Protein AF-0000000080365942 (afdb_homodimer)

Sequence (460 aa):
MITEERGWRSKPSFMTWTARDVVYVARHHWLPCLLAVGFLFVVCVESTIQMVPASSPPFDLGFVATRSVHRVLASSPDLNTVLAALNSVLGVMQITYIIAWAWLMEGRPRATITALFLFTCRGVLGYSTQLPLSQEYLGSAIDFPIGNISFFFFFSGHVAGTTIASLDMRRMQRLRLAMVFDILNVLQSIRLLGTRGHYTIDLAVGVGAAIFFDSLAGKYEATIMRKRQVMITEERGWRSKPSFMTWTARDVVYVARHHWLPCLLAVGFLFVVCVESTIQMVPASSPPFDLGFVATRSVHRVLASSPDLNTVLAALNSVLGVMQITYIIAWAWLMEGRPRATITALFLFTCRGVLGYSTQLPLSQEYLGSAIDFPIGNISFFFFFSGHVAGTTIASLDMRRMQRLRLAMVFDILNVLQSIRLLGTRGHYTIDLAVGVGAAIFFDSLAGKYEATIMRKRQV

Structure (mmCIF, N/CA/C/O backbone):
data_AF-0000000080365942-model_v1
#
loop_
_entity.id
_entity.type
_entity.pdbx_description
1 polymer 'AtPDCT1/2 transmembrane domain-containing protein'
#
loop_
_atom_site.group_PDB
_atom_site.id
_atom_site.type_symbol
_atom_site.label_atom_id
_atom_site.label_alt_id
_atom_site.label_comp_id
_atom_site.label_asym_id
_atom_site.label_entity_id
_atom_site.label_seq_id
_atom_site.pdbx_PDB_ins_code
_atom_site.Cartn_x
_atom_site.Cartn_y
_atom_site.Cartn_z
_atom_site.occupancy
_atom_site.B_iso_or_equiv
_atom_site.auth_seq_id
_atom_site.auth_comp_id
_atom_site.auth_asym_id
_atom_site.auth_atom_id
_atom_site.pdbx_PDB_model_num
ATOM 1 N N . MET A 1 1 ? -14.281 27.078 10.625 1 28.41 1 MET A N 1
ATOM 2 C CA . MET A 1 1 ? -15.727 27.094 10.43 1 28.41 1 MET A CA 1
ATOM 3 C C . MET A 1 1 ? -16.359 25.812 10.945 1 28.41 1 MET A C 1
ATOM 5 O O . MET A 1 1 ? -16.016 24.719 10.5 1 28.41 1 MET A O 1
ATOM 9 N N . ILE A 1 2 ? -16.812 25.75 12.125 1 35.03 2 ILE A N 1
ATOM 10 C CA . ILE A 1 2 ? -17.578 24.719 12.797 1 35.03 2 ILE A CA 1
ATOM 11 C C . ILE A 1 2 ? -18.703 24.219 11.883 1 35.03 2 ILE A C 1
ATOM 13 O O . ILE A 1 2 ? -19.594 24.984 11.508 1 35.03 2 ILE A O 1
ATOM 17 N N . THR A 1 3 ? -18.391 23.359 10.914 1 40.97 3 THR A N 1
ATOM 18 C CA . THR A 1 3 ? -19.547 22.781 10.219 1 40.97 3 THR A CA 1
ATOM 19 C C . THR A 1 3 ? -20.672 22.453 11.203 1 40.97 3 THR A C 1
ATOM 21 O O . THR A 1 3 ? -20.484 21.641 12.117 1 40.97 3 THR A O 1
ATOM 24 N N . GLU A 1 4 ? -21.438 23.328 11.57 1 41.44 4 GLU A N 1
ATOM 25 C CA . GLU A 1 4 ? -22.703 23.125 12.281 1 41.44 4 GLU A CA 1
ATOM 26 C C . GLU A 1 4 ? -23.375 21.828 11.867 1 41.44 4 GLU A C 1
ATOM 28 O O . GLU A 1 4 ? -23.469 21.531 10.672 1 41.44 4 GLU A O 1
ATOM 33 N N . GLU A 1 5 ? -23.391 20.891 12.68 1 47.22 5 GLU A N 1
ATOM 34 C CA . GLU A 1 5 ? -24.266 19.719 12.547 1 47.22 5 GLU A CA 1
ATOM 35 C C . GLU A 1 5 ? -25.594 20.109 11.922 1 47.22 5 GLU A C 1
ATOM 37 O O . GLU A 1 5 ? -26.391 20.828 12.531 1 47.22 5 GLU A O 1
ATOM 42 N N . ARG A 1 6 ? -25.688 20.453 10.672 1 49.06 6 ARG A N 1
ATOM 43 C CA . ARG A 1 6 ? -26.984 20.719 10.086 1 49.06 6 ARG A CA 1
ATOM 44 C C . ARG A 1 6 ? -28.031 19.734 10.578 1 49.06 6 ARG A C 1
ATOM 46 O O . ARG A 1 6 ? -27.828 18.516 10.477 1 49.06 6 ARG A O 1
ATOM 53 N N . GLY A 1 7 ? -28.844 20.016 11.562 1 48.84 7 GLY A N 1
ATOM 54 C CA . GLY A 1 7 ? -29.953 19.234 12.086 1 48.84 7 GLY A CA 1
ATOM 55 C C . GLY A 1 7 ? -30.719 18.5 11 1 48.84 7 GLY A C 1
ATOM 56 O O . GLY A 1 7 ? -30.562 18.781 9.812 1 48.84 7 GLY A O 1
ATOM 57 N N . TRP A 1 8 ? -31.344 17.344 11.273 1 52.16 8 TRP A N 1
ATOM 58 C CA . TRP A 1 8 ? -32.188 16.516 10.414 1 52.16 8 TRP A CA 1
ATOM 59 C C . TRP A 1 8 ? -33.094 17.391 9.547 1 52.16 8 TRP A C 1
ATOM 61 O O . TRP A 1 8 ? -33.688 16.891 8.586 1 52.16 8 TRP A O 1
ATOM 71 N N . ARG A 1 9 ? -33.281 18.625 10.055 1 57.03 9 ARG A N 1
ATOM 72 C CA . ARG A 1 9 ? -34.281 19.469 9.398 1 57.03 9 ARG A CA 1
ATOM 73 C C . ARG A 1 9 ? -33.656 20.328 8.305 1 57.03 9 ARG A C 1
ATOM 75 O O . ARG A 1 9 ? -34.344 21.094 7.629 1 57.03 9 ARG A O 1
ATOM 82 N N . SER A 1 10 ? -32.438 20.25 8.211 1 66.56 10 SER A N 1
ATOM 83 C CA . SER A 1 10 ? -31.875 21.125 7.191 1 66.56 10 SER A CA 1
ATOM 84 C C . SER A 1 10 ? -31.938 20.484 5.809 1 66.56 10 SER A C 1
ATOM 86 O O . SER A 1 10 ? -31.938 19.266 5.684 1 66.56 10 SER A O 1
ATOM 88 N N . LYS A 1 11 ? -32.406 21.172 4.797 1 78.25 11 LYS A N 1
ATOM 89 C CA . LYS A 1 11 ? -32.5 20.75 3.404 1 78.25 11 LYS A CA 1
ATOM 90 C C . LYS A 1 11 ? -31.219 20.078 2.932 1 78.25 11 LYS A C 1
ATOM 92 O O . LYS A 1 11 ? -30.125 20.562 3.242 1 78.25 11 LYS A O 1
ATOM 97 N N . PRO A 1 12 ? -31.438 18.828 2.346 1 82.94 12 PRO A N 1
ATOM 98 C CA . PRO A 1 12 ? -30.266 18.188 1.741 1 82.94 12 PRO A CA 1
ATOM 99 C C . PRO A 1 12 ? -29.438 19.156 0.908 1 82.94 12 PRO A C 1
ATOM 101 O O . PRO A 1 12 ? -29.984 20.031 0.231 1 82.94 12 PRO A O 1
ATOM 104 N N . SER A 1 13 ? -28.141 19.047 1.062 1 82.06 13 SER A N 1
ATOM 105 C CA . SER A 1 13 ? -27.219 19.953 0.404 1 82.06 13 SER A CA 1
ATOM 106 C C . SER A 1 13 ? -27.438 19.984 -1.104 1 82.06 13 SER A C 1
ATOM 108 O O . SER A 1 13 ? -27.359 21.047 -1.729 1 82.06 13 SER A O 1
ATOM 110 N N . PHE A 1 14 ? -27.781 18.828 -1.634 1 82 14 PHE A N 1
ATOM 111 C CA . PHE A 1 14 ? -27.891 18.75 -3.086 1 82 14 PHE A CA 1
ATOM 112 C C . PHE A 1 14 ? -29.062 19.594 -3.59 1 82 14 PHE A C 1
ATOM 114 O O . PHE A 1 14 ? -29.094 19.969 -4.762 1 82 14 PHE A O 1
ATOM 121 N N . MET A 1 15 ? -29.938 19.828 -2.76 1 81.31 15 MET A N 1
ATOM 122 C CA . MET A 1 15 ? -31.109 20.625 -3.145 1 81.31 15 MET A CA 1
ATOM 123 C C . MET A 1 15 ? -30.734 22.094 -3.285 1 81.31 15 MET A C 1
ATOM 125 O O . MET A 1 15 ? -31.484 22.875 -3.865 1 81.31 15 MET A O 1
ATOM 129 N N . THR A 1 16 ? -29.656 22.484 -2.807 1 81.69 16 THR A N 1
ATOM 130 C CA . THR A 1 16 ? -29.203 23.875 -2.9 1 81.69 16 THR A CA 1
ATOM 131 C C . THR A 1 16 ? -28.281 24.078 -4.098 1 81.69 16 THR A C 1
ATOM 133 O O . THR A 1 16 ? -27.891 25.203 -4.41 1 81.69 16 THR A O 1
ATOM 136 N N . TRP A 1 17 ? -28.125 22.953 -4.836 1 80.81 17 TRP A N 1
ATOM 137 C CA . TRP A 1 17 ? -27.188 23.047 -5.949 1 80.81 17 TRP A CA 1
ATOM 138 C C . TRP A 1 17 ? -27.844 23.688 -7.168 1 80.81 17 TRP A C 1
ATOM 140 O O . TRP A 1 17 ? -29 23.406 -7.473 1 80.81 17 TRP A O 1
ATOM 150 N N . THR A 1 18 ? -27.203 24.641 -7.707 1 82.38 18 THR A N 1
ATOM 151 C CA . THR A 1 18 ? -27.641 25.25 -8.961 1 82.38 18 THR A CA 1
ATOM 152 C C . THR A 1 18 ? -26.797 24.75 -10.125 1 82.38 18 THR A C 1
ATOM 154 O O . THR A 1 18 ? -25.734 24.156 -9.922 1 82.38 18 THR A O 1
ATOM 157 N N . ALA A 1 19 ? -27.312 24.922 -11.336 1 82 19 ALA A N 1
ATOM 158 C CA . ALA A 1 19 ? -26.547 24.562 -12.531 1 82 19 ALA A CA 1
ATOM 159 C C . ALA A 1 19 ? -25.219 25.312 -12.578 1 82 19 ALA A C 1
ATOM 161 O O . ALA A 1 19 ? -24.219 24.781 -13.031 1 82 19 ALA A O 1
ATOM 162 N N . ARG A 1 20 ? -25.172 26.5 -12.141 1 79.12 20 ARG A N 1
ATOM 163 C CA . ARG A 1 20 ? -23.953 27.297 -12.109 1 79.12 20 ARG A CA 1
ATOM 164 C C . ARG A 1 20 ? -22.906 26.688 -11.188 1 79.12 20 ARG A C 1
ATOM 166 O O . ARG A 1 20 ? -21.719 26.703 -11.5 1 79.12 20 ARG A O 1
ATOM 173 N N . ASP A 1 21 ? -23.438 26.109 -10.125 1 77.75 21 ASP A N 1
ATOM 174 C CA . ASP A 1 21 ? -22.516 25.469 -9.188 1 77.75 21 ASP A CA 1
ATOM 175 C C . ASP A 1 21 ? -21.875 24.234 -9.812 1 77.75 21 ASP A C 1
ATOM 177 O O . ASP A 1 21 ? -20.672 24.016 -9.641 1 77.75 21 ASP A O 1
ATOM 181 N N . VAL A 1 22 ? -22.672 23.578 -10.508 1 76.56 22 VAL A N 1
ATOM 182 C CA . VAL A 1 22 ? -22.188 22.359 -11.156 1 76.56 22 VAL A CA 1
ATOM 183 C C . VAL A 1 22 ? -21.141 22.719 -12.211 1 76.56 22 VAL A C 1
ATOM 185 O O . VAL A 1 22 ? -20.094 22.078 -12.289 1 76.56 22 VAL A O 1
ATOM 188 N N . VAL A 1 23 ? -21.422 23.688 -12.961 1 76.06 23 VAL A N 1
ATOM 189 C CA . VAL A 1 23 ? -20.5 24.141 -13.992 1 76.06 23 VAL A CA 1
ATOM 190 C C . VAL A 1 23 ? -19.219 24.656 -13.352 1 76.06 23 VAL A C 1
ATOM 192 O O . VAL A 1 23 ? -18.109 24.422 -13.859 1 76.06 23 VAL A O 1
ATOM 195 N N . TYR A 1 24 ? -19.375 25.312 -12.273 1 76 24 TYR A N 1
ATOM 196 C CA . TYR A 1 24 ? -18.219 25.844 -11.562 1 76 24 TYR A CA 1
ATOM 197 C C . TYR A 1 24 ? -17.297 24.734 -11.094 1 76 24 TYR A C 1
ATOM 199 O O . TYR A 1 24 ? -16.078 24.797 -11.273 1 76 24 TYR A O 1
ATOM 207 N N . VAL A 1 25 ? -17.938 23.719 -10.531 1 74.5 25 VAL A N 1
ATOM 208 C CA . VAL A 1 25 ? -17.156 22.594 -10.055 1 74.5 25 VAL A CA 1
ATOM 209 C C . VAL A 1 25 ? -16.453 21.906 -11.234 1 74.5 25 VAL A C 1
ATOM 211 O O . VAL A 1 25 ? -15.273 21.578 -11.156 1 74.5 25 VAL A O 1
ATOM 214 N N . ALA A 1 26 ? -17.109 21.781 -12.328 1 76.5 26 ALA A N 1
ATOM 215 C CA . ALA A 1 26 ? -16.547 21.125 -13.508 1 76.5 26 ALA A CA 1
ATOM 216 C C . ALA A 1 26 ? -15.383 21.938 -14.086 1 76.5 26 ALA A C 1
ATOM 218 O O . ALA A 1 26 ? -14.406 21.375 -14.578 1 76.5 26 ALA A O 1
ATOM 219 N N . ARG A 1 27 ? -15.5 23.219 -13.93 1 74.75 27 ARG A N 1
ATOM 220 C CA . ARG A 1 27 ? -14.508 24.094 -14.547 1 74.75 27 ARG A CA 1
ATOM 221 C C . ARG A 1 27 ? -13.32 24.312 -13.617 1 74.75 27 ARG A C 1
ATOM 223 O O . ARG A 1 27 ? -12.18 24.422 -14.078 1 74.75 27 ARG A O 1
ATOM 230 N N . HIS A 1 28 ? -13.641 24.359 -12.383 1 75.81 28 HIS A N 1
ATOM 231 C CA . HIS A 1 28 ? -12.57 24.797 -11.492 1 75.81 28 HIS A CA 1
ATOM 232 C C . HIS A 1 28 ? -12.055 23.641 -10.641 1 75.81 28 HIS A C 1
ATOM 234 O O . HIS A 1 28 ? -10.977 23.734 -10.055 1 75.81 28 HIS A O 1
ATOM 240 N N . HIS A 1 29 ? -12.766 22.641 -10.578 1 79.19 29 HIS A N 1
ATOM 241 C CA . HIS A 1 29 ? -12.344 21.453 -9.844 1 79.19 29 HIS A CA 1
ATOM 242 C C . HIS A 1 29 ? -12.328 20.219 -10.742 1 79.19 29 HIS A C 1
ATOM 244 O O . HIS A 1 29 ? -13.047 19.266 -10.492 1 79.19 29 HIS A O 1
ATOM 250 N N . TRP A 1 30 ? -11.43 20.266 -11.711 1 81.81 30 TRP A N 1
ATOM 251 C CA . TRP A 1 30 ? -11.414 19.266 -12.773 1 81.81 30 TRP A CA 1
ATOM 252 C C . TRP A 1 30 ? -10.828 17.953 -12.266 1 81.81 30 TRP A C 1
ATOM 254 O O . TRP A 1 30 ? -11.109 16.891 -12.828 1 81.81 30 TRP A O 1
ATOM 264 N N . LEU A 1 31 ? -10.125 17.984 -11.164 1 85.56 31 LEU A N 1
ATOM 265 C CA . LEU A 1 31 ? -9.445 16.781 -10.711 1 85.56 31 LEU A CA 1
ATOM 266 C C . LEU A 1 31 ? -10.445 15.719 -10.273 1 85.56 31 LEU A C 1
ATOM 268 O O . LEU A 1 31 ? -10.383 14.578 -10.727 1 85.56 31 LEU A O 1
ATOM 272 N N . PRO A 1 32 ? -11.414 16.062 -9.516 1 85.62 32 PRO A N 1
ATOM 273 C CA . PRO A 1 32 ? -12.398 15.039 -9.148 1 85.62 32 PRO A CA 1
ATOM 274 C C . PRO A 1 32 ? -13.18 14.516 -10.352 1 85.62 32 PRO A C 1
ATOM 276 O O . PRO A 1 32 ? -13.555 13.344 -10.391 1 85.62 32 PRO A O 1
ATOM 279 N N . CYS A 1 33 ? -13.359 15.344 -11.289 1 86.31 33 CYS A N 1
ATOM 280 C CA . CYS A 1 33 ? -14.055 14.914 -12.5 1 86.31 33 CYS A CA 1
ATOM 281 C C . CYS A 1 33 ? -13.203 13.93 -13.297 1 86.31 33 CYS A C 1
ATOM 283 O O . CYS A 1 33 ? -13.719 12.922 -13.789 1 86.31 33 CYS A O 1
ATOM 285 N N . LEU A 1 34 ? -11.984 14.281 -13.445 1 89 34 LEU A N 1
ATOM 286 C CA . LEU A 1 34 ? -11.062 13.375 -14.125 1 89 34 LEU A CA 1
ATOM 287 C C . LEU A 1 34 ? -10.992 12.031 -13.391 1 89 34 LEU A C 1
ATOM 289 O O . LEU A 1 34 ? -10.961 10.977 -14.031 1 89 34 LEU A O 1
ATOM 293 N N . LEU A 1 35 ? -11.039 12.07 -12.094 1 91.44 35 LEU A N 1
ATOM 294 C CA . LEU A 1 35 ? -10.977 10.852 -11.297 1 91.44 35 LEU A CA 1
ATOM 295 C C . LEU A 1 35 ? -12.273 10.047 -11.43 1 91.44 35 LEU A C 1
ATOM 297 O O . LEU A 1 35 ? -12.242 8.82 -11.445 1 91.44 35 LEU A O 1
ATOM 301 N N . ALA A 1 36 ? -13.367 10.781 -11.578 1 91.31 36 ALA A N 1
ATOM 302 C CA . ALA A 1 36 ? -14.648 10.102 -11.773 1 91.31 36 ALA A CA 1
ATOM 303 C C . ALA A 1 36 ? -14.672 9.359 -13.109 1 91.31 36 ALA A C 1
ATOM 305 O O . ALA A 1 36 ? -15.109 8.203 -13.172 1 91.31 36 ALA A O 1
ATOM 306 N N . VAL A 1 37 ? -14.164 9.992 -14.102 1 92.06 37 VAL A N 1
ATOM 307 C CA . VAL A 1 37 ? -14.086 9.352 -15.406 1 92.06 37 VAL A CA 1
ATOM 308 C C . VAL A 1 37 ? -13.133 8.156 -15.344 1 92.06 37 VAL A C 1
ATOM 310 O O . VAL A 1 37 ? -13.438 7.086 -15.875 1 92.06 37 VAL A O 1
ATOM 313 N N . GLY A 1 38 ? -12.023 8.336 -14.68 1 91.19 38 GLY A N 1
ATOM 314 C CA . GLY A 1 38 ? -11.086 7.246 -14.5 1 91.19 38 GLY A CA 1
ATOM 315 C C . GLY A 1 38 ? -11.68 6.074 -13.734 1 91.19 38 GLY A C 1
ATOM 316 O O . GLY A 1 38 ? -11.477 4.918 -14.109 1 91.19 38 GLY A O 1
ATOM 317 N N . PHE A 1 39 ? -12.414 6.414 -12.773 1 92.5 39 PHE A N 1
ATOM 318 C CA . PHE A 1 39 ? -13.07 5.395 -11.969 1 92.5 39 PHE A CA 1
ATOM 319 C C . PHE A 1 39 ? -14.047 4.582 -12.812 1 92.5 39 PHE A C 1
ATOM 321 O O . PHE A 1 39 ? -14.023 3.352 -12.789 1 92.5 39 PHE A O 1
ATOM 328 N N . LEU A 1 40 ? -14.852 5.262 -13.547 1 91.81 40 LEU A N 1
ATOM 329 C CA . LEU A 1 40 ? -15.836 4.574 -14.383 1 91.81 40 LEU A CA 1
ATOM 330 C C . LEU A 1 40 ? -15.141 3.719 -15.438 1 91.81 40 LEU A C 1
ATOM 332 O O . LEU A 1 40 ? -15.578 2.602 -15.727 1 91.81 40 LEU A O 1
ATOM 336 N N . PHE A 1 41 ? -14.062 4.23 -15.961 1 92.56 41 PHE A N 1
ATOM 337 C CA . PHE A 1 41 ? -13.297 3.484 -16.953 1 92.56 41 PHE A CA 1
ATOM 338 C C . PHE A 1 41 ? -12.734 2.203 -16.344 1 92.56 41 PHE A C 1
ATOM 340 O O . PHE A 1 41 ? -12.852 1.129 -16.938 1 92.56 41 PHE A O 1
ATOM 347 N N . VAL A 1 42 ? -12.234 2.312 -15.195 1 90.38 42 VAL A N 1
ATOM 348 C CA . VAL A 1 42 ? -11.602 1.16 -14.562 1 90.38 42 VAL A CA 1
ATOM 349 C C . VAL A 1 42 ? -12.664 0.134 -14.172 1 90.38 42 VAL A C 1
ATOM 351 O O . VAL A 1 42 ? -12.422 -1.074 -14.242 1 90.38 42 VAL A O 1
ATOM 354 N N . VAL A 1 43 ? -13.773 0.615 -13.75 1 87.88 43 VAL A N 1
ATOM 355 C CA . VAL A 1 43 ? -14.859 -0.298 -13.414 1 87.88 43 VAL A CA 1
ATOM 356 C C . VAL A 1 43 ? -15.25 -1.113 -14.648 1 87.88 43 VAL A C 1
ATOM 358 O O . VAL A 1 43 ? -15.461 -2.324 -14.555 1 87.88 43 VAL A O 1
ATOM 361 N N . CYS A 1 44 ? -15.273 -0.477 -15.742 1 89.81 44 CYS A N 1
ATOM 362 C CA . CYS A 1 44 ? -15.609 -1.152 -16.984 1 89.81 44 CYS A CA 1
ATOM 363 C C . CYS A 1 44 ? -14.547 -2.184 -17.359 1 89.81 44 CYS A C 1
ATOM 365 O O . CYS A 1 44 ? -14.875 -3.324 -17.688 1 89.81 44 CYS A O 1
ATOM 367 N N . VAL A 1 45 ? -13.352 -1.812 -17.25 1 89.38 45 VAL A N 1
ATOM 368 C CA . VAL A 1 45 ? -12.25 -2.711 -17.578 1 89.38 45 VAL A CA 1
ATOM 369 C C . VAL A 1 45 ? -12.242 -3.896 -16.609 1 89.38 45 VAL A C 1
ATOM 371 O O . VAL A 1 45 ? -12.133 -5.047 -17.031 1 89.38 45 VAL A O 1
ATOM 374 N N . GLU A 1 46 ? -12.406 -3.631 -15.391 1 89.5 46 GLU A N 1
ATOM 375 C CA . GLU A 1 46 ? -12.383 -4.664 -14.359 1 89.5 46 GLU A CA 1
ATOM 376 C C . GLU A 1 46 ? -13.492 -5.684 -14.57 1 89.5 46 GLU A C 1
ATOM 378 O O . GLU A 1 46 ? -13.281 -6.887 -14.398 1 89.5 46 GLU A O 1
ATOM 383 N N . SER A 1 47 ? -14.586 -5.23 -15.047 1 86.69 47 SER A N 1
ATOM 384 C CA . SER A 1 47 ? -15.75 -6.105 -15.141 1 86.69 47 SER A CA 1
ATOM 385 C C . SER A 1 47 ? -15.703 -6.953 -16.406 1 86.69 47 SER A C 1
ATOM 387 O O . SER A 1 47 ? -16.469 -7.898 -16.562 1 86.69 47 SER A O 1
ATOM 389 N N . THR A 1 48 ? -14.727 -6.695 -17.281 1 85.94 48 THR A N 1
ATOM 390 C CA . THR A 1 48 ? -14.719 -7.391 -18.562 1 85.94 48 THR A CA 1
ATOM 391 C C . THR A 1 48 ? -13.477 -8.258 -18.703 1 85.94 48 THR A C 1
ATOM 393 O O . THR A 1 48 ? -13.43 -9.148 -19.562 1 85.94 48 THR A O 1
ATOM 396 N N . ILE A 1 49 ? -12.586 -8.086 -17.859 1 87.44 49 ILE A N 1
ATOM 397 C CA . ILE A 1 49 ? -11.344 -8.852 -17.969 1 87.44 49 ILE A CA 1
ATOM 398 C C . ILE A 1 49 ? -11.516 -10.203 -17.281 1 87.44 49 ILE A C 1
ATOM 400 O O . ILE A 1 49 ? -12.18 -10.305 -16.25 1 87.44 49 ILE A O 1
ATOM 404 N N . GLN A 1 50 ? -10.938 -11.164 -17.891 1 87.25 50 GLN A N 1
ATOM 405 C CA . GLN A 1 50 ? -10.961 -12.484 -17.281 1 87.25 50 GLN A CA 1
ATOM 406 C C . GLN A 1 50 ? -9.961 -12.586 -16.141 1 87.25 50 GLN A C 1
ATOM 408 O O . GLN A 1 50 ? -8.844 -12.094 -16.234 1 87.25 50 GLN A O 1
ATOM 413 N N . MET A 1 51 ? -10.414 -13.227 -15.109 1 88.12 51 MET A N 1
ATOM 414 C CA . MET A 1 51 ? -9.516 -13.422 -13.969 1 88.12 51 MET A CA 1
ATOM 415 C C . MET A 1 51 ? -8.398 -14.398 -14.32 1 88.12 51 MET A C 1
ATOM 417 O O . MET A 1 51 ? -8.586 -15.289 -15.148 1 88.12 51 MET A O 1
ATOM 421 N N . VAL A 1 52 ? -7.254 -14.234 -13.695 1 87.75 52 VAL A N 1
ATOM 422 C CA . VAL A 1 52 ? -6.125 -15.141 -13.906 1 87.75 52 VAL A CA 1
ATOM 423 C C . VAL A 1 52 ? -6.41 -16.484 -13.242 1 87.75 52 VAL A C 1
ATOM 425 O O . VAL A 1 52 ? -6.648 -16.547 -12.031 1 87.75 52 VAL A O 1
ATOM 428 N N . PRO A 1 53 ? -6.426 -17.5 -14.039 1 87.75 53 PRO A N 1
ATOM 429 C CA . PRO A 1 53 ? -6.734 -18.812 -13.469 1 87.75 53 PRO A CA 1
ATOM 430 C C . PRO A 1 53 ? -5.723 -19.25 -12.414 1 87.75 53 PRO A C 1
ATOM 432 O O . PRO A 1 53 ? -4.57 -18.812 -12.43 1 87.75 53 PRO A O 1
ATOM 435 N N . ALA A 1 54 ? -6.086 -20.141 -11.555 1 84.44 54 ALA A N 1
ATOM 436 C CA . ALA A 1 54 ? -5.285 -20.609 -10.422 1 84.44 54 ALA A CA 1
ATOM 437 C C . ALA A 1 54 ? -3.998 -21.281 -10.906 1 84.44 54 ALA A C 1
ATOM 439 O O . ALA A 1 54 ? -2.986 -21.266 -10.195 1 84.44 54 ALA A O 1
ATOM 440 N N . SER A 1 55 ? -3.971 -21.781 -12.062 1 84.56 55 SER A N 1
ATOM 441 C CA . SER A 1 55 ? -2.84 -22.547 -12.578 1 84.56 55 SER A CA 1
ATOM 442 C C . SER A 1 55 ? -1.86 -21.656 -13.328 1 84.56 55 SER A C 1
ATOM 444 O O . SER A 1 55 ? -0.814 -22.125 -13.789 1 84.56 55 SER A O 1
ATOM 446 N N . SER A 1 56 ? -2.189 -20.422 -13.398 1 86.69 56 SER A N 1
ATOM 447 C CA . SER A 1 56 ? -1.351 -19.5 -14.156 1 86.69 56 SER A CA 1
ATOM 448 C C . SER A 1 56 ? -0.522 -18.609 -13.227 1 86.69 56 SER A C 1
ATOM 450 O O . SER A 1 56 ? -0.924 -18.344 -12.094 1 86.69 56 SER A O 1
ATOM 452 N N . PRO A 1 57 ? 0.64 -18.25 -13.773 1 88.19 57 PRO A N 1
ATOM 453 C CA . PRO A 1 57 ? 1.376 -17.234 -13.016 1 88.19 57 PRO A CA 1
ATOM 454 C C . PRO A 1 57 ? 0.673 -15.883 -13.016 1 88.19 57 PRO A C 1
ATOM 456 O O . PRO A 1 57 ? -0.194 -15.633 -13.859 1 88.19 57 PRO A O 1
ATOM 459 N N . PRO A 1 58 ? 1.071 -15.062 -12.109 1 90.56 58 PRO A N 1
ATOM 460 C CA . PRO A 1 58 ? 0.504 -13.711 -12.109 1 90.56 58 PRO A CA 1
ATOM 461 C C . PRO A 1 58 ? 0.781 -12.961 -13.406 1 90.56 58 PRO A C 1
ATOM 463 O O . PRO A 1 58 ? 1.826 -13.156 -14.031 1 90.56 58 PRO A O 1
ATOM 466 N N . PHE A 1 59 ? -0.209 -12.172 -13.812 1 92.88 59 PHE A N 1
ATOM 467 C CA . PHE A 1 59 ? 0.013 -11.203 -14.875 1 92.88 59 PHE A CA 1
ATOM 468 C C . PHE A 1 59 ? 0.584 -9.906 -14.312 1 92.88 59 PHE A C 1
ATOM 470 O O . PHE A 1 59 ? 0.146 -9.43 -13.266 1 92.88 59 PHE A O 1
ATOM 477 N N . ASP A 1 60 ? 1.575 -9.375 -15.047 1 95.94 60 ASP A N 1
ATOM 478 C CA . ASP A 1 60 ? 2.141 -8.102 -14.617 1 95.94 60 ASP A CA 1
ATOM 479 C C . ASP A 1 60 ? 2.447 -7.199 -15.812 1 95.94 60 ASP A C 1
ATOM 481 O O . ASP A 1 60 ? 3.242 -7.566 -16.688 1 95.94 60 ASP A O 1
ATOM 485 N N . LEU A 1 61 ? 1.839 -6.031 -15.773 1 96.69 61 LEU A N 1
ATOM 486 C CA . LEU A 1 61 ? 2.018 -5.066 -16.859 1 96.69 61 LEU A CA 1
ATOM 487 C C . LEU A 1 61 ? 3.463 -4.582 -16.922 1 96.69 61 LEU A C 1
ATOM 489 O O . LEU A 1 61 ? 3.984 -4.312 -18 1 96.69 61 LEU A O 1
ATOM 493 N N . GLY A 1 62 ? 4.098 -4.41 -15.773 1 97.94 62 GLY A N 1
ATOM 494 C CA . GLY A 1 62 ? 5.508 -4.055 -15.742 1 97.94 62 GLY A CA 1
ATOM 495 C C . GLY A 1 62 ? 6.395 -5.078 -16.422 1 97.94 62 GLY A C 1
ATOM 496 O O . GLY A 1 62 ? 7.367 -4.715 -17.094 1 97.94 62 GLY A O 1
ATOM 497 N N . PHE A 1 63 ? 6.035 -6.309 -16.281 1 97.44 63 PHE A N 1
ATOM 498 C CA . PHE A 1 63 ? 6.77 -7.363 -16.969 1 97.44 63 PHE A CA 1
ATOM 499 C C . PHE A 1 63 ? 6.609 -7.238 -18.484 1 97.44 63 PHE A C 1
ATOM 501 O O . PHE A 1 63 ? 7.574 -7.395 -19.219 1 97.44 63 PHE A O 1
ATOM 508 N N . VAL A 1 64 ? 5.418 -6.949 -18.875 1 97.5 64 VAL A N 1
ATOM 509 C CA . VAL A 1 64 ? 5.152 -6.777 -20.297 1 97.5 64 VAL A CA 1
ATOM 510 C C . VAL A 1 64 ? 5.938 -5.582 -20.828 1 97.5 64 VAL A C 1
ATOM 512 O O . VAL A 1 64 ? 6.586 -5.672 -21.875 1 97.5 64 VAL A O 1
ATOM 515 N N . ALA A 1 65 ? 5.945 -4.535 -20.094 1 98.25 65 ALA A N 1
ATOM 516 C CA . ALA A 1 65 ? 6.574 -3.289 -20.531 1 98.25 65 ALA A CA 1
ATOM 517 C C . ALA A 1 65 ? 8.094 -3.432 -20.562 1 98.25 65 ALA A C 1
ATOM 519 O O . ALA A 1 65 ? 8.773 -2.719 -21.312 1 98.25 65 ALA A O 1
ATOM 520 N N . THR A 1 66 ? 8.633 -4.359 -19.797 1 98.38 66 THR A N 1
ATOM 521 C CA . THR A 1 66 ? 10.086 -4.48 -19.719 1 98.38 66 THR A CA 1
ATOM 522 C C . THR A 1 66 ? 10.562 -5.77 -20.375 1 98.38 66 THR A C 1
ATOM 524 O O . THR A 1 66 ? 11.625 -6.289 -20.047 1 98.38 66 THR A O 1
ATOM 527 N N . ARG A 1 67 ? 9.781 -6.305 -21.25 1 98 67 ARG A N 1
ATOM 528 C CA . ARG A 1 67 ? 10.109 -7.559 -21.922 1 98 67 ARG A CA 1
ATOM 529 C C . ARG A 1 67 ? 11.43 -7.445 -22.672 1 98 67 ARG A C 1
ATOM 531 O O . ARG A 1 67 ? 12.242 -8.375 -22.656 1 98 67 ARG A O 1
ATOM 538 N N . SER A 1 68 ? 11.633 -6.297 -23.328 1 98.31 68 SER A N 1
ATOM 539 C CA . SER A 1 68 ? 12.883 -6.098 -24.062 1 98.31 68 SER A CA 1
ATOM 540 C C . SER A 1 68 ? 14.078 -6.043 -23.125 1 98.31 68 SER A C 1
ATOM 542 O O . SER A 1 68 ? 15.125 -6.625 -23.406 1 98.31 68 SER A O 1
ATOM 544 N N . VAL A 1 69 ? 13.898 -5.379 -22.031 1 98.38 69 VAL A N 1
ATOM 545 C CA . VAL A 1 69 ? 14.953 -5.312 -21.016 1 98.38 69 VAL A CA 1
ATOM 546 C C . VAL A 1 69 ? 15.258 -6.719 -20.5 1 98.38 69 VAL A C 1
ATOM 548 O O . VAL A 1 69 ? 16.422 -7.082 -20.344 1 98.38 69 VAL A O 1
ATOM 551 N N . HIS A 1 70 ? 14.266 -7.496 -20.25 1 98.5 70 HIS A N 1
ATOM 552 C CA . HIS A 1 70 ? 14.422 -8.867 -19.766 1 98.5 70 HIS A CA 1
ATOM 553 C C . HIS A 1 70 ? 15.227 -9.703 -20.75 1 98.5 70 HIS A C 1
ATOM 555 O O . HIS A 1 70 ? 16.125 -10.445 -20.344 1 98.5 70 HIS A O 1
ATOM 561 N N . ARG A 1 71 ? 14.898 -9.562 -21.984 1 98.31 71 ARG A N 1
ATOM 562 C CA . ARG A 1 71 ? 15.578 -10.328 -23.016 1 98.31 71 ARG A CA 1
ATOM 563 C C . ARG A 1 71 ? 17.062 -9.969 -23.078 1 98.31 71 ARG A C 1
ATOM 565 O O . ARG A 1 71 ? 17.922 -10.852 -23.156 1 98.31 71 ARG A O 1
ATOM 572 N N . VAL A 1 72 ? 17.344 -8.695 -23.016 1 98.25 72 VAL A N 1
ATOM 573 C CA . VAL A 1 72 ? 18.734 -8.227 -23.062 1 98.25 72 VAL A CA 1
ATOM 574 C C . VAL A 1 72 ? 19.5 -8.742 -21.859 1 98.25 72 VAL A C 1
ATOM 576 O O . VAL A 1 72 ? 20.609 -9.242 -21.984 1 98.25 72 VAL A O 1
ATOM 579 N N . LEU A 1 73 ? 18.922 -8.742 -20.703 1 97.88 73 LEU A N 1
ATOM 580 C CA . LEU A 1 73 ? 19.594 -9.172 -19.469 1 97.88 73 LEU A CA 1
ATOM 581 C C . LEU A 1 73 ? 19.75 -10.688 -19.438 1 97.88 73 LEU A C 1
ATOM 583 O O . LEU A 1 73 ? 20.75 -11.195 -18.922 1 97.88 73 LEU A O 1
ATOM 587 N N . ALA A 1 74 ? 18.797 -11.359 -20 1 97.56 74 ALA A N 1
ATOM 588 C CA . ALA A 1 74 ? 18.875 -12.812 -20.062 1 97.56 74 ALA A CA 1
ATOM 589 C C . ALA A 1 74 ? 20 -13.258 -21 1 97.56 74 ALA A C 1
ATOM 591 O O . ALA A 1 74 ? 20.656 -14.273 -20.75 1 97.56 74 ALA A O 1
ATOM 592 N N . SER A 1 75 ? 20.25 -12.461 -21.938 1 97.75 75 SER A N 1
ATOM 593 C CA . SER A 1 75 ? 21.266 -12.82 -22.938 1 97.75 75 SER A CA 1
ATOM 594 C C . SER A 1 75 ? 22.641 -12.32 -22.531 1 97.75 75 SER A C 1
ATOM 596 O O . SER A 1 75 ? 23.656 -12.727 -23.094 1 97.75 75 SER A O 1
ATOM 598 N N . SER A 1 76 ? 22.734 -11.453 -21.578 1 97.62 76 SER A N 1
ATOM 599 C CA . SER A 1 76 ? 24 -10.891 -21.141 1 97.62 76 SER A CA 1
ATOM 600 C C . SER A 1 76 ? 24.125 -10.922 -19.625 1 97.62 76 SER A C 1
ATOM 602 O O . SER A 1 76 ? 24.016 -9.883 -18.969 1 97.62 76 SER A O 1
ATOM 604 N N . PRO A 1 77 ? 24.531 -12.016 -19.062 1 95.19 77 PRO A N 1
ATOM 605 C CA . PRO A 1 77 ? 24.656 -12.141 -17.609 1 95.19 77 PRO A CA 1
ATOM 606 C C . PRO A 1 77 ? 25.656 -11.156 -17.016 1 95.19 77 PRO A C 1
ATOM 608 O O . PRO A 1 77 ? 25.469 -10.695 -15.883 1 95.19 77 PRO A O 1
ATOM 611 N N . ASP A 1 78 ? 26.625 -10.82 -17.766 1 96.81 78 ASP A N 1
ATOM 612 C CA . ASP A 1 78 ? 27.594 -9.844 -17.281 1 96.81 78 ASP A CA 1
ATOM 613 C C . ASP A 1 78 ? 26.953 -8.469 -17.109 1 96.81 78 ASP A C 1
ATOM 615 O O . ASP A 1 78 ? 27.203 -7.777 -16.125 1 96.81 78 ASP A O 1
ATOM 619 N N . LEU A 1 79 ? 26.234 -8.109 -18.109 1 97.19 79 LEU A N 1
ATOM 620 C CA . LEU A 1 79 ? 25.531 -6.84 -18.016 1 97.19 79 LEU A CA 1
ATOM 621 C C . LEU A 1 79 ? 24.578 -6.832 -16.812 1 97.19 79 LEU A C 1
ATOM 623 O O . LEU A 1 79 ? 24.5 -5.844 -16.078 1 97.19 79 LEU A O 1
ATOM 627 N N . ASN A 1 80 ? 23.891 -7.926 -16.625 1 97.19 80 ASN A N 1
ATOM 628 C CA . ASN A 1 80 ? 23 -8.047 -15.469 1 97.19 80 ASN A CA 1
ATOM 629 C C . ASN A 1 80 ? 23.766 -7.871 -14.156 1 97.19 80 ASN A C 1
ATOM 631 O O . ASN A 1 80 ? 23.281 -7.195 -13.242 1 97.19 80 ASN A O 1
ATOM 635 N N . THR A 1 81 ? 24.906 -8.391 -14.133 1 96.25 81 THR A N 1
ATOM 636 C CA . THR A 1 81 ? 25.719 -8.305 -12.922 1 96.25 81 THR A CA 1
ATOM 637 C C . THR A 1 81 ? 26.203 -6.871 -12.695 1 96.25 81 THR A C 1
ATOM 639 O O . THR A 1 81 ? 26.203 -6.391 -11.562 1 96.25 81 THR A O 1
ATOM 642 N N . VAL A 1 82 ? 26.562 -6.184 -13.695 1 97.31 82 VAL A N 1
ATOM 643 C CA . VAL A 1 82 ? 27 -4.797 -13.578 1 97.31 82 VAL A CA 1
ATOM 644 C C . VAL A 1 82 ? 25.859 -3.928 -13.078 1 97.31 82 VAL A C 1
ATOM 646 O O . VAL A 1 82 ? 26.031 -3.105 -12.18 1 97.31 82 VAL A O 1
ATOM 649 N N . LEU A 1 83 ? 24.703 -4.16 -13.625 1 97.25 83 LEU A N 1
ATOM 650 C CA . LEU A 1 83 ? 23.531 -3.393 -13.203 1 97.25 83 LEU A CA 1
ATOM 651 C C . LEU A 1 83 ? 23.125 -3.746 -11.781 1 97.25 83 LEU A C 1
ATOM 653 O O . LEU A 1 83 ? 22.672 -2.885 -11.031 1 97.25 83 LEU A O 1
ATOM 657 N N . ALA A 1 84 ? 23.312 -4.988 -11.453 1 96.81 84 ALA A N 1
ATOM 658 C CA . ALA A 1 84 ? 23.078 -5.41 -10.078 1 96.81 84 ALA A CA 1
ATOM 659 C C . ALA A 1 84 ? 24.016 -4.68 -9.109 1 96.81 84 ALA A C 1
ATOM 661 O O . ALA A 1 84 ? 23.578 -4.234 -8.047 1 96.81 84 ALA A O 1
ATOM 662 N N . ALA A 1 85 ? 25.25 -4.559 -9.516 1 96.88 85 ALA A N 1
ATOM 663 C CA . ALA A 1 85 ? 26.234 -3.844 -8.695 1 96.88 85 ALA A CA 1
ATOM 664 C C . ALA A 1 85 ? 25.828 -2.383 -8.508 1 96.88 85 ALA A C 1
ATOM 666 O O . ALA A 1 85 ? 25.906 -1.849 -7.402 1 96.88 85 ALA A O 1
ATOM 667 N N . LEU A 1 86 ? 25.359 -1.789 -9.539 1 96.62 86 LEU A N 1
ATOM 668 C CA . LEU A 1 86 ? 24.938 -0.395 -9.477 1 96.62 86 LEU A CA 1
ATOM 669 C C . LEU A 1 86 ? 23.734 -0.238 -8.555 1 96.62 86 LEU A C 1
ATOM 671 O O . LEU A 1 86 ? 23.672 0.701 -7.762 1 96.62 86 LEU A O 1
ATOM 675 N N . ASN A 1 87 ? 22.797 -1.144 -8.656 1 96.88 87 ASN A N 1
ATOM 676 C CA . ASN A 1 87 ? 21.656 -1.123 -7.758 1 96.88 87 ASN A CA 1
ATOM 677 C C . ASN A 1 87 ? 22.078 -1.31 -6.305 1 96.88 87 ASN A C 1
ATOM 679 O O . ASN A 1 87 ? 21.516 -0.684 -5.402 1 96.88 87 ASN A O 1
ATOM 683 N N . SER A 1 88 ? 23.031 -2.154 -6.16 1 96.25 88 SER A N 1
ATOM 684 C CA . SER A 1 88 ? 23.516 -2.398 -4.805 1 96.25 88 SER A CA 1
ATOM 685 C C . SER A 1 88 ? 24.203 -1.163 -4.238 1 96.25 88 SER A C 1
ATOM 687 O O . SER A 1 88 ? 24.062 -0.857 -3.053 1 96.25 88 SER A O 1
ATOM 689 N N . VAL A 1 89 ? 24.938 -0.46 -5.027 1 96.81 89 VAL A N 1
ATOM 690 C CA . VAL A 1 89 ? 25.547 0.798 -4.609 1 96.81 89 VAL A CA 1
ATOM 691 C C . VAL A 1 89 ? 24.453 1.781 -4.18 1 96.81 89 VAL A C 1
ATOM 693 O O . VAL A 1 89 ? 24.594 2.463 -3.162 1 96.81 89 VAL A O 1
ATOM 696 N N . LEU A 1 90 ? 23.391 1.816 -4.949 1 97.38 90 LEU A N 1
ATOM 697 C CA . LEU A 1 90 ? 22.281 2.688 -4.578 1 97.38 90 LEU A CA 1
ATOM 698 C C . LEU A 1 90 ? 21.688 2.27 -3.236 1 97.38 90 LEU A C 1
ATOM 700 O O . LEU A 1 90 ? 21.297 3.119 -2.432 1 97.38 90 LEU A O 1
ATOM 704 N N . GLY A 1 91 ? 21.594 0.992 -3.059 1 95.62 91 GLY A N 1
ATOM 705 C CA . GLY A 1 91 ? 21.141 0.49 -1.771 1 95.62 91 GLY A CA 1
ATOM 706 C C . GLY A 1 91 ? 21.984 0.973 -0.612 1 95.62 91 GLY A C 1
ATOM 707 O O . GLY A 1 91 ? 21.469 1.457 0.392 1 95.62 91 GLY A O 1
ATOM 708 N N . VAL A 1 92 ? 23.266 0.92 -0.777 1 95.44 92 VAL A N 1
ATOM 709 C CA . VAL A 1 92 ? 24.188 1.36 0.257 1 95.44 92 VAL A CA 1
ATOM 710 C C . VAL A 1 92 ? 24.109 2.877 0.416 1 95.44 92 VAL A C 1
ATOM 712 O O . VAL A 1 92 ? 24.156 3.393 1.534 1 95.44 92 VAL A O 1
ATOM 715 N N . MET A 1 93 ? 23.906 3.574 -0.643 1 96.88 93 MET A N 1
ATOM 716 C CA . MET A 1 93 ? 23.828 5.031 -0.621 1 96.88 93 MET A CA 1
ATOM 717 C C . MET A 1 93 ? 22.609 5.496 0.172 1 96.88 93 MET A C 1
ATOM 719 O O . MET A 1 93 ? 22.703 6.457 0.939 1 96.88 93 MET A O 1
ATOM 723 N N . GLN A 1 94 ? 21.531 4.848 -0.059 1 96.62 94 GLN A N 1
ATOM 724 C CA . GLN A 1 94 ? 20.344 5.301 0.662 1 96.62 94 GLN A CA 1
ATOM 725 C C . GLN A 1 94 ? 20.484 5.035 2.158 1 96.62 94 GLN A C 1
ATOM 727 O O . GLN A 1 94 ? 20.078 5.859 2.979 1 96.62 94 GLN A O 1
ATOM 732 N N . ILE A 1 95 ? 21.062 3.904 2.512 1 96.19 95 ILE A N 1
ATOM 733 C CA . ILE A 1 95 ? 21.281 3.586 3.918 1 96.19 95 ILE A CA 1
ATOM 734 C C . ILE A 1 95 ? 22.234 4.602 4.535 1 96.19 95 ILE A C 1
ATOM 736 O O . ILE A 1 95 ? 21.969 5.141 5.613 1 96.19 95 ILE A O 1
ATOM 740 N N . THR A 1 96 ? 23.297 4.887 3.836 1 97.31 96 THR A N 1
ATOM 741 C CA . THR A 1 96 ? 24.297 5.836 4.305 1 97.31 96 THR A CA 1
ATOM 742 C C . THR A 1 96 ? 23.688 7.227 4.469 1 97.31 96 THR A C 1
ATOM 744 O O . THR A 1 96 ? 23.938 7.91 5.465 1 97.31 96 THR A O 1
ATOM 747 N N . TYR A 1 97 ? 22.906 7.57 3.543 1 97.88 97 TYR A N 1
ATOM 748 C CA . TYR A 1 97 ? 22.281 8.891 3.625 1 97.88 97 TYR A CA 1
ATOM 749 C C . TYR A 1 97 ? 21.328 8.977 4.812 1 97.88 97 TYR A C 1
ATOM 751 O O . TYR A 1 97 ? 21.359 9.945 5.574 1 97.88 97 TYR A O 1
ATOM 759 N N . ILE A 1 98 ? 20.484 8 4.973 1 98 98 ILE A N 1
ATOM 760 C CA . ILE A 1 98 ? 19.422 8.023 5.973 1 98 98 ILE A CA 1
ATOM 761 C C . ILE A 1 98 ? 20.031 7.922 7.371 1 98 98 ILE A C 1
ATOM 763 O O . ILE A 1 98 ? 19.719 8.727 8.25 1 98 98 ILE A O 1
ATOM 767 N N . ILE A 1 99 ? 20.969 7.02 7.527 1 95.81 99 ILE A N 1
ATOM 768 C CA . ILE A 1 99 ? 21.453 6.711 8.867 1 95.81 99 ILE A CA 1
ATOM 769 C C . ILE A 1 99 ? 22.672 7.59 9.18 1 95.81 99 ILE A C 1
ATOM 771 O O . ILE A 1 99 ? 22.656 8.344 10.156 1 95.81 99 ILE A O 1
ATOM 775 N N . ALA A 1 100 ? 23.641 7.586 8.352 1 95.5 100 ALA A N 1
ATOM 776 C CA . ALA A 1 100 ? 24.906 8.258 8.648 1 95.5 100 ALA A CA 1
ATOM 777 C C . ALA A 1 100 ? 24.781 9.766 8.453 1 95.5 100 ALA A C 1
ATOM 779 O O . ALA A 1 100 ? 25.109 10.547 9.352 1 95.5 100 ALA A O 1
ATOM 780 N N . TRP A 1 101 ? 24.234 10.133 7.332 1 95.69 101 TRP A N 1
ATOM 781 C CA . TRP A 1 101 ? 24.234 11.555 7 1 95.69 101 TRP A CA 1
ATOM 782 C C . TRP A 1 101 ? 23.109 12.281 7.711 1 95.69 101 TRP A C 1
ATOM 784 O O . TRP A 1 101 ? 23.344 13.18 8.516 1 95.69 101 TRP A O 1
ATOM 794 N N . ALA A 1 102 ? 21.891 11.867 7.48 1 96.31 102 ALA A N 1
ATOM 795 C CA . ALA A 1 102 ? 20.734 12.594 8 1 96.31 102 ALA A CA 1
ATOM 796 C C . ALA A 1 102 ? 20.656 12.484 9.523 1 96.31 102 ALA A C 1
ATOM 798 O O . ALA A 1 102 ? 20.547 13.492 10.219 1 96.31 102 ALA A O 1
ATOM 799 N N . TRP A 1 103 ? 20.797 11.32 10.016 1 94.5 103 TRP A N 1
ATOM 800 C CA . TRP A 1 103 ? 20.625 11.125 11.453 1 94.5 103 TRP A CA 1
ATOM 801 C C . TRP A 1 103 ? 21.906 11.414 12.211 1 94.5 103 TRP A C 1
ATOM 803 O O . TRP A 1 103 ? 22 12.391 12.953 1 94.5 103 TRP A O 1
ATOM 813 N N . LEU A 1 104 ? 23 10.719 11.953 1 91.75 104 LEU A N 1
ATOM 814 C CA . LEU A 1 104 ? 24.188 10.758 12.781 1 91.75 104 LEU A CA 1
ATOM 815 C C . LEU A 1 104 ? 24.953 12.062 12.562 1 91.75 104 LEU A C 1
ATOM 817 O O . LEU A 1 104 ? 25.469 12.656 13.516 1 91.75 104 LEU A O 1
ATOM 821 N N . MET A 1 105 ? 25.031 12.531 11.352 1 92.94 105 MET A N 1
ATOM 822 C CA . MET A 1 105 ? 25.828 13.727 11.062 1 92.94 105 MET A CA 1
ATOM 823 C C . MET A 1 105 ? 24.984 14.992 11.281 1 92.94 105 MET A C 1
ATOM 825 O O . MET A 1 105 ? 25.438 15.922 11.961 1 92.94 105 MET A O 1
ATOM 829 N N . GLU A 1 106 ? 23.734 14.969 10.82 1 94.12 106 GLU A N 1
ATOM 830 C CA . GLU A 1 106 ? 22.984 16.219 10.828 1 94.12 106 GLU A CA 1
ATOM 831 C C . GLU A 1 106 ? 21.938 16.219 11.945 1 94.12 106 GLU A C 1
ATOM 833 O O . GLU A 1 106 ? 21.297 17.234 12.195 1 94.12 106 GLU A O 1
ATOM 838 N N . GLY A 1 107 ? 21.672 15.094 12.523 1 91.56 107 GLY A N 1
ATOM 839 C CA . GLY A 1 107 ? 20.844 15.055 13.711 1 91.56 107 GLY A CA 1
ATOM 840 C C . GLY A 1 107 ? 19.359 15.023 13.398 1 91.56 107 GLY A C 1
ATOM 841 O O . GLY A 1 107 ? 18.531 15.398 14.234 1 91.56 107 GLY A O 1
ATOM 842 N N . ARG A 1 108 ? 19 14.617 12.203 1 94.38 108 ARG A N 1
ATOM 843 C CA . ARG A 1 108 ? 17.594 14.531 11.812 1 94.38 108 ARG A CA 1
ATOM 844 C C . ARG A 1 108 ? 17.125 13.078 11.805 1 94.38 108 ARG A C 1
ATOM 846 O O . ARG A 1 108 ? 17.359 12.352 10.836 1 94.38 108 ARG A O 1
ATOM 853 N N . PRO A 1 109 ? 16.359 12.664 12.703 1 93.69 109 PRO A N 1
ATOM 854 C CA . PRO A 1 109 ? 16.047 11.242 12.844 1 93.69 109 PRO A CA 1
ATOM 855 C C . PRO A 1 109 ? 14.82 10.836 12.031 1 93.69 109 PRO A C 1
ATOM 857 O O . PRO A 1 109 ? 14.5 9.641 11.938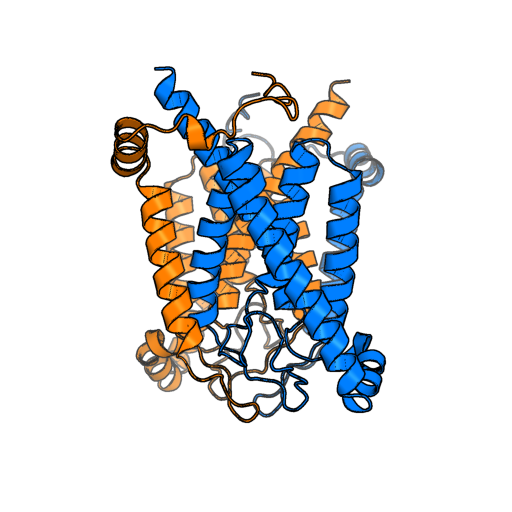 1 93.69 109 PRO A O 1
ATOM 860 N N . ARG A 1 110 ? 14.094 11.742 11.43 1 95.75 110 ARG A N 1
ATOM 861 C CA . ARG A 1 110 ? 12.812 11.453 10.805 1 95.75 110 ARG A CA 1
ATOM 862 C C . ARG A 1 110 ? 12.953 10.367 9.734 1 95.75 110 ARG A C 1
ATOM 864 O O . ARG A 1 110 ? 12.164 9.422 9.703 1 95.75 110 ARG A O 1
ATOM 871 N N . ALA A 1 111 ? 13.93 10.547 8.875 1 98.06 111 ALA A N 1
ATOM 872 C CA . ALA A 1 111 ? 14.125 9.562 7.816 1 98.06 111 ALA A CA 1
ATOM 873 C C . ALA A 1 111 ? 14.414 8.18 8.398 1 98.06 111 ALA A C 1
ATOM 875 O O . ALA A 1 111 ? 13.953 7.168 7.871 1 98.06 111 ALA A O 1
ATOM 876 N N . THR A 1 112 ? 15.172 8.117 9.445 1 96.75 112 THR A N 1
ATOM 877 C CA . THR A 1 112 ? 15.477 6.859 10.109 1 96.75 112 THR A CA 1
ATOM 878 C C . THR A 1 112 ? 14.227 6.266 10.75 1 96.75 112 THR A C 1
ATOM 880 O O . THR A 1 112 ? 13.969 5.066 10.633 1 96.75 112 THR A O 1
ATOM 883 N N . ILE A 1 113 ? 13.469 7.059 11.398 1 95.5 113 ILE A N 1
ATOM 884 C CA . ILE A 1 113 ? 12.219 6.605 11.992 1 95.5 113 ILE A CA 1
ATOM 885 C C . ILE A 1 113 ? 11.289 6.082 10.906 1 95.5 113 ILE A C 1
ATOM 887 O O . ILE A 1 113 ? 10.648 5.039 11.07 1 95.5 113 ILE A O 1
ATOM 891 N N . THR A 1 114 ? 11.211 6.816 9.805 1 98 114 THR A N 1
ATOM 892 C CA . THR A 1 114 ? 10.422 6.379 8.656 1 98 114 THR A CA 1
ATOM 893 C C . THR A 1 114 ? 10.859 4.984 8.203 1 98 114 THR A C 1
ATOM 895 O O . THR A 1 114 ? 10.023 4.102 8 1 98 114 THR A O 1
ATOM 898 N N . ALA A 1 115 ? 12.156 4.848 8.047 1 97.81 115 ALA A N 1
ATOM 899 C CA . ALA A 1 115 ? 12.695 3.574 7.59 1 97.81 115 ALA A CA 1
ATOM 900 C C . ALA A 1 115 ? 12.352 2.447 8.555 1 97.81 115 ALA A C 1
ATOM 902 O O . ALA A 1 115 ? 11.992 1.345 8.133 1 97.81 115 ALA A O 1
ATOM 903 N N . LEU A 1 116 ? 12.422 2.705 9.828 1 96.12 116 LEU A N 1
ATOM 904 C CA . LEU A 1 116 ? 12.117 1.686 10.828 1 96.12 116 LEU A CA 1
ATOM 905 C C . LEU A 1 116 ? 10.656 1.266 10.742 1 96.12 116 LEU A C 1
ATOM 907 O O . LEU A 1 116 ? 10.344 0.071 10.742 1 96.12 116 LEU A O 1
ATOM 911 N N . PHE A 1 117 ? 9.773 2.258 10.672 1 95.88 117 PHE A N 1
ATOM 912 C CA . PHE A 1 117 ? 8.352 1.958 10.516 1 95.88 117 PHE A CA 1
ATOM 913 C C . PHE A 1 117 ? 8.109 1.154 9.242 1 95.88 117 PHE A C 1
ATOM 915 O O . PHE A 1 117 ? 7.434 0.122 9.273 1 95.88 117 PHE A O 1
ATOM 922 N N . LEU A 1 118 ? 8.648 1.622 8.227 1 97.44 118 LEU A N 1
ATOM 923 C CA . LEU A 1 118 ? 8.383 1.079 6.902 1 97.44 118 LEU A CA 1
ATOM 924 C C . LEU A 1 118 ? 8.906 -0.349 6.785 1 97.44 118 LEU A C 1
ATOM 926 O O . LEU A 1 118 ? 8.18 -1.25 6.367 1 97.44 118 LEU A O 1
ATOM 930 N N . PHE A 1 119 ? 10.109 -0.614 7.184 1 96.31 119 PHE A N 1
ATOM 931 C CA . PHE A 1 119 ? 10.719 -1.918 6.969 1 96.31 119 PHE A CA 1
ATOM 932 C C . PHE A 1 119 ? 10.156 -2.951 7.938 1 96.31 119 PHE A C 1
ATOM 934 O O . PHE A 1 119 ? 10.078 -4.137 7.609 1 96.31 119 PHE A O 1
ATOM 941 N N . THR A 1 120 ? 9.727 -2.492 9.125 1 95 120 THR A N 1
ATOM 942 C CA . THR A 1 120 ? 9.008 -3.406 10.008 1 95 120 THR A CA 1
ATOM 943 C C . THR A 1 120 ? 7.68 -3.82 9.391 1 95 120 THR A C 1
ATOM 945 O O . THR A 1 120 ? 7.344 -5.008 9.359 1 95 120 THR A O 1
ATOM 948 N N . CYS A 1 121 ? 7.012 -2.869 8.883 1 95.25 121 CYS A N 1
ATOM 949 C CA . CYS A 1 121 ? 5.742 -3.156 8.227 1 95.25 121 CYS A CA 1
ATOM 950 C C . CYS A 1 121 ? 5.953 -4.039 7 1 95.25 121 CYS A C 1
ATOM 952 O O . CYS A 1 121 ? 5.191 -4.98 6.773 1 95.25 121 CYS A O 1
ATOM 954 N N . ARG A 1 122 ? 6.934 -3.699 6.273 1 96.56 122 ARG A N 1
ATOM 955 C CA . ARG A 1 122 ? 7.262 -4.504 5.102 1 96.56 122 ARG A CA 1
ATOM 956 C C . ARG A 1 122 ? 7.527 -5.953 5.488 1 96.56 122 ARG A C 1
ATOM 958 O O . ARG A 1 122 ? 7.102 -6.875 4.793 1 96.56 122 ARG A O 1
ATOM 965 N N . GLY A 1 123 ? 8.305 -6.105 6.555 1 94.5 123 GLY A N 1
ATOM 966 C CA . GLY A 1 123 ? 8.578 -7.461 7.012 1 94.5 123 GLY A CA 1
ATOM 967 C C . GLY A 1 123 ? 7.32 -8.227 7.379 1 94.5 123 GLY A C 1
ATOM 968 O O . GLY A 1 123 ? 7.176 -9.398 7.016 1 94.5 123 GLY A O 1
ATOM 969 N N . VAL A 1 124 ? 6.418 -7.613 8 1 94.5 124 VAL A N 1
ATOM 970 C CA . VAL A 1 124 ? 5.172 -8.242 8.422 1 94.5 124 VAL A CA 1
ATOM 971 C C . VAL A 1 124 ? 4.32 -8.578 7.203 1 94.5 124 VAL A C 1
ATOM 973 O O . VAL A 1 124 ? 3.828 -9.703 7.066 1 94.5 124 VAL A O 1
ATOM 976 N N . LEU A 1 125 ? 4.207 -7.68 6.297 1 96.5 125 LEU A N 1
ATOM 977 C CA . LEU A 1 125 ? 3.383 -7.895 5.109 1 96.5 125 LEU A CA 1
ATOM 978 C C . LEU A 1 125 ? 4.027 -8.914 4.18 1 96.5 125 LEU A C 1
ATOM 980 O O . LEU A 1 125 ? 3.338 -9.766 3.607 1 96.5 125 LEU A O 1
ATOM 984 N N . GLY A 1 126 ? 5.332 -8.75 4.055 1 94.75 126 GLY A N 1
ATOM 985 C CA . GLY A 1 126 ? 6.055 -9.695 3.221 1 94.75 126 GLY A CA 1
ATOM 986 C C . GLY A 1 126 ? 5.941 -11.125 3.707 1 94.75 126 GLY A C 1
ATOM 987 O O . GLY A 1 126 ? 5.852 -12.055 2.904 1 94.75 126 GLY A O 1
ATOM 988 N N . TYR A 1 127 ? 5.953 -11.242 4.98 1 93.94 127 TYR A N 1
ATOM 989 C CA . TYR A 1 127 ? 5.785 -12.578 5.551 1 93.94 127 TYR A CA 1
ATOM 990 C C . TYR A 1 127 ? 4.348 -13.062 5.391 1 93.94 127 TYR A C 1
ATOM 992 O O . TYR A 1 127 ? 4.109 -14.25 5.156 1 93.94 127 TYR A O 1
ATOM 1000 N N . SER A 1 128 ? 3.449 -12.219 5.492 1 95.19 128 SER A N 1
ATOM 1001 C CA . SER A 1 128 ? 2.035 -12.578 5.473 1 95.19 128 SER A CA 1
ATOM 1002 C C . SER A 1 128 ? 1.617 -13.109 4.105 1 95.19 128 SER A C 1
ATOM 1004 O O . SER A 1 128 ? 0.826 -14.047 4.012 1 95.19 128 SER A O 1
ATOM 1006 N N . THR A 1 129 ? 2.09 -12.453 3.098 1 94.81 129 THR A N 1
ATOM 1007 C CA . THR A 1 129 ? 1.809 -12.898 1.737 1 94.81 129 THR A CA 1
ATOM 1008 C C . THR A 1 129 ? 3.1 -13.031 0.933 1 94.81 129 THR A C 1
ATOM 1010 O O . THR A 1 129 ? 3.809 -12.047 0.723 1 94.81 129 THR A O 1
ATOM 1013 N N . GLN A 1 130 ? 3.398 -14.18 0.547 1 92.19 130 GLN A N 1
ATOM 1014 C CA . GLN A 1 130 ? 4.586 -14.461 -0.249 1 92.19 130 GLN A CA 1
ATOM 1015 C C . GLN A 1 130 ? 4.211 -14.93 -1.653 1 92.19 130 GLN A C 1
ATOM 1017 O O . GLN A 1 130 ? 3.607 -15.984 -1.82 1 92.19 130 GLN A O 1
ATOM 1022 N N . LEU A 1 131 ? 4.578 -14.125 -2.576 1 88.75 131 LEU A N 1
ATOM 1023 C CA . LEU A 1 131 ? 4.312 -14.461 -3.971 1 88.75 131 LEU A CA 1
ATOM 1024 C C . LEU A 1 131 ? 5.41 -15.367 -4.531 1 88.75 131 LEU A C 1
ATOM 1026 O O . LEU A 1 131 ? 6.559 -15.297 -4.09 1 88.75 131 LEU A O 1
ATOM 1030 N N . PRO A 1 132 ? 5.012 -16.125 -5.441 1 87.56 132 PRO A N 1
ATOM 1031 C CA . PRO A 1 132 ? 6.035 -17 -6.016 1 87.56 132 PRO A CA 1
ATOM 1032 C C . PRO A 1 132 ? 7.074 -16.234 -6.836 1 87.56 132 PRO A C 1
ATOM 1034 O O . PRO A 1 132 ? 6.75 -15.227 -7.461 1 87.56 132 PRO A O 1
ATOM 1037 N N . LEU A 1 133 ? 8.211 -16.828 -6.828 1 87 133 LEU A N 1
ATOM 1038 C CA . LEU A 1 133 ? 9.266 -16.328 -7.699 1 87 133 LEU A CA 1
ATOM 1039 C C . LEU A 1 133 ? 8.938 -16.594 -9.164 1 87 133 LEU A C 1
ATOM 1041 O O . LEU A 1 133 ? 8.422 -17.672 -9.5 1 87 133 LEU A O 1
ATOM 1045 N N . SER A 1 134 ? 9.18 -15.625 -9.961 1 89 134 SER A N 1
ATOM 1046 C CA . SER A 1 134 ? 8.961 -15.844 -11.391 1 89 134 SER A CA 1
ATOM 1047 C C . SER A 1 134 ? 9.906 -16.906 -11.938 1 89 134 SER A C 1
ATOM 1049 O O . SER A 1 134 ? 11.07 -16.969 -11.547 1 89 134 SER A O 1
ATOM 1051 N N . GLN A 1 135 ? 9.43 -17.703 -12.82 1 89.56 135 GLN A N 1
ATOM 1052 C CA . GLN A 1 135 ? 10.273 -18.672 -13.508 1 89.56 135 GLN A CA 1
ATOM 1053 C C . GLN A 1 135 ? 11.375 -17.969 -14.305 1 89.56 135 GLN A C 1
ATOM 1055 O O . GLN A 1 135 ? 12.43 -18.547 -14.562 1 89.56 135 GLN A O 1
ATOM 1060 N N . GLU A 1 136 ? 11.086 -16.734 -14.594 1 94.06 136 GLU A N 1
ATOM 1061 C CA . GLU A 1 136 ? 11.992 -15.977 -15.461 1 94.06 136 GLU A CA 1
ATOM 1062 C C . GLU A 1 136 ? 12.898 -15.062 -14.641 1 94.06 136 GLU A C 1
ATOM 1064 O O . GLU A 1 136 ? 13.562 -14.188 -15.195 1 94.06 136 GLU A O 1
ATOM 1069 N N . TYR A 1 137 ? 12.953 -15.258 -13.406 1 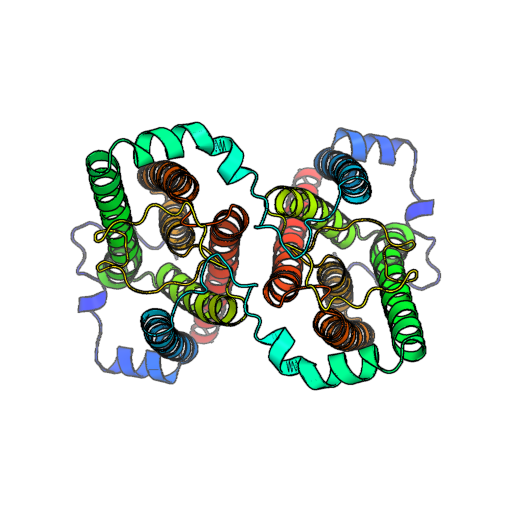94.19 137 TYR A N 1
ATOM 1070 C CA . TYR A 1 137 ? 13.734 -14.383 -12.539 1 94.19 137 TYR A CA 1
ATOM 1071 C C . TYR A 1 137 ? 15.219 -14.469 -12.875 1 94.19 137 TYR A C 1
ATOM 1073 O O . TYR A 1 137 ? 15.781 -15.562 -12.992 1 94.19 137 TYR A O 1
ATOM 1081 N N . LEU A 1 138 ? 15.828 -13.273 -13.031 1 95.19 138 LEU A N 1
ATOM 1082 C CA . LEU A 1 138 ? 17.25 -13.148 -13.312 1 95.19 138 LEU A CA 1
ATOM 1083 C C . LEU A 1 138 ? 17.984 -12.516 -12.133 1 95.19 138 LEU A C 1
ATOM 1085 O O . LEU A 1 138 ? 18.297 -11.328 -12.156 1 95.19 138 LEU A O 1
ATOM 1089 N N . GLY A 1 139 ? 18.328 -13.312 -11.125 1 91.88 139 GLY A N 1
ATOM 1090 C CA . GLY A 1 139 ? 19.047 -12.797 -9.977 1 91.88 139 GLY A CA 1
ATOM 1091 C C . GLY A 1 139 ? 20.547 -12.797 -10.18 1 91.88 139 GLY A C 1
ATOM 1092 O O . GLY A 1 139 ? 21.062 -13.477 -11.062 1 91.88 139 GLY A O 1
ATOM 1093 N N . SER A 1 140 ? 21.188 -11.891 -9.469 1 92.56 140 SER A N 1
ATOM 1094 C CA . SER A 1 140 ? 22.641 -11.844 -9.383 1 92.56 140 SER A CA 1
ATOM 1095 C C . SER A 1 140 ? 23.125 -11.961 -7.941 1 92.56 140 SER A C 1
ATOM 1097 O O . SER A 1 140 ? 22.469 -11.477 -7.023 1 92.56 140 SER A O 1
ATOM 1099 N N . ALA A 1 141 ? 24.234 -12.531 -7.727 1 91 141 ALA A N 1
ATOM 1100 C CA . ALA A 1 141 ? 24.797 -12.703 -6.387 1 91 141 ALA A CA 1
ATOM 1101 C C . ALA A 1 141 ? 25.125 -11.352 -5.758 1 91 141 ALA A C 1
ATOM 1103 O O . ALA A 1 141 ? 25.281 -11.25 -4.539 1 91 141 ALA A O 1
ATOM 1104 N N . ILE A 1 142 ? 25.188 -10.391 -6.582 1 92.88 142 ILE A N 1
ATOM 1105 C CA . ILE A 1 142 ? 25.578 -9.094 -6.035 1 92.88 142 ILE A CA 1
ATOM 1106 C C . ILE A 1 142 ? 24.344 -8.211 -5.863 1 92.88 142 ILE A C 1
ATOM 1108 O O . ILE A 1 142 ? 24.453 -7.055 -5.453 1 92.88 142 ILE A O 1
ATOM 1112 N N . ASP A 1 143 ? 23.203 -8.758 -6.109 1 92.25 143 ASP A N 1
ATOM 1113 C CA . ASP A 1 143 ? 21.984 -8.031 -5.797 1 92.25 143 ASP A CA 1
ATOM 1114 C C . ASP A 1 143 ? 21.891 -7.711 -4.305 1 92.25 143 ASP A C 1
ATOM 1116 O O . ASP A 1 143 ? 22.219 -8.555 -3.467 1 92.25 143 ASP A O 1
ATOM 1120 N N . PHE A 1 144 ? 21.438 -6.543 -4.035 1 88 144 PHE A N 1
ATOM 1121 C CA . PHE A 1 144 ? 21.203 -6.156 -2.65 1 88 144 PHE A CA 1
ATOM 1122 C C . PHE A 1 144 ? 19.891 -6.75 -2.137 1 88 144 PHE A C 1
ATOM 1124 O O . PHE A 1 144 ? 18.844 -6.586 -2.762 1 88 144 PHE A O 1
ATOM 1131 N N . PRO A 1 145 ? 19.828 -7.34 -0.999 1 81.44 145 PRO A N 1
ATOM 1132 C CA . PRO A 1 145 ? 20.984 -7.637 -0.147 1 81.44 145 PRO A CA 1
ATOM 1133 C C . PRO A 1 145 ? 21.922 -8.664 -0.769 1 81.44 145 PRO A C 1
ATOM 1135 O O . PRO A 1 145 ? 21.469 -9.586 -1.452 1 81.44 145 PRO A O 1
ATOM 1138 N N . ILE A 1 146 ? 23.141 -8.531 -0.503 1 80.88 146 ILE A N 1
ATOM 1139 C CA . ILE A 1 146 ? 24.172 -9.266 -1.209 1 80.88 146 ILE A CA 1
ATOM 1140 C C . ILE A 1 146 ? 24.203 -10.711 -0.727 1 80.88 146 ILE A C 1
ATOM 1142 O O . ILE A 1 146 ? 24.047 -10.984 0.467 1 80.88 146 ILE A O 1
ATOM 1146 N N . GLY A 1 147 ? 24.406 -11.711 -1.72 1 77.31 147 GLY A N 1
ATOM 1147 C CA . GLY A 1 147 ? 24.641 -13.102 -1.354 1 77.31 147 GLY A CA 1
ATOM 1148 C C . GLY A 1 147 ? 23.469 -14.008 -1.671 1 77.31 147 GLY A C 1
ATOM 1149 O O . GLY A 1 147 ? 23.312 -15.055 -1.044 1 77.31 147 GLY A O 1
ATOM 1150 N N . ASN A 1 148 ? 22.656 -13.633 -2.48 1 75.75 148 ASN A N 1
ATOM 1151 C CA . ASN A 1 148 ? 21.516 -14.438 -2.895 1 75.75 148 ASN A CA 1
ATOM 1152 C C . ASN A 1 148 ? 20.656 -14.852 -1.7 1 75.75 148 ASN A C 1
ATOM 1154 O O . ASN A 1 148 ? 20.281 -16.016 -1.575 1 75.75 148 ASN A O 1
ATOM 1158 N N . ILE A 1 149 ? 20.531 -13.953 -0.829 1 78.31 149 ILE A N 1
ATOM 1159 C CA . ILE A 1 149 ? 19.703 -14.258 0.337 1 78.31 149 ILE A CA 1
ATOM 1160 C C . ILE A 1 149 ? 18.234 -14.102 -0.015 1 78.31 149 ILE A C 1
ATOM 1162 O O . ILE A 1 149 ? 17.891 -13.445 -1.003 1 78.31 149 ILE A O 1
ATOM 1166 N N . SER A 1 150 ? 17.469 -14.75 0.79 1 83.88 150 SER A N 1
ATOM 1167 C CA . SER A 1 150 ? 16.031 -14.672 0.602 1 83.88 150 SER A CA 1
ATOM 1168 C C . SER A 1 150 ? 15.516 -13.266 0.888 1 83.88 150 SER A C 1
ATOM 1170 O O . SER A 1 150 ? 16.109 -12.523 1.672 1 83.88 150 SER A O 1
ATOM 1172 N N . PHE A 1 151 ? 14.445 -12.953 0.161 1 85.06 151 PHE A N 1
ATOM 1173 C CA . PHE A 1 151 ? 13.852 -11.641 0.354 1 85.06 151 PHE A CA 1
ATOM 1174 C C . PHE A 1 151 ? 12.344 -11.68 0.1 1 85.06 151 PHE A C 1
ATOM 1176 O O . PHE A 1 151 ? 11.859 -12.539 -0.635 1 85.06 151 PHE A O 1
ATOM 1183 N N . PHE A 1 152 ? 11.672 -10.75 0.717 1 89 152 PHE A N 1
ATOM 1184 C CA . PHE A 1 152 ? 10.25 -10.578 0.45 1 89 152 PHE A CA 1
ATOM 1185 C C . PHE A 1 152 ? 10.031 -9.672 -0.758 1 89 152 PHE A C 1
ATOM 1187 O O . PHE A 1 152 ? 10.711 -8.656 -0.908 1 89 152 PHE A O 1
ATOM 1194 N N . PHE A 1 153 ? 9.031 -10.07 -1.536 1 87.88 153 PHE A N 1
ATOM 1195 C CA . PHE A 1 153 ? 8.703 -9.266 -2.709 1 87.88 153 PHE A CA 1
ATOM 1196 C C . PHE A 1 153 ? 7.961 -7.996 -2.309 1 87.88 153 PHE A C 1
ATOM 1198 O O . PHE A 1 153 ? 8.312 -6.902 -2.756 1 87.88 153 PHE A O 1
ATOM 1205 N N . PHE A 1 154 ? 6.984 -8.227 -1.521 1 92.5 154 PHE A N 1
ATOM 1206 C CA . PHE A 1 154 ? 6.027 -7.164 -1.253 1 92.5 154 PHE A CA 1
ATOM 1207 C C . PHE A 1 154 ? 6.387 -6.426 0.03 1 92.5 154 PHE A C 1
ATOM 1209 O O . PHE A 1 154 ? 6.531 -7.039 1.088 1 92.5 154 PHE A O 1
ATOM 1216 N N . PHE A 1 155 ? 6.516 -5.27 -0.041 1 96.25 155 PHE A N 1
ATOM 1217 C CA . PHE A 1 155 ? 6.766 -4.395 -1.18 1 96.25 155 PHE A CA 1
ATOM 1218 C C . PHE A 1 155 ? 8.25 -4.07 -1.298 1 96.25 155 PHE A C 1
ATOM 1220 O O . PHE A 1 155 ? 9.047 -4.473 -0.448 1 96.25 155 PHE A O 1
ATOM 1227 N N . SER A 1 156 ? 8.625 -3.422 -2.277 1 97.06 156 SER A N 1
ATOM 1228 C CA . SER A 1 156 ? 10.039 -3.229 -2.578 1 97.06 156 SER A CA 1
ATOM 1229 C C . SER A 1 156 ? 10.695 -2.285 -1.574 1 97.06 156 SER A C 1
ATOM 1231 O O . SER A 1 156 ? 10.383 -1.094 -1.539 1 97.06 156 SER A O 1
ATOM 1233 N N . GLY A 1 157 ? 11.617 -2.795 -0.819 1 95.75 157 GLY A N 1
ATOM 1234 C CA . GLY A 1 157 ? 12.406 -1.972 0.085 1 95.75 157 GLY A CA 1
ATOM 1235 C C . GLY A 1 157 ? 13.383 -1.065 -0.635 1 95.75 157 GLY A C 1
ATOM 1236 O O . GLY A 1 157 ? 13.727 0.007 -0.135 1 95.75 157 GLY A O 1
ATOM 1237 N N . HIS A 1 158 ? 13.867 -1.541 -1.848 1 95.94 158 HIS A N 1
ATOM 1238 C CA . HIS A 1 158 ? 14.766 -0.729 -2.66 1 95.94 158 HIS A CA 1
ATOM 1239 C C . HIS A 1 158 ? 14.133 0.605 -3.025 1 95.94 158 HIS A C 1
ATOM 1241 O O . HIS A 1 158 ? 14.688 1.666 -2.734 1 95.94 158 HIS A O 1
ATOM 1247 N N . VAL A 1 159 ? 12.984 0.449 -3.543 1 98.19 159 VAL A N 1
ATOM 1248 C CA . VAL A 1 159 ? 12.273 1.621 -4.039 1 98.19 159 VAL A CA 1
ATOM 1249 C C . VAL A 1 159 ? 11.844 2.498 -2.867 1 98.19 159 VAL A C 1
ATOM 1251 O O . VAL A 1 159 ? 11.977 3.723 -2.918 1 98.19 159 VAL A O 1
ATOM 1254 N N . ALA A 1 160 ? 11.398 1.859 -1.854 1 98.56 160 ALA A N 1
ATOM 1255 C CA . ALA A 1 160 ? 10.922 2.586 -0.679 1 98.56 160 ALA A CA 1
ATOM 1256 C C . ALA A 1 160 ? 12.062 3.359 -0.018 1 98.56 160 ALA A C 1
ATOM 1258 O O . ALA A 1 160 ? 11.914 4.539 0.306 1 98.56 160 ALA A O 1
ATOM 1259 N N . GLY A 1 161 ? 13.188 2.684 0.177 1 98.19 161 GLY A N 1
ATOM 1260 C CA . GLY A 1 161 ? 14.336 3.328 0.801 1 98.19 161 GLY A CA 1
ATOM 1261 C C . GLY A 1 161 ? 14.828 4.539 0.034 1 98.19 161 GLY A C 1
ATOM 1262 O O . GLY A 1 161 ? 15.102 5.586 0.625 1 98.19 161 GLY A O 1
ATOM 1263 N N . THR A 1 162 ? 14.883 4.402 -1.216 1 98.69 162 THR A N 1
ATOM 1264 C CA . THR A 1 162 ? 15.328 5.504 -2.059 1 98.69 162 THR A CA 1
ATOM 1265 C C . THR A 1 162 ? 14.336 6.664 -2.004 1 98.69 162 THR A C 1
ATOM 1267 O O . THR A 1 162 ? 14.734 7.832 -1.998 1 98.69 162 THR A O 1
ATOM 1270 N N . THR A 1 163 ? 13.109 6.289 -1.947 1 98.81 163 THR A N 1
ATOM 1271 C CA . THR A 1 163 ? 12.078 7.312 -1.846 1 98.81 163 THR A CA 1
ATOM 1272 C C . THR A 1 163 ? 12.188 8.07 -0.524 1 98.81 163 THR A C 1
ATOM 1274 O O . THR A 1 163 ? 12.07 9.297 -0.491 1 98.81 163 THR A O 1
ATOM 1277 N N . ILE A 1 164 ? 12.43 7.355 0.541 1 98.81 164 ILE A N 1
ATOM 1278 C CA . ILE A 1 164 ? 12.594 7.984 1.848 1 98.81 164 ILE A CA 1
ATOM 1279 C C . ILE A 1 164 ? 13.742 8.992 1.796 1 98.81 164 ILE A C 1
ATOM 1281 O O . ILE A 1 164 ? 13.594 10.125 2.26 1 98.81 164 ILE A O 1
ATOM 1285 N N . ALA A 1 165 ? 14.875 8.547 1.22 1 98.81 165 ALA A N 1
ATOM 1286 C CA . ALA A 1 165 ? 16.031 9.422 1.111 1 98.81 165 ALA A CA 1
ATOM 1287 C C . ALA A 1 165 ? 15.703 10.68 0.307 1 98.81 165 ALA A C 1
ATOM 1289 O O . ALA A 1 165 ? 16.016 11.797 0.726 1 98.81 165 ALA A O 1
ATOM 1290 N N . SER A 1 166 ? 15.047 10.477 -0.786 1 98.75 166 SER A N 1
ATOM 1291 C CA . SER A 1 166 ? 14.688 11.586 -1.659 1 98.75 166 SER A CA 1
ATOM 1292 C C . SER A 1 166 ? 13.766 12.57 -0.951 1 98.75 166 SER A C 1
ATOM 1294 O O . SER A 1 166 ? 13.914 13.789 -1.095 1 98.75 166 SER A O 1
ATOM 1296 N N . LEU A 1 167 ? 12.82 12.078 -0.202 1 98.56 167 LEU A N 1
ATOM 1297 C CA . LEU A 1 167 ? 11.891 12.93 0.537 1 98.56 167 LEU A CA 1
ATOM 1298 C C . LEU A 1 167 ? 12.633 13.797 1.547 1 98.56 167 LEU A C 1
ATOM 1300 O O . LEU A 1 167 ? 12.328 14.984 1.693 1 98.56 167 LEU A O 1
ATOM 1304 N N . ASP A 1 168 ? 13.531 13.188 2.229 1 98.56 168 ASP A N 1
ATOM 1305 C CA . ASP A 1 168 ? 14.32 13.945 3.195 1 98.56 168 ASP A CA 1
ATOM 1306 C C . ASP A 1 168 ? 15.156 15.023 2.504 1 98.56 168 ASP A C 1
ATOM 1308 O O . ASP A 1 168 ? 15.258 16.141 2.992 1 98.56 168 ASP A O 1
ATOM 1312 N N . MET A 1 169 ? 15.773 14.648 1.391 1 98.5 169 MET A N 1
ATOM 1313 C CA . MET A 1 169 ? 16.562 15.594 0.621 1 98.5 169 MET A CA 1
ATOM 1314 C C . MET A 1 169 ? 15.727 16.797 0.187 1 98.5 169 MET A C 1
ATOM 1316 O O . MET A 1 169 ? 16.188 17.938 0.237 1 98.5 169 MET A O 1
ATOM 1320 N N . ARG A 1 170 ? 14.531 16.547 -0.203 1 98.06 170 ARG A N 1
ATOM 1321 C CA . ARG A 1 170 ? 13.648 17.625 -0.614 1 98.06 170 ARG A CA 1
ATOM 1322 C C . ARG A 1 170 ? 13.297 18.531 0.567 1 98.06 170 ARG A C 1
ATOM 1324 O O . ARG A 1 170 ? 13.25 19.75 0.429 1 98.06 170 ARG A O 1
ATOM 1331 N N . ARG A 1 171 ? 13.023 17.938 1.661 1 96.69 171 ARG A N 1
ATOM 1332 C CA . ARG A 1 171 ? 12.711 18.719 2.857 1 96.69 171 ARG A CA 1
ATOM 1333 C C . ARG A 1 171 ? 13.875 19.641 3.225 1 96.69 171 ARG A C 1
ATOM 1335 O O . ARG A 1 171 ? 13.656 20.734 3.75 1 96.69 171 ARG A O 1
ATOM 1342 N N . MET A 1 172 ? 15.078 19.188 2.879 1 97 172 MET A N 1
ATOM 1343 C CA . MET A 1 172 ? 16.281 19.953 3.189 1 97 172 MET A CA 1
ATOM 1344 C C . MET A 1 172 ? 16.688 20.844 2.014 1 97 172 MET A C 1
ATOM 1346 O O . MET A 1 172 ? 17.797 21.375 1.982 1 97 172 MET A O 1
ATOM 1350 N N . GLN A 1 173 ? 15.875 20.859 1.01 1 97.62 173 GLN A N 1
ATOM 1351 C CA . GLN A 1 173 ? 16.047 21.719 -0.158 1 97.62 173 GLN A CA 1
ATOM 1352 C C . GLN A 1 173 ? 17.266 21.297 -0.97 1 97.62 173 GLN A C 1
ATOM 1354 O O . GLN A 1 173 ? 17.953 22.156 -1.545 1 97.62 173 GLN A O 1
ATOM 1359 N N . ARG A 1 174 ? 17.656 20.109 -0.845 1 97.69 174 ARG A N 1
ATOM 1360 C CA . ARG A 1 174 ? 18.672 19.516 -1.715 1 97.69 174 ARG A CA 1
ATOM 1361 C C . ARG A 1 174 ? 18.031 18.906 -2.961 1 97.69 174 ARG A C 1
ATOM 1363 O O . ARG A 1 174 ? 18.188 17.719 -3.225 1 97.69 174 ARG A O 1
ATOM 1370 N N . LEU A 1 175 ? 17.516 19.703 -3.791 1 98.19 175 LEU A N 1
ATOM 1371 C CA . LEU A 1 175 ? 16.625 19.297 -4.867 1 98.19 175 LEU A CA 1
ATOM 1372 C C . LEU A 1 175 ? 17.375 18.562 -5.961 1 98.19 175 LEU A C 1
ATOM 1374 O O . LEU A 1 175 ? 16.859 17.594 -6.543 1 98.19 175 LEU A O 1
ATOM 1378 N N . ARG A 1 176 ? 18.578 19.016 -6.27 1 98.12 176 ARG A N 1
ATOM 1379 C CA . ARG A 1 176 ? 19.359 18.344 -7.301 1 98.12 176 ARG A CA 1
ATOM 1380 C C . ARG A 1 176 ? 19.688 16.906 -6.887 1 98.12 176 ARG A C 1
ATOM 1382 O O . ARG A 1 176 ? 19.562 15.984 -7.691 1 98.12 176 ARG A O 1
ATOM 1389 N N . LEU A 1 177 ? 20.125 16.75 -5.676 1 97.94 177 LEU A N 1
ATOM 1390 C CA . LEU A 1 177 ? 20.438 15.414 -5.16 1 97.94 177 LEU A CA 1
ATOM 1391 C C . LEU A 1 177 ? 19.188 14.531 -5.141 1 97.94 177 LEU A C 1
ATOM 1393 O O . LEU A 1 177 ? 19.266 13.352 -5.477 1 97.94 177 LEU A O 1
ATOM 1397 N N . ALA A 1 178 ? 18.094 15.109 -4.73 1 98.62 178 ALA A N 1
ATOM 1398 C CA . ALA A 1 178 ? 16.828 14.383 -4.734 1 98.62 178 ALA A CA 1
ATOM 1399 C C . ALA A 1 178 ? 16.469 13.898 -6.137 1 98.62 178 ALA A C 1
ATOM 1401 O O . ALA A 1 178 ? 16.031 12.758 -6.312 1 98.62 178 ALA A O 1
ATOM 1402 N N . MET A 1 179 ? 16.734 14.734 -7.066 1 98.5 179 MET A N 1
ATOM 1403 C CA . MET A 1 179 ? 16.422 14.383 -8.453 1 98.5 179 MET A CA 1
ATOM 1404 C C . MET A 1 179 ? 17.312 13.227 -8.922 1 98.5 179 MET A C 1
ATOM 1406 O O . MET A 1 179 ? 16.844 12.352 -9.648 1 98.5 179 MET A O 1
ATOM 1410 N N . VAL A 1 180 ? 18.531 13.281 -8.547 1 98.44 180 VAL A N 1
ATOM 1411 C CA . VAL A 1 180 ? 19.438 12.18 -8.891 1 98.44 180 VAL A CA 1
ATOM 1412 C C . VAL A 1 180 ? 18.906 10.875 -8.297 1 98.44 180 VAL A C 1
ATOM 1414 O O . VAL A 1 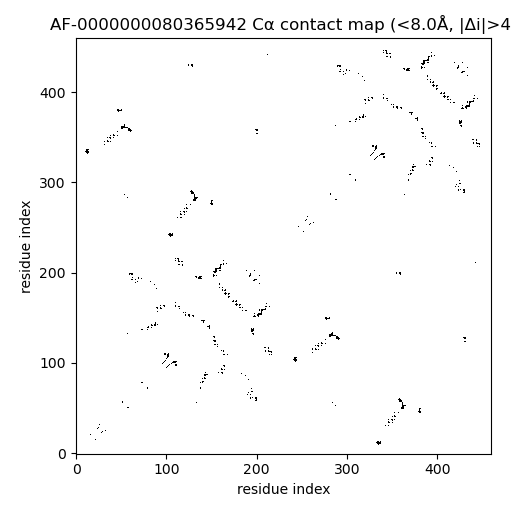180 ? 18.828 9.859 -8.984 1 98.44 180 VAL A O 1
ATOM 1417 N N . PHE A 1 181 ? 18.484 10.898 -7.062 1 98.69 181 PHE A N 1
ATOM 1418 C CA . PHE A 1 181 ? 17.953 9.703 -6.414 1 98.69 181 PHE A CA 1
ATOM 1419 C C . PHE A 1 181 ? 16.656 9.25 -7.082 1 98.69 181 PHE A C 1
ATOM 1421 O O . PHE A 1 181 ? 16.406 8.047 -7.223 1 98.69 181 PHE A O 1
ATOM 1428 N N . ASP A 1 182 ? 15.859 10.18 -7.508 1 98.56 182 ASP A N 1
ATOM 1429 C CA . ASP A 1 182 ? 14.625 9.836 -8.219 1 98.56 182 ASP A CA 1
ATOM 1430 C C . ASP A 1 182 ? 14.938 9.125 -9.531 1 98.56 182 ASP A C 1
ATOM 1432 O O . ASP A 1 182 ? 14.305 8.125 -9.867 1 98.56 182 ASP A O 1
ATOM 1436 N N . ILE A 1 183 ? 15.875 9.68 -10.258 1 98.56 183 ILE A N 1
ATOM 1437 C CA . ILE A 1 183 ? 16.25 9.102 -11.547 1 98.56 183 ILE A CA 1
ATOM 1438 C C . ILE A 1 183 ? 16.812 7.695 -11.328 1 98.56 183 ILE A C 1
ATOM 1440 O O . ILE A 1 183 ? 16.422 6.754 -12.023 1 98.56 183 ILE A O 1
ATOM 1444 N N . LEU A 1 184 ? 17.672 7.543 -10.375 1 98.5 184 LEU A N 1
ATOM 1445 C CA . LEU A 1 184 ? 18.25 6.242 -10.07 1 98.5 184 LEU A CA 1
ATOM 1446 C C . LEU A 1 184 ? 17.172 5.258 -9.617 1 98.5 184 LEU A C 1
ATOM 1448 O O . LEU A 1 184 ? 17.25 4.062 -9.914 1 98.5 184 LEU A O 1
ATOM 1452 N N . ASN A 1 185 ? 16.203 5.758 -8.914 1 98.62 185 ASN A N 1
ATOM 1453 C CA . ASN A 1 185 ? 15.109 4.914 -8.445 1 98.62 185 ASN A CA 1
ATOM 1454 C C . ASN A 1 185 ? 14.266 4.402 -9.609 1 98.62 185 ASN A C 1
ATOM 1456 O O . ASN A 1 185 ? 13.805 3.256 -9.594 1 98.62 185 ASN A O 1
ATOM 1460 N N . VAL A 1 186 ? 14.07 5.254 -10.602 1 98.5 186 VAL A N 1
ATOM 1461 C CA . VAL A 1 186 ? 13.352 4.836 -11.805 1 98.5 186 VAL A CA 1
ATOM 1462 C C . VAL A 1 186 ? 14.148 3.76 -12.539 1 98.5 186 VAL A C 1
ATOM 1464 O O . VAL A 1 186 ? 13.594 2.734 -12.938 1 98.5 186 VAL A O 1
ATOM 1467 N N . LEU A 1 187 ? 15.414 3.977 -12.672 1 98.06 187 LEU A N 1
ATOM 1468 C CA . LEU A 1 187 ? 16.281 3.004 -13.328 1 98.06 187 LEU A CA 1
ATOM 1469 C C . LEU A 1 187 ? 16.297 1.688 -12.562 1 98.06 187 LEU A C 1
ATOM 1471 O O . LEU A 1 187 ? 16.234 0.611 -13.156 1 98.06 187 LEU A O 1
ATOM 1475 N N . GLN A 1 188 ? 16.391 1.773 -11.281 1 98.19 188 GLN A N 1
ATOM 1476 C CA . GLN A 1 188 ? 16.344 0.591 -10.43 1 98.19 188 GLN A CA 1
ATOM 1477 C C . GLN A 1 188 ? 15.023 -0.153 -10.609 1 98.19 188 GLN A C 1
ATOM 1479 O O . GLN A 1 188 ? 14.992 -1.386 -10.633 1 98.19 188 GLN A O 1
ATOM 1484 N N . SER A 1 189 ? 13.938 0.543 -10.703 1 98.5 189 SER A N 1
ATOM 1485 C CA . SER A 1 189 ? 12.625 -0.06 -10.891 1 98.5 189 SER A CA 1
ATOM 1486 C C . SER A 1 189 ? 12.547 -0.82 -12.211 1 98.5 189 SER A C 1
ATOM 1488 O O . SER A 1 189 ? 12 -1.922 -12.273 1 98.5 189 SER A O 1
ATOM 1490 N N . ILE A 1 190 ? 13.094 -0.21 -13.195 1 98.25 190 ILE A N 1
ATOM 1491 C CA . ILE A 1 190 ? 13.117 -0.847 -14.508 1 98.25 190 ILE A CA 1
ATOM 1492 C C . ILE A 1 190 ? 13.891 -2.158 -14.438 1 98.25 190 ILE A C 1
ATOM 1494 O O . ILE A 1 190 ? 13.453 -3.182 -14.961 1 98.25 190 ILE A O 1
ATOM 1498 N N . ARG A 1 191 ? 14.961 -2.133 -13.781 1 98 191 ARG A N 1
ATOM 1499 C CA . ARG A 1 191 ? 15.75 -3.355 -13.68 1 98 191 ARG A CA 1
ATOM 1500 C C . ARG A 1 191 ? 15.031 -4.398 -12.828 1 98 191 ARG A C 1
ATOM 1502 O O . ARG A 1 191 ? 15.055 -5.59 -13.148 1 98 191 ARG A O 1
ATOM 1509 N N . LEU A 1 192 ? 14.453 -3.961 -11.742 1 97.44 192 LEU A N 1
ATOM 1510 C CA . LEU A 1 192 ? 13.742 -4.891 -10.867 1 97.44 192 LEU A CA 1
ATOM 1511 C C . LEU A 1 192 ? 12.594 -5.562 -11.609 1 97.44 192 LEU A C 1
ATOM 1513 O O . LEU A 1 192 ? 12.328 -6.75 -11.406 1 97.44 192 LEU A O 1
ATOM 1517 N N . LEU A 1 193 ? 11.961 -4.824 -12.469 1 98.06 193 LEU A N 1
ATOM 1518 C CA . LEU A 1 193 ? 10.914 -5.398 -13.312 1 98.06 193 LEU A CA 1
ATOM 1519 C C . LEU A 1 193 ? 11.516 -6.266 -14.406 1 98.06 193 LEU A C 1
ATOM 1521 O O . LEU A 1 193 ? 11.031 -7.367 -14.68 1 98.06 193 LEU A O 1
ATOM 1525 N N . GLY A 1 194 ? 12.562 -5.785 -14.984 1 98.19 194 GLY A N 1
ATOM 1526 C CA . GLY A 1 194 ? 13.211 -6.508 -16.078 1 98.19 194 GLY A CA 1
ATOM 1527 C C . GLY A 1 194 ? 13.766 -7.852 -15.648 1 98.19 194 GLY A C 1
ATOM 1528 O O . GLY A 1 194 ? 13.773 -8.805 -16.438 1 98.19 194 GLY A O 1
ATOM 1529 N N . THR A 1 195 ? 14.219 -7.938 -14.414 1 97.44 195 THR A N 1
ATOM 1530 C CA . THR A 1 195 ? 14.781 -9.188 -13.906 1 97.44 195 THR A CA 1
ATOM 1531 C C . THR A 1 195 ? 13.695 -10.039 -13.258 1 97.44 195 THR A C 1
ATOM 1533 O O . THR A 1 195 ? 13.969 -11.164 -12.82 1 97.44 195 THR A O 1
ATOM 1536 N N . ARG A 1 196 ? 12.492 -9.492 -13.164 1 96.44 196 ARG A N 1
ATOM 1537 C CA . ARG A 1 196 ? 11.344 -10.164 -12.555 1 96.44 196 ARG A CA 1
ATOM 1538 C C . ARG A 1 196 ? 11.562 -10.375 -11.062 1 96.44 196 ARG A C 1
ATOM 1540 O O . ARG A 1 196 ? 11.117 -11.375 -10.5 1 96.44 196 ARG A O 1
ATOM 1547 N N . GLY A 1 197 ? 12.312 -9.445 -10.484 1 93.75 197 GLY A N 1
ATOM 1548 C CA . GLY A 1 197 ? 12.578 -9.523 -9.055 1 93.75 197 GLY A CA 1
ATOM 1549 C C . GLY A 1 197 ? 11.5 -8.883 -8.211 1 93.75 197 GLY A C 1
ATOM 1550 O O . GLY A 1 197 ? 11.438 -9.102 -7 1 93.75 197 GLY A O 1
ATOM 1551 N N . HIS A 1 198 ? 10.633 -8.117 -8.812 1 95.69 198 HIS A N 1
ATOM 1552 C CA . HIS A 1 198 ? 9.477 -7.5 -8.18 1 95.69 198 HIS A CA 1
ATOM 1553 C C . HIS A 1 198 ? 8.312 -7.367 -9.156 1 95.69 198 HIS A C 1
ATOM 1555 O O . HIS A 1 198 ? 8.523 -7.223 -10.367 1 95.69 198 HIS A O 1
ATOM 1561 N N . TYR A 1 199 ? 7.148 -7.43 -8.656 1 95.56 199 TYR A N 1
ATOM 1562 C CA . TYR A 1 199 ? 5.965 -7.082 -9.43 1 95.56 199 TYR A CA 1
ATOM 1563 C C . TYR A 1 199 ? 5.703 -5.582 -9.391 1 95.56 199 TYR A C 1
ATOM 1565 O O . TYR A 1 199 ? 6.234 -4.879 -8.523 1 95.56 199 TYR A O 1
ATOM 1573 N N . THR A 1 200 ? 4.883 -5.133 -10.242 1 97.31 200 THR A N 1
ATOM 1574 C CA . THR A 1 200 ? 4.578 -3.709 -10.352 1 97.31 200 THR A CA 1
ATOM 1575 C C . THR A 1 200 ? 3.992 -3.178 -9.047 1 97.31 200 THR A C 1
ATOM 1577 O O . THR A 1 200 ? 4.359 -2.094 -8.594 1 97.31 200 THR A O 1
ATOM 1580 N N . ILE A 1 201 ? 3.148 -3.938 -8.391 1 96.81 201 ILE A N 1
ATOM 1581 C CA . ILE A 1 201 ? 2.498 -3.457 -7.176 1 96.81 201 ILE A CA 1
ATOM 1582 C C . ILE A 1 201 ? 3.527 -3.332 -6.055 1 96.81 201 ILE A C 1
ATOM 1584 O O . ILE A 1 201 ? 3.383 -2.494 -5.16 1 96.81 201 ILE A O 1
ATOM 1588 N N . ASP A 1 202 ? 4.613 -4.141 -6.094 1 97.44 202 ASP A N 1
ATOM 1589 C CA . ASP A 1 202 ? 5.676 -4.023 -5.098 1 97.44 202 ASP A CA 1
ATOM 1590 C C . ASP A 1 202 ? 6.332 -2.645 -5.152 1 97.44 202 ASP A C 1
ATOM 1592 O O . ASP A 1 202 ? 6.605 -2.039 -4.113 1 97.44 202 ASP A O 1
ATOM 1596 N N . LEU A 1 203 ? 6.559 -2.227 -6.383 1 98.25 203 LEU A N 1
ATOM 1597 C CA . LEU A 1 203 ? 7.238 -0.953 -6.59 1 98.25 203 LEU A CA 1
ATOM 1598 C C . LEU A 1 203 ? 6.32 0.215 -6.238 1 98.25 203 LEU A C 1
ATOM 1600 O O . LEU A 1 203 ? 6.73 1.14 -5.531 1 98.25 203 LEU A O 1
ATOM 1604 N N . ALA A 1 204 ? 5.066 0.124 -6.719 1 97.94 204 ALA A N 1
ATOM 1605 C CA . ALA A 1 204 ? 4.105 1.197 -6.473 1 97.94 204 ALA A CA 1
ATOM 1606 C C . ALA A 1 204 ? 3.84 1.366 -4.98 1 97.94 204 ALA A C 1
ATOM 1608 O O . ALA A 1 204 ? 3.844 2.486 -4.465 1 97.94 204 ALA A O 1
ATOM 1609 N N . VAL A 1 205 ? 3.627 0.272 -4.289 1 97.94 205 VAL A N 1
ATOM 1610 C CA . VAL A 1 205 ? 3.354 0.333 -2.857 1 97.94 205 VAL A CA 1
ATOM 1611 C C . VAL A 1 205 ? 4.605 0.78 -2.109 1 97.94 205 VAL A C 1
ATOM 1613 O O . VAL A 1 205 ? 4.516 1.477 -1.095 1 97.94 205 VAL A O 1
ATOM 1616 N N . GLY A 1 206 ? 5.801 0.404 -2.629 1 98.38 206 GLY A N 1
ATOM 1617 C CA . GLY A 1 206 ? 7.027 0.911 -2.037 1 98.38 206 GLY A CA 1
ATOM 1618 C C . GLY A 1 206 ? 7.082 2.426 -1.984 1 98.38 206 GLY A C 1
ATOM 1619 O O . GLY A 1 206 ? 7.406 3.006 -0.946 1 98.38 206 GLY A O 1
ATOM 1620 N N . VAL A 1 207 ? 6.742 3.047 -3.074 1 98.31 207 VAL A N 1
ATOM 1621 C CA . VAL A 1 207 ? 6.723 4.504 -3.141 1 98.31 207 VAL A CA 1
ATOM 1622 C C . VAL A 1 207 ? 5.664 5.051 -2.188 1 98.31 207 VAL A C 1
ATOM 1624 O O . VAL A 1 207 ? 5.945 5.949 -1.388 1 98.31 207 VAL A O 1
ATOM 1627 N N . GLY A 1 208 ? 4.473 4.449 -2.273 1 97.44 208 GLY A N 1
ATOM 1628 C CA . GLY A 1 208 ? 3.377 4.902 -1.431 1 97.44 208 GLY A CA 1
ATOM 1629 C C . GLY A 1 208 ? 3.66 4.75 0.052 1 97.44 208 GLY A C 1
ATOM 1630 O O . GLY A 1 208 ? 3.344 5.637 0.845 1 97.44 208 GLY A O 1
ATOM 1631 N N . ALA A 1 209 ? 4.207 3.627 0.425 1 98.12 209 ALA A N 1
ATOM 1632 C CA . ALA A 1 209 ? 4.535 3.367 1.824 1 98.12 209 ALA A CA 1
ATOM 1633 C C . ALA A 1 209 ? 5.562 4.371 2.342 1 98.12 209 ALA A C 1
ATOM 1635 O O . ALA A 1 209 ? 5.465 4.836 3.479 1 98.12 209 ALA A O 1
ATOM 1636 N N . ALA A 1 210 ? 6.559 4.703 1.483 1 98.69 210 ALA A N 1
ATOM 1637 C CA . ALA A 1 210 ? 7.562 5.684 1.89 1 98.69 210 ALA A CA 1
ATOM 1638 C C . ALA A 1 210 ? 6.922 7.027 2.219 1 98.69 210 ALA A C 1
ATOM 1640 O O . ALA A 1 210 ? 7.227 7.633 3.248 1 98.69 210 ALA A O 1
ATOM 1641 N N . ILE A 1 211 ? 6.023 7.48 1.411 1 97.88 211 ILE A N 1
ATOM 1642 C CA . ILE A 1 211 ? 5.344 8.758 1.607 1 97.88 211 ILE A CA 1
ATOM 1643 C C . ILE A 1 211 ? 4.453 8.688 2.846 1 97.88 211 ILE A C 1
ATOM 1645 O O . ILE A 1 211 ? 4.449 9.602 3.67 1 97.88 211 ILE A O 1
ATOM 1649 N N . PHE A 1 212 ? 3.793 7.578 2.99 1 97.38 212 PHE A N 1
ATOM 1650 C CA . PHE A 1 212 ? 2.865 7.359 4.094 1 97.38 212 PHE A CA 1
ATOM 1651 C C . PHE A 1 212 ? 3.6 7.367 5.43 1 97.38 212 PHE A C 1
ATOM 1653 O O . PHE A 1 212 ? 3.238 8.117 6.336 1 97.38 212 PHE A O 1
ATOM 1660 N N . PHE A 1 213 ? 4.617 6.602 5.516 1 97.44 213 PHE A N 1
ATOM 1661 C CA . PHE A 1 213 ? 5.305 6.457 6.793 1 97.44 213 PHE A CA 1
ATOM 1662 C C . PHE A 1 213 ? 6.148 7.691 7.098 1 97.44 213 PHE A C 1
ATOM 1664 O O . PHE A 1 213 ? 6.395 8.008 8.266 1 97.44 213 PHE A O 1
ATOM 1671 N N . ASP A 1 214 ? 6.617 8.383 6.031 1 97.75 214 ASP A N 1
ATOM 1672 C CA . ASP A 1 214 ? 7.277 9.656 6.262 1 97.75 214 ASP A CA 1
ATOM 1673 C C . ASP A 1 214 ? 6.332 10.656 6.93 1 97.75 214 ASP A C 1
ATOM 1675 O O . ASP A 1 214 ? 6.73 11.383 7.836 1 97.75 214 ASP A O 1
ATOM 1679 N N . SER A 1 215 ? 5.105 10.695 6.449 1 95.12 215 SER A N 1
ATOM 1680 C CA . SER A 1 215 ? 4.098 11.555 7.059 1 95.12 215 SER A CA 1
ATOM 1681 C C . SER A 1 215 ? 3.848 11.172 8.516 1 95.12 215 SER A C 1
ATOM 1683 O O . SER A 1 215 ? 3.738 12.039 9.383 1 95.12 215 SER A O 1
ATOM 1685 N N . LEU A 1 216 ? 3.756 9.93 8.797 1 94.19 216 LEU A N 1
ATOM 1686 C CA . LEU A 1 216 ? 3.531 9.445 10.148 1 94.19 216 LEU A CA 1
ATOM 1687 C C . LEU A 1 216 ? 4.711 9.797 11.055 1 94.19 216 LEU A C 1
ATOM 1689 O O . LEU A 1 216 ? 4.52 10.188 12.211 1 94.19 216 LEU A O 1
ATOM 1693 N N . ALA A 1 217 ? 5.879 9.609 10.508 1 95.94 217 ALA A N 1
ATOM 1694 C CA . ALA A 1 217 ? 7.078 9.953 11.266 1 95.94 217 ALA A CA 1
ATOM 1695 C C . ALA A 1 217 ? 7.105 11.445 11.602 1 95.94 217 ALA A C 1
ATOM 1697 O O . ALA A 1 217 ? 7.527 11.836 12.695 1 95.94 217 ALA A O 1
ATOM 1698 N N . GLY A 1 218 ? 6.68 12.273 10.656 1 94.38 218 GLY A N 1
ATOM 1699 C CA . GLY A 1 218 ? 6.57 13.703 10.914 1 94.38 218 GLY A CA 1
ATOM 1700 C C . GLY A 1 218 ? 5.613 14.031 12.047 1 94.38 218 GLY A C 1
ATOM 1701 O O . GLY A 1 218 ? 5.922 14.859 12.906 1 94.38 218 GLY A O 1
ATOM 1702 N N . LYS A 1 219 ? 4.508 13.414 12.016 1 91.5 219 LYS A N 1
ATOM 1703 C CA . LYS A 1 219 ? 3.537 13.609 13.086 1 91.5 219 LYS A CA 1
ATOM 1704 C C . LYS A 1 219 ? 4.098 13.141 14.43 1 91.5 219 LYS A C 1
ATOM 1706 O O . LYS A 1 219 ? 3.879 13.789 15.453 1 91.5 219 LYS A O 1
ATOM 1711 N N . TYR A 1 220 ? 4.75 12.008 14.391 1 91.06 220 TYR A N 1
ATOM 1712 C CA . TYR A 1 220 ? 5.379 11.477 15.594 1 91.06 220 TYR A CA 1
ATOM 1713 C C . TYR A 1 220 ? 6.395 12.461 16.156 1 91.06 220 TYR A C 1
ATOM 1715 O O . TYR A 1 220 ? 6.406 12.719 17.375 1 91.06 220 TYR A O 1
ATOM 1723 N N . GLU A 1 221 ? 7.207 12.984 15.359 1 90.06 221 GLU A N 1
ATOM 1724 C CA . GLU A 1 221 ? 8.203 13.969 15.789 1 90.06 221 GLU A CA 1
ATOM 1725 C C . GLU A 1 221 ? 7.535 15.203 16.375 1 90.06 221 GLU A C 1
ATOM 1727 O O . GLU A 1 221 ? 8.008 15.75 17.375 1 90.06 221 GLU A O 1
ATOM 1732 N N . ALA A 1 222 ? 6.52 15.617 15.766 1 89.94 222 ALA A N 1
ATOM 1733 C CA . ALA A 1 222 ? 5.809 16.797 16.234 1 89.94 222 ALA A CA 1
ATOM 1734 C C . ALA A 1 222 ? 5.211 16.562 17.625 1 89.94 222 ALA A C 1
ATOM 1736 O O . ALA A 1 222 ? 5.203 17.469 18.469 1 89.94 222 ALA A O 1
ATOM 1737 N N . THR A 1 223 ? 4.73 15.43 17.812 1 87.75 223 THR A N 1
ATOM 1738 C CA . THR A 1 223 ? 4.145 15.078 19.109 1 87.75 223 THR A CA 1
ATOM 1739 C C . THR A 1 223 ? 5.207 15.07 20.203 1 87.75 223 THR A C 1
ATOM 1741 O O . THR A 1 223 ? 4.973 15.555 21.312 1 87.75 223 THR A O 1
ATOM 1744 N N . ILE A 1 224 ? 6.379 14.539 19.906 1 82.81 224 ILE A N 1
ATOM 1745 C CA . ILE A 1 224 ? 7.477 14.484 20.859 1 82.81 224 ILE A CA 1
ATOM 1746 C C . ILE A 1 224 ? 7.941 15.898 21.203 1 82.81 224 ILE A C 1
ATOM 1748 O O . ILE A 1 224 ? 8.219 16.203 22.359 1 82.81 224 ILE A O 1
ATOM 1752 N N . MET A 1 225 ? 8 16.75 20.25 1 82.69 225 MET A N 1
ATOM 1753 C CA . MET A 1 225 ? 8.43 18.125 20.453 1 82.69 225 MET A CA 1
ATOM 1754 C C . MET A 1 225 ? 7.418 18.891 21.297 1 82.69 225 MET A C 1
ATOM 1756 O O . MET A 1 225 ? 7.797 19.719 22.141 1 82.69 225 MET A O 1
ATOM 1760 N N . ARG A 1 226 ? 6.234 18.641 21.078 1 85.5 226 ARG A N 1
ATOM 1761 C CA . ARG A 1 226 ? 5.184 19.297 21.844 1 85.5 226 ARG A CA 1
ATOM 1762 C C . ARG A 1 226 ? 5.234 18.875 23.312 1 85.5 226 ARG A C 1
ATOM 1764 O O . ARG A 1 226 ? 5.035 19.688 24.219 1 85.5 226 ARG A O 1
ATOM 1771 N N . LYS A 1 227 ? 5.496 17.734 23.594 1 79.69 227 LYS A N 1
ATOM 1772 C CA . LYS A 1 227 ? 5.574 17.203 24.953 1 79.69 227 LYS A CA 1
ATOM 1773 C C . LYS A 1 227 ? 6.785 17.766 25.703 1 79.69 227 LYS A C 1
ATOM 1775 O O . LYS A 1 227 ? 6.754 17.938 26.922 1 79.69 227 LYS A O 1
ATOM 1780 N N . ARG A 1 228 ? 7.836 18 24.953 1 74.5 228 ARG A N 1
ATOM 1781 C CA . ARG A 1 228 ? 9.039 18.562 25.562 1 74.5 228 ARG A CA 1
ATOM 1782 C C . ARG A 1 228 ? 8.828 20.016 25.953 1 74.5 228 ARG A C 1
ATOM 1784 O O . ARG A 1 228 ? 9.469 20.516 26.875 1 74.5 228 ARG A O 1
ATOM 1791 N N . GLN A 1 229 ? 7.988 20.703 25.281 1 73.31 229 GLN A N 1
ATOM 1792 C CA . GLN A 1 229 ? 7.723 22.109 25.547 1 73.31 229 GLN A CA 1
ATOM 1793 C C . GLN A 1 229 ? 6.773 22.281 26.734 1 73.31 229 GLN A C 1
ATOM 1795 O O . GLN A 1 229 ? 6.727 23.344 27.359 1 73.31 229 GLN A O 1
ATOM 1800 N N . VAL A 1 230 ? 6.109 21.344 27.156 1 67.94 230 VAL A N 1
ATOM 1801 C CA . VAL A 1 230 ? 5.25 21.422 28.328 1 67.94 230 VAL A CA 1
ATOM 1802 C C . VAL A 1 230 ? 5.988 20.859 29.547 1 67.94 230 VAL A C 1
ATOM 1804 O O . VAL A 1 230 ? 6.699 19.844 29.438 1 67.94 230 VAL A O 1
ATOM 1807 N N . MET B 1 1 ? 11.641 26.688 14.156 1 27.73 1 MET B N 1
ATOM 1808 C CA . MET B 1 1 ? 13.086 26.672 14.367 1 27.73 1 MET B CA 1
ATOM 1809 C C . MET B 1 1 ? 13.812 26.281 13.086 1 27.73 1 MET B C 1
ATOM 1811 O O . MET B 1 1 ? 13.578 25.219 12.523 1 27.73 1 MET B O 1
ATOM 1815 N N . ILE B 1 2 ? 14.234 27.188 12.305 1 35.66 2 ILE B N 1
ATOM 1816 C CA . ILE B 1 2 ? 15.062 27.094 11.109 1 35.66 2 ILE B CA 1
ATOM 1817 C C . ILE B 1 2 ? 16.25 26.156 11.367 1 35.66 2 ILE B C 1
ATOM 1819 O O . ILE B 1 2 ? 17.078 26.438 12.234 1 35.66 2 ILE B O 1
ATOM 1823 N N . THR B 1 3 ? 16.047 24.859 11.328 1 40.84 3 THR B N 1
ATOM 1824 C CA . THR B 1 3 ? 17.266 24.047 11.383 1 40.84 3 THR B CA 1
ATOM 1825 C C . THR B 1 3 ? 18.375 24.672 10.555 1 40.84 3 THR B C 1
ATOM 1827 O O . THR B 1 3 ? 18.234 24.828 9.336 1 40.84 3 THR B O 1
ATOM 1830 N N . GLU B 1 4 ? 19.062 25.578 11.016 1 41.56 4 GLU B N 1
ATOM 1831 C CA . GLU B 1 4 ? 20.297 26.109 10.461 1 41.56 4 GLU B CA 1
ATOM 1832 C C . GLU B 1 4 ? 21.109 25.016 9.766 1 41.56 4 GLU B C 1
ATOM 1834 O O . GLU B 1 4 ? 21.281 23.922 10.312 1 41.56 4 GLU B O 1
ATOM 1839 N N . GLU B 1 5 ? 21.141 25.031 8.516 1 47.38 5 GLU B N 1
ATOM 1840 C CA . GLU B 1 5 ? 22.109 24.25 7.762 1 47.38 5 GLU B CA 1
ATOM 1841 C C . GLU B 1 5 ? 23.438 24.156 8.508 1 47.38 5 GLU B C 1
ATOM 1843 O O . GLU B 1 5 ? 24.141 25.156 8.695 1 47.38 5 GLU B O 1
ATOM 1848 N N . ARG B 1 6 ? 23.562 23.438 9.57 1 49.56 6 ARG B N 1
ATOM 1849 C CA . ARG B 1 6 ? 24.859 23.297 10.211 1 49.56 6 ARG B CA 1
ATOM 1850 C C . ARG B 1 6 ? 25.969 23.141 9.18 1 49.56 6 ARG B C 1
ATOM 1852 O O . ARG B 1 6 ? 25.891 22.266 8.305 1 49.56 6 ARG B O 1
ATOM 1859 N N . GLY B 1 7 ? 26.688 24.156 8.797 1 49 7 GLY B N 1
ATOM 1860 C CA . GLY B 1 7 ? 27.844 24.156 7.918 1 49 7 GLY B CA 1
ATOM 1861 C C . GLY B 1 7 ? 28.734 22.938 8.078 1 49 7 GLY B C 1
ATOM 1862 O O . GLY B 1 7 ? 28.578 22.188 9.039 1 49 7 GLY B O 1
ATOM 1863 N N . TRP B 1 8 ? 29.438 22.469 7.043 1 52.28 8 TRP B N 1
ATOM 1864 C CA . TRP B 1 8 ? 30.391 21.359 6.988 1 52.28 8 TRP B CA 1
ATOM 1865 C C . TRP B 1 8 ? 31.25 21.328 8.242 1 52.28 8 TRP B C 1
ATOM 1867 O O . TRP B 1 8 ? 31.906 20.328 8.516 1 52.28 8 TRP B O 1
ATOM 1877 N N . ARG B 1 9 ? 31.344 22.5 8.891 1 57.22 9 ARG B N 1
ATOM 1878 C CA . ARG B 1 9 ? 32.281 22.609 9.992 1 57.22 9 ARG B CA 1
ATOM 1879 C C . ARG B 1 9 ? 31.641 22.25 11.32 1 57.22 9 ARG B C 1
ATOM 1881 O O . ARG B 1 9 ? 32.281 22.266 12.367 1 57.22 9 ARG B O 1
ATOM 1888 N N . SER B 1 10 ? 30.422 22.031 11.273 1 66.81 10 SER B N 1
ATOM 1889 C CA . SER B 1 10 ? 29.844 21.75 12.586 1 66.81 10 SER B CA 1
ATOM 1890 C C . SER B 1 10 ? 30.016 20.297 12.969 1 66.81 10 SER B C 1
ATOM 1892 O O . SER B 1 10 ? 30.125 19.422 12.094 1 66.81 10 SER B O 1
ATOM 1894 N N . LYS B 1 11 ? 30.469 19.984 14.164 1 78.62 11 LYS B N 1
ATOM 1895 C CA . LYS B 1 11 ? 30.688 18.656 14.719 1 78.62 11 LYS B CA 1
ATOM 1896 C C . LYS B 1 11 ? 29.469 17.766 14.469 1 78.62 11 LYS B C 1
ATOM 1898 O O . LYS B 1 11 ? 28.328 18.203 14.602 1 78.62 11 LYS B O 1
ATOM 1903 N N . PRO B 1 12 ? 29.812 16.531 13.891 1 83 12 PRO B N 1
ATOM 1904 C CA . PRO B 1 12 ? 28.734 15.555 13.734 1 83 12 PRO B CA 1
ATOM 1905 C C . PRO B 1 12 ? 27.844 15.453 14.984 1 83 12 PRO B C 1
ATOM 1907 O O . PRO B 1 12 ? 28.359 15.531 16.109 1 83 12 PRO B O 1
ATOM 1910 N N . SER B 1 13 ? 26.578 15.383 14.734 1 82.06 13 SER B N 1
ATOM 1911 C CA . SER B 1 13 ? 25.609 15.375 15.828 1 82.06 13 SER B CA 1
ATOM 1912 C C . SER B 1 13 ? 25.891 14.258 16.812 1 82.06 13 SER B C 1
ATOM 1914 O O . SER B 1 13 ? 25.75 14.438 18.031 1 82.06 13 SER B O 1
ATOM 1916 N N . PHE B 1 14 ? 26.359 13.156 16.281 1 82.31 14 PHE B N 1
ATOM 1917 C CA . PHE B 1 14 ? 26.547 12 17.156 1 82.31 14 PHE B CA 1
ATOM 1918 C C . PHE B 1 14 ? 27.656 12.25 18.156 1 82.31 14 PHE B C 1
ATOM 1920 O O . PHE B 1 14 ? 27.719 11.586 19.203 1 82.31 14 PHE B O 1
ATOM 1927 N N . MET B 1 15 ? 28.484 13.102 17.859 1 81.81 15 MET B N 1
ATOM 1928 C CA . MET B 1 15 ? 29.594 13.414 18.75 1 81.81 15 MET B CA 1
ATOM 1929 C C . MET B 1 15 ? 29.094 14.203 19.969 1 81.81 15 MET B C 1
ATOM 1931 O O . MET B 1 15 ? 29.812 14.32 20.969 1 81.81 15 MET B O 1
ATOM 1935 N N . THR B 1 16 ? 27.969 14.719 19.938 1 82.12 16 THR B N 1
ATOM 1936 C CA . THR B 1 16 ? 27.406 15.484 21.047 1 82.12 16 THR B CA 1
ATOM 1937 C C . THR B 1 16 ? 26.516 14.602 21.922 1 82.12 16 THR B C 1
ATOM 1939 O O . THR B 1 16 ? 26.047 15.039 22.969 1 82.12 16 THR B O 1
ATOM 1942 N N . TRP B 1 17 ? 26.484 13.305 21.516 1 81.12 17 TRP B N 1
ATOM 1943 C CA . TRP B 1 17 ? 25.594 12.422 22.266 1 81.12 17 TRP B CA 1
ATOM 1944 C C . TRP B 1 17 ? 26.234 11.953 23.562 1 81.12 17 TRP B C 1
ATOM 1946 O O . TRP B 1 17 ? 27.422 11.617 23.578 1 81.12 17 TRP B O 1
ATOM 1956 N N . THR B 1 18 ? 25.547 12.094 24.609 1 82.44 18 THR B N 1
ATOM 1957 C CA . THR B 1 18 ? 25.969 11.555 25.906 1 82.44 18 THR B CA 1
ATOM 1958 C C . THR B 1 18 ? 25.203 10.273 26.234 1 82.44 18 THR B C 1
ATOM 1960 O O . THR B 1 18 ? 24.203 9.961 25.594 1 82.44 18 THR B O 1
ATOM 1963 N N . ALA B 1 19 ? 25.75 9.508 27.156 1 82 19 ALA B N 1
ATOM 1964 C CA . ALA B 1 19 ? 25.062 8.305 27.609 1 82 19 ALA B CA 1
ATOM 1965 C C . ALA B 1 19 ? 23.688 8.633 28.172 1 82 19 ALA B C 1
ATOM 1967 O O . ALA B 1 19 ? 22.734 7.855 28 1 82 19 ALA B O 1
ATOM 1968 N N . ARG B 1 20 ? 23.516 9.703 28.797 1 79.56 20 ARG B N 1
ATOM 1969 C CA . ARG B 1 20 ? 22.234 10.141 29.328 1 79.56 20 ARG B CA 1
ATOM 1970 C C . ARG B 1 20 ? 21.219 10.359 28.219 1 79.56 20 ARG B C 1
ATOM 1972 O O . ARG B 1 20 ? 20.031 10.039 28.375 1 79.56 20 ARG B O 1
ATOM 1979 N N . ASP B 1 21 ? 21.75 10.852 27.141 1 77.94 21 ASP B N 1
ATOM 1980 C CA . ASP B 1 21 ? 20.859 11.086 26 1 77.94 21 ASP B CA 1
ATOM 1981 C C . ASP B 1 21 ? 20.344 9.773 25.438 1 77.94 21 ASP B C 1
ATOM 1983 O O . ASP B 1 21 ? 19.156 9.656 25.109 1 77.94 21 ASP B O 1
ATOM 1987 N N . VAL B 1 22 ? 21.219 8.867 25.391 1 76.75 22 VAL B N 1
ATOM 1988 C CA . VAL B 1 22 ? 20.875 7.562 24.859 1 76.75 22 VAL B CA 1
ATOM 1989 C C . VAL B 1 22 ? 19.844 6.895 25.766 1 76.75 22 VAL B C 1
ATOM 1991 O O . VAL B 1 22 ? 18.844 6.344 25.281 1 76.75 22 VAL B O 1
ATOM 1994 N N . VAL B 1 23 ? 20.062 6.957 27 1 76.56 23 VAL B N 1
ATOM 1995 C CA . VAL B 1 23 ? 19.141 6.371 27.969 1 76.56 23 VAL B CA 1
ATOM 1996 C C . VAL B 1 23 ? 17.797 7.094 27.906 1 76.56 23 VAL B C 1
ATOM 1998 O O . VAL B 1 23 ? 16.75 6.461 28.016 1 76.56 23 VAL B O 1
ATOM 2001 N N . TYR B 1 24 ? 17.875 8.344 27.734 1 76.19 24 TYR B N 1
ATOM 2002 C CA . TYR B 1 24 ? 16.641 9.133 27.641 1 76.19 24 TYR B CA 1
ATOM 2003 C C . TYR B 1 24 ? 15.805 8.703 26.453 1 76.19 24 TYR B C 1
ATOM 2005 O O . TYR B 1 24 ? 14.594 8.516 26.562 1 76.19 24 TYR B O 1
ATOM 2013 N N . VAL B 1 25 ? 16.5 8.555 25.328 1 74.5 25 VAL B N 1
ATOM 2014 C CA . VAL B 1 25 ? 15.781 8.141 24.125 1 74.5 25 VAL B CA 1
ATOM 2015 C C . VAL B 1 25 ? 15.195 6.746 24.328 1 74.5 25 VAL B C 1
ATOM 2017 O O . VAL B 1 25 ? 14.039 6.5 23.969 1 74.5 25 VAL B O 1
ATOM 2020 N N . ALA B 1 26 ? 15.898 5.871 24.969 1 76.94 26 ALA B N 1
ATOM 2021 C CA . ALA B 1 26 ? 15.438 4.5 25.188 1 76.94 26 ALA B CA 1
ATOM 2022 C C . ALA B 1 26 ? 14.242 4.477 26.141 1 76.94 26 ALA B C 1
ATOM 2024 O O . ALA B 1 26 ? 13.336 3.656 25.984 1 76.94 26 ALA B O 1
ATOM 2025 N N . ARG B 1 27 ? 14.234 5.434 27.031 1 75.62 27 ARG B N 1
ATOM 2026 C CA . ARG B 1 27 ? 13.203 5.434 28.062 1 75.62 27 ARG B CA 1
ATOM 2027 C C . ARG B 1 27 ? 11.961 6.188 27.594 1 75.62 27 ARG B C 1
ATOM 2029 O O . ARG B 1 27 ? 10.836 5.805 27.922 1 75.62 27 ARG B O 1
ATOM 2036 N N . HIS B 1 28 ? 12.234 7.191 26.859 1 75.62 28 HIS B N 1
ATOM 2037 C CA . HIS B 1 28 ? 11.102 8.07 26.578 1 75.62 28 HIS B CA 1
ATOM 2038 C C . HIS B 1 28 ? 10.656 7.949 25.125 1 75.62 28 HIS B C 1
ATOM 2040 O O . HIS B 1 28 ? 9.547 8.375 24.781 1 75.62 28 HIS B O 1
ATOM 2046 N N . HIS B 1 29 ? 11.438 7.426 24.359 1 79.12 29 HIS B N 1
ATOM 2047 C CA . HIS B 1 29 ? 11.094 7.203 22.953 1 79.12 29 HIS B CA 1
ATOM 2048 C C . HIS B 1 29 ? 11.219 5.727 22.594 1 79.12 29 HIS B C 1
ATOM 2050 O O . HIS B 1 29 ? 12 5.371 21.703 1 79.12 29 HIS B O 1
ATOM 2056 N N . TRP B 1 30 ? 10.359 4.945 23.219 1 81.88 30 TRP B N 1
ATOM 2057 C CA . TRP B 1 30 ? 10.477 3.492 23.125 1 81.88 30 TRP B CA 1
ATOM 2058 C C . TRP B 1 30 ? 9.977 2.992 21.766 1 81.88 30 TRP B C 1
ATOM 2060 O O . TRP B 1 30 ? 10.359 1.91 21.328 1 81.88 30 TRP B O 1
ATOM 2070 N N . LEU B 1 31 ? 9.219 3.801 21.062 1 85.56 31 LEU B N 1
ATOM 2071 C CA . LEU B 1 31 ? 8.625 3.32 19.828 1 85.56 31 LEU B CA 1
ATOM 2072 C C . LEU B 1 31 ? 9.688 3.068 18.766 1 85.56 31 LEU B C 1
ATOM 2074 O O . LEU B 1 31 ? 9.734 1.99 18.172 1 85.56 31 LEU B O 1
ATOM 2078 N N . PRO B 1 32 ? 10.586 3.955 18.578 1 85.69 32 PRO B N 1
ATOM 2079 C CA . PRO B 1 32 ?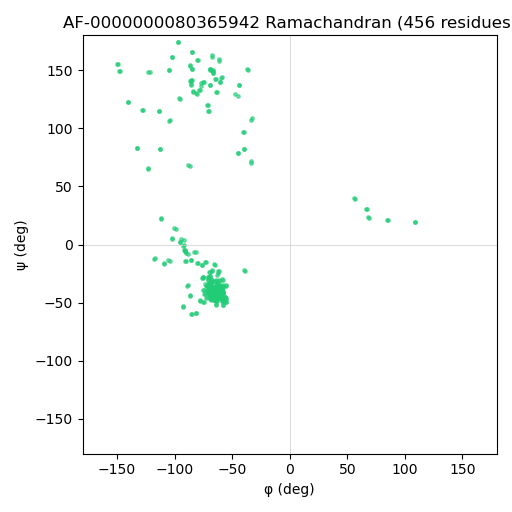 11.641 3.672 17.594 1 85.69 32 PRO B CA 1
ATOM 2080 C C . PRO B 1 32 ? 12.508 2.48 18 1 85.69 32 PRO B C 1
ATOM 2082 O O . PRO B 1 32 ? 12.984 1.739 17.125 1 85.69 32 PRO B O 1
ATOM 2085 N N . CYS B 1 33 ? 12.664 2.301 19.234 1 86.19 33 CYS B N 1
ATOM 2086 C CA . CYS B 1 33 ? 13.445 1.158 19.703 1 86.19 33 CYS B CA 1
ATOM 2087 C C . CYS B 1 33 ? 12.711 -0.15 19.422 1 86.19 33 CYS B C 1
ATOM 2089 O O . CYS B 1 33 ? 13.328 -1.124 18.984 1 86.19 33 CYS B O 1
ATOM 2091 N N . LEU B 1 34 ? 11.469 -0.14 19.766 1 89 34 LEU B N 1
ATOM 2092 C CA . LEU B 1 34 ? 10.664 -1.317 19.453 1 89 34 LEU B CA 1
ATOM 2093 C C . LEU B 1 34 ? 10.672 -1.615 17.969 1 89 34 LEU B C 1
ATOM 2095 O O . LEU B 1 34 ? 10.75 -2.777 17.562 1 89 34 LEU B O 1
ATOM 2099 N N . LEU B 1 35 ? 10.648 -0.6 17.156 1 91.5 35 LEU B N 1
ATOM 2100 C CA . LEU B 1 35 ? 10.656 -0.767 15.711 1 91.5 35 LEU 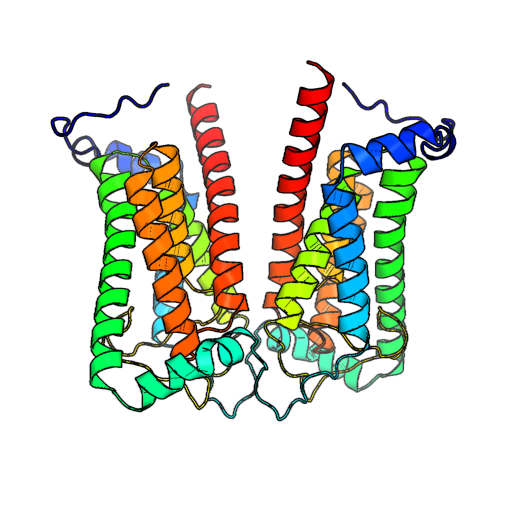B CA 1
ATOM 2101 C C . LEU B 1 35 ? 12.008 -1.263 15.227 1 91.5 35 LEU B C 1
ATOM 2103 O O . LEU B 1 35 ? 12.086 -2.051 14.281 1 91.5 35 LEU B O 1
ATOM 2107 N N . ALA B 1 36 ? 13.055 -0.809 15.922 1 91.31 36 ALA B N 1
ATOM 2108 C CA . ALA B 1 36 ? 14.391 -1.283 15.57 1 91.31 36 ALA B CA 1
ATOM 2109 C C . ALA B 1 36 ? 14.531 -2.777 15.844 1 91.31 36 ALA B C 1
ATOM 2111 O O . ALA B 1 36 ? 15.07 -3.52 15.016 1 91.31 36 ALA B O 1
ATOM 2112 N N . VAL B 1 37 ? 14.008 -3.182 16.953 1 92.06 37 VAL B N 1
ATOM 2113 C CA . VAL B 1 37 ? 14.031 -4.602 17.281 1 92.06 37 VAL B CA 1
ATOM 2114 C C . VAL B 1 37 ? 13.18 -5.383 16.281 1 92.06 37 VAL B C 1
ATOM 2116 O O . VAL B 1 37 ? 13.594 -6.445 15.812 1 92.06 37 VAL B O 1
ATOM 2119 N N . GLY B 1 38 ? 12.031 -4.855 15.961 1 91.25 38 GLY B N 1
ATOM 2120 C CA . GLY B 1 38 ? 11.18 -5.48 14.961 1 91.25 38 GLY B CA 1
ATOM 2121 C C . GLY B 1 38 ? 11.828 -5.586 13.602 1 91.25 38 GLY B C 1
ATOM 2122 O O . GLY B 1 38 ? 11.742 -6.621 12.938 1 91.25 38 GLY B O 1
ATOM 2123 N N . PHE B 1 39 ? 12.508 -4.57 13.289 1 92.56 39 PHE B N 1
ATOM 2124 C CA . PHE B 1 39 ? 13.211 -4.539 12.008 1 92.56 39 PHE B CA 1
ATOM 2125 C C . PHE B 1 39 ? 14.289 -5.621 11.961 1 92.56 39 PHE B C 1
ATOM 2127 O O . PHE B 1 39 ? 14.359 -6.387 10.992 1 92.56 39 PHE B O 1
ATOM 2134 N N . LEU B 1 40 ? 15.07 -5.688 12.984 1 91.81 40 LEU B N 1
ATOM 2135 C CA . LEU B 1 40 ? 16.125 -6.688 13.023 1 91.81 40 LEU B CA 1
ATOM 2136 C C . LEU B 1 40 ? 15.547 -8.102 13.016 1 91.81 40 LEU B C 1
ATOM 2138 O O . LEU B 1 40 ? 16.078 -8.992 12.352 1 91.81 40 LEU B O 1
ATOM 2142 N N . PHE B 1 41 ? 14.445 -8.266 13.703 1 92.81 41 PHE B N 1
ATOM 2143 C CA . PHE B 1 41 ? 13.781 -9.562 13.727 1 92.81 41 PHE B CA 1
ATOM 2144 C C . PHE B 1 41 ? 13.305 -9.953 12.336 1 92.81 41 PHE B C 1
ATOM 2146 O O . PHE B 1 41 ? 13.523 -11.086 11.891 1 92.81 41 PHE B O 1
ATOM 2153 N N . VAL B 1 42 ? 12.75 -9.039 11.664 1 90.44 42 VAL B N 1
ATOM 2154 C CA . VAL B 1 42 ? 12.188 -9.336 10.352 1 90.44 42 VAL B CA 1
ATOM 2155 C C . VAL B 1 42 ? 13.312 -9.602 9.352 1 90.44 42 VAL B C 1
ATOM 2157 O O . VAL B 1 42 ? 13.18 -10.438 8.461 1 90.44 42 VAL B O 1
ATOM 2160 N N . VAL B 1 43 ? 14.367 -8.875 9.5 1 87.81 43 VAL B N 1
ATOM 2161 C CA . VAL B 1 43 ? 15.516 -9.109 8.625 1 87.81 43 VAL B CA 1
ATOM 2162 C C . VAL B 1 43 ? 16.016 -10.539 8.805 1 87.81 43 VAL B C 1
ATOM 2164 O O . VAL B 1 43 ? 16.328 -11.227 7.824 1 87.81 43 VAL B O 1
ATOM 2167 N N . CYS B 1 44 ? 16.031 -10.977 9.992 1 89.75 44 CYS B N 1
ATOM 2168 C CA . CYS B 1 44 ? 16.469 -12.328 10.281 1 89.75 44 CYS B CA 1
ATOM 2169 C C . CYS B 1 44 ? 15.516 -13.359 9.68 1 89.75 44 CYS B C 1
ATOM 2171 O O . CYS B 1 44 ? 15.945 -14.312 9.031 1 89.75 44 CYS B O 1
ATOM 2173 N N . VAL B 1 45 ? 14.281 -13.133 9.844 1 89.31 45 VAL B N 1
ATOM 2174 C CA . VAL B 1 45 ? 13.273 -14.055 9.32 1 89.31 45 VAL B CA 1
ATOM 2175 C C . VAL B 1 45 ? 13.328 -14.062 7.797 1 89.31 45 VAL B C 1
ATOM 2177 O O . VAL B 1 45 ? 13.336 -15.133 7.18 1 89.31 45 VAL B O 1
ATOM 2180 N N . GLU B 1 46 ? 13.422 -12.945 7.234 1 89.44 46 GLU B N 1
ATOM 2181 C CA . GLU B 1 46 ? 13.438 -12.805 5.781 1 89.44 46 GLU B CA 1
ATOM 2182 C C . GLU B 1 46 ? 14.633 -13.523 5.172 1 89.44 46 GLU B C 1
ATOM 2184 O O . GLU B 1 46 ? 14.516 -14.172 4.129 1 89.44 46 GLU B O 1
ATOM 2189 N N . SER B 1 47 ? 15.719 -13.492 5.867 1 86.56 47 SER B N 1
ATOM 2190 C CA . SER B 1 47 ? 16.953 -14.031 5.301 1 86.56 47 SER B CA 1
ATOM 2191 C C . SER B 1 47 ? 17.016 -15.547 5.453 1 86.56 47 SER B C 1
ATOM 2193 O O . SER B 1 47 ? 17.859 -16.203 4.84 1 86.56 47 SER B O 1
ATOM 2195 N N . THR B 1 48 ? 16.047 -16.125 6.164 1 85.62 48 THR B N 1
ATOM 2196 C CA . THR B 1 48 ? 16.156 -17.547 6.457 1 85.62 48 THR B CA 1
ATOM 2197 C C . THR B 1 48 ? 15 -18.312 5.84 1 85.62 48 THR B C 1
ATOM 2199 O O . THR B 1 48 ? 15.062 -19.547 5.695 1 85.62 48 THR B O 1
ATOM 2202 N N . ILE B 1 49 ? 14.055 -17.641 5.418 1 87.25 49 ILE B N 1
ATOM 2203 C CA . ILE B 1 49 ? 12.891 -18.312 4.859 1 87.25 49 ILE B CA 1
ATOM 2204 C C . ILE B 1 49 ? 13.133 -18.641 3.389 1 87.25 49 ILE B C 1
ATOM 2206 O O . ILE B 1 49 ? 13.766 -17.859 2.67 1 87.25 49 ILE B O 1
ATOM 2210 N N . GLN B 1 50 ? 12.672 -19.766 3.029 1 87.12 50 GLN B N 1
ATOM 2211 C CA . GLN B 1 50 ? 12.773 -20.141 1.624 1 87.12 50 GLN B CA 1
ATOM 2212 C C . GLN B 1 50 ? 11.734 -19.422 0.778 1 87.12 50 GLN B C 1
ATOM 2214 O O . GLN B 1 50 ? 10.578 -19.297 1.18 1 87.12 50 GLN B O 1
ATOM 2219 N N . MET B 1 51 ? 12.195 -18.969 -0.337 1 88.25 51 MET B N 1
ATOM 2220 C CA . MET B 1 51 ? 11.273 -18.297 -1.249 1 88.25 51 MET B CA 1
ATOM 2221 C C . MET B 1 51 ? 10.266 -19.281 -1.834 1 88.25 51 MET B C 1
ATOM 2223 O O . MET B 1 51 ? 10.578 -20.469 -2.004 1 88.25 51 MET B O 1
ATOM 2227 N N . VAL B 1 52 ? 9.086 -18.812 -2.145 1 87.88 52 VAL B N 1
ATOM 2228 C CA . VAL B 1 52 ? 8.055 -19.641 -2.752 1 87.88 52 VAL B CA 1
ATOM 2229 C C . VAL B 1 52 ? 8.422 -19.969 -4.199 1 87.88 52 VAL B C 1
ATOM 2231 O O . VAL B 1 52 ? 8.617 -19.047 -5.008 1 87.88 52 VAL B O 1
ATOM 2234 N N . PRO B 1 53 ? 8.555 -21.234 -4.477 1 87.94 53 PRO B N 1
ATOM 2235 C CA . PRO B 1 53 ? 8.945 -21.594 -5.84 1 87.94 53 PRO B CA 1
ATOM 2236 C C . PRO B 1 53 ? 7.934 -21.141 -6.887 1 87.94 53 PRO B C 1
ATOM 2238 O O . PRO B 1 53 ? 6.754 -20.969 -6.574 1 87.94 53 PRO B O 1
ATOM 2241 N N . ALA B 1 54 ? 8.336 -21.031 -8.102 1 84.56 54 ALA B N 1
ATOM 2242 C CA . ALA B 1 54 ? 7.535 -20.516 -9.219 1 84.56 54 ALA B CA 1
ATOM 2243 C C . ALA B 1 54 ? 6.324 -21.406 -9.469 1 84.56 54 ALA B C 1
ATOM 2245 O O . ALA B 1 54 ? 5.289 -20.938 -9.953 1 84.56 54 ALA B O 1
ATOM 2246 N N . SER B 1 55 ? 6.383 -22.625 -9.133 1 84.38 55 SER B N 1
ATOM 2247 C CA . SER B 1 55 ? 5.34 -23.594 -9.445 1 84.38 55 SER B CA 1
ATOM 2248 C C . SER B 1 55 ? 4.316 -23.688 -8.312 1 84.38 55 SER B C 1
ATOM 2250 O O . SER B 1 55 ? 3.328 -24.422 -8.422 1 84.38 55 SER B O 1
ATOM 2252 N N . SER B 1 56 ? 4.543 -22.938 -7.309 1 86.62 56 SER B N 1
ATOM 2253 C CA . SER B 1 56 ? 3.66 -23 -6.148 1 86.62 56 SER B CA 1
ATOM 2254 C C . SER B 1 56 ? 2.732 -21.797 -6.082 1 86.62 56 SER B C 1
ATOM 2256 O O . SER B 1 56 ? 3.07 -20.719 -6.574 1 86.62 56 SER B O 1
ATOM 2258 N N . PRO B 1 57 ? 1.564 -22.078 -5.5 1 88.12 57 PRO B N 1
ATOM 2259 C CA . PRO B 1 57 ? 0.72 -20.922 -5.223 1 88.12 57 PRO B CA 1
ATOM 2260 C C . PRO B 1 57 ? 1.312 -20 -4.156 1 88.12 57 PRO B C 1
ATOM 2262 O O . PRO B 1 57 ? 2.18 -20.422 -3.387 1 88.12 57 PRO B O 1
ATOM 2265 N N . PRO B 1 58 ? 0.825 -18.812 -4.133 1 90.56 58 PRO B N 1
ATOM 2266 C CA . PRO B 1 58 ? 1.28 -17.906 -3.072 1 90.56 58 PRO B CA 1
ATOM 2267 C C . PRO B 1 58 ? 0.989 -18.453 -1.673 1 90.56 58 PRO B C 1
ATOM 2269 O O . PRO B 1 58 ? -0.013 -19.141 -1.47 1 90.56 58 PRO B O 1
ATOM 2272 N N . PHE B 1 59 ? 1.928 -18.172 -0.771 1 92.75 59 PHE B N 1
ATOM 2273 C CA . PHE B 1 59 ? 1.668 -18.406 0.646 1 92.75 59 PHE B CA 1
ATOM 2274 C C . PHE B 1 59 ? 0.972 -17.203 1.267 1 92.75 59 PHE B C 1
ATOM 2276 O O . PHE B 1 59 ? 1.33 -16.047 0.981 1 92.75 59 PHE B O 1
ATOM 2283 N N . ASP B 1 60 ? -0.03 -17.516 2.104 1 95.81 60 ASP B N 1
ATOM 2284 C CA . ASP B 1 60 ? -0.714 -16.422 2.787 1 95.81 60 ASP B CA 1
ATOM 2285 C C . ASP B 1 60 ? -1.043 -16.797 4.23 1 95.81 60 ASP B C 1
ATOM 2287 O O . ASP B 1 60 ? -1.765 -17.766 4.477 1 95.81 60 ASP B O 1
ATOM 2291 N N . LEU B 1 61 ? -0.535 -15.977 5.129 1 96.62 61 LEU B N 1
ATOM 2292 C CA . LEU B 1 61 ? -0.747 -16.203 6.555 1 96.62 61 LEU B CA 1
ATOM 2293 C C . LEU B 1 61 ? -2.223 -16.062 6.914 1 96.62 61 LEU B C 1
ATOM 2295 O O . LEU B 1 61 ? -2.719 -16.766 7.797 1 96.62 61 LEU B O 1
ATOM 2299 N N . GLY B 1 62 ? -2.92 -15.141 6.289 1 97.94 62 GLY B N 1
ATOM 2300 C CA . GLY B 1 62 ? -4.355 -15.016 6.488 1 97.94 62 GLY B CA 1
ATOM 2301 C C . GLY B 1 62 ? -5.125 -16.266 6.105 1 97.94 62 GLY B C 1
ATOM 2302 O O . GLY B 1 62 ? -6.094 -16.625 6.773 1 97.94 62 GLY B O 1
ATOM 2303 N N . PHE B 1 63 ? -4.672 -16.891 5.078 1 97.44 63 PHE B N 1
ATOM 2304 C CA . PHE B 1 63 ? -5.285 -18.156 4.68 1 97.44 63 PHE B CA 1
ATOM 2305 C C . PHE B 1 63 ? -5.078 -19.219 5.746 1 97.44 63 PHE B C 1
ATOM 2307 O O . PHE B 1 63 ? -6 -19.984 6.066 1 97.44 63 PHE B O 1
ATOM 2314 N N . VAL B 1 64 ? -3.891 -19.234 6.266 1 97.5 64 VAL B N 1
ATOM 2315 C CA . VAL B 1 64 ? -3.584 -20.203 7.32 1 97.5 64 VAL B CA 1
ATOM 2316 C C . VAL B 1 64 ? -4.441 -19.906 8.547 1 97.5 64 VAL B C 1
ATOM 2318 O O . VAL B 1 64 ? -5.039 -20.828 9.125 1 97.5 64 VAL B O 1
ATOM 2321 N N . ALA B 1 65 ? -4.574 -18.688 8.891 1 98.25 65 ALA B N 1
ATOM 2322 C CA . ALA B 1 65 ? -5.289 -18.266 10.094 1 98.25 65 ALA B CA 1
ATOM 2323 C C . ALA B 1 65 ? -6.785 -18.516 9.953 1 98.25 65 ALA B C 1
ATOM 2325 O O . ALA B 1 65 ? -7.488 -18.703 10.953 1 98.25 65 ALA B O 1
ATOM 2326 N N . THR B 1 66 ? -7.285 -18.578 8.727 1 98.38 66 THR B N 1
ATOM 2327 C CA . THR B 1 66 ? -8.719 -18.703 8.523 1 98.38 66 THR B CA 1
ATOM 2328 C C . THR B 1 66 ? -9.062 -20.078 7.941 1 98.38 66 THR B C 1
ATOM 2330 O O . THR B 1 66 ? -10.094 -20.234 7.285 1 98.38 66 THR B O 1
ATOM 2333 N N . ARG B 1 67 ? -8.203 -21.016 8.117 1 98.06 67 ARG B N 1
ATOM 2334 C CA . ARG B 1 67 ? -8.398 -22.359 7.57 1 98.06 67 ARG B CA 1
ATOM 2335 C C . ARG B 1 67 ? -9.695 -22.969 8.086 1 98.06 67 ARG B C 1
ATOM 2337 O O . ARG B 1 67 ? -10.43 -23.609 7.332 1 98.06 67 ARG B O 1
ATOM 2344 N N . SER B 1 68 ? -9.969 -22.766 9.391 1 98.38 68 SER B N 1
ATOM 2345 C CA . SER B 1 68 ? -11.195 -23.312 9.961 1 98.38 68 SER B CA 1
ATOM 2346 C C . SER B 1 68 ? -12.43 -22.656 9.352 1 98.38 68 SER B C 1
ATOM 2348 O O . SER B 1 68 ? -13.414 -23.328 9.047 1 98.38 68 SER B O 1
ATOM 2350 N N . VAL B 1 69 ? -12.352 -21.375 9.164 1 98.44 69 VAL B N 1
ATOM 2351 C CA . VAL B 1 69 ? -13.445 -20.641 8.531 1 98.44 69 VAL B CA 1
ATOM 2352 C C . VAL B 1 69 ? -13.656 -21.156 7.109 1 98.44 69 VAL B C 1
ATOM 2354 O O . VAL B 1 69 ? -14.797 -21.375 6.688 1 98.44 69 VAL B O 1
ATOM 2357 N N . HIS B 1 70 ? -12.609 -21.391 6.383 1 98.5 70 HIS B N 1
ATOM 2358 C CA . HIS B 1 70 ? -12.672 -21.906 5.02 1 98.5 70 HIS B CA 1
ATOM 2359 C C . HIS B 1 70 ? -13.367 -23.266 4.977 1 98.5 70 HIS B C 1
ATOM 2361 O O . HIS B 1 70 ? -14.219 -23.5 4.113 1 98.5 70 HIS B O 1
ATOM 2367 N N . ARG B 1 71 ? -13 -24.078 5.891 1 98.31 71 ARG B N 1
ATOM 2368 C CA . ARG B 1 71 ? -13.578 -25.422 5.938 1 98.31 71 ARG B CA 1
ATOM 2369 C C . ARG B 1 71 ? -15.078 -25.359 6.191 1 98.31 71 ARG B C 1
ATOM 2371 O O . ARG B 1 71 ? -15.852 -26.047 5.535 1 98.31 71 ARG B O 1
ATOM 2378 N N . VAL B 1 72 ? -15.477 -24.531 7.121 1 98.25 72 VAL B N 1
ATOM 2379 C CA . VAL B 1 72 ? -16.891 -24.375 7.461 1 98.25 72 VAL B CA 1
ATOM 2380 C C . VAL B 1 72 ? -17.656 -23.844 6.258 1 98.25 72 VAL B C 1
ATOM 2382 O O . VAL B 1 72 ? -18.734 -24.344 5.918 1 98.25 72 VAL B O 1
ATOM 2385 N N . LEU B 1 73 ? -17.141 -22.922 5.539 1 97.94 73 LEU B N 1
ATOM 2386 C CA . LEU B 1 73 ? -17.812 -22.312 4.402 1 97.94 73 LEU B CA 1
ATOM 2387 C C . LEU B 1 73 ? -17.859 -23.266 3.215 1 97.94 73 LEU B C 1
ATOM 2389 O O . LEU B 1 73 ? -18.828 -23.281 2.453 1 97.94 73 LEU B O 1
ATOM 2393 N N . ALA B 1 74 ? -16.812 -24.031 3.076 1 97.62 74 ALA B N 1
ATOM 2394 C CA . ALA B 1 74 ? -16.766 -25.016 2.002 1 97.62 74 ALA B CA 1
ATOM 2395 C C . ALA B 1 74 ? -17.828 -26.094 2.213 1 97.62 74 ALA B C 1
ATOM 2397 O O . ALA B 1 74 ? -18.391 -26.609 1.248 1 97.62 74 ALA B O 1
ATOM 2398 N N . SER B 1 75 ? -18.094 -26.344 3.416 1 97.75 75 SER B N 1
ATOM 2399 C CA . SER B 1 75 ? -19.031 -27.422 3.738 1 97.75 75 SER B CA 1
ATOM 2400 C C . SER B 1 75 ? -20.453 -26.906 3.809 1 97.75 75 SER B C 1
ATOM 2402 O O . SER B 1 75 ? -21.406 -27.688 3.814 1 97.75 75 SER B O 1
ATOM 2404 N N . SER B 1 76 ? -20.656 -25.641 3.865 1 97.69 76 SER B N 1
ATOM 2405 C CA . SER B 1 76 ? -22 -25.047 3.967 1 97.69 76 SER B CA 1
ATOM 2406 C C . SER B 1 76 ? -22.172 -23.906 2.971 1 97.69 76 SER B C 1
ATOM 2408 O O . SER B 1 76 ? -22.172 -22.734 3.352 1 97.69 76 SER B O 1
ATOM 2410 N N . PRO B 1 77 ? -22.5 -24.203 1.759 1 95.25 77 PRO B N 1
ATOM 2411 C CA . PRO B 1 77 ? -22.672 -23.188 0.727 1 95.25 77 PRO B CA 1
ATOM 2412 C C . PRO B 1 77 ? -23.766 -22.172 1.062 1 95.25 77 PRO B C 1
ATOM 2414 O O . PRO B 1 77 ? -23.672 -21 0.702 1 95.25 77 PRO B O 1
ATOM 2417 N N . ASP B 1 78 ? -24.734 -22.625 1.751 1 96.94 78 ASP B N 1
ATOM 2418 C CA . ASP B 1 78 ? -25.812 -21.703 2.15 1 96.94 78 ASP B CA 1
ATOM 2419 C C . ASP B 1 78 ? -25.297 -20.656 3.131 1 96.94 78 ASP B C 1
ATOM 2421 O O . ASP B 1 78 ? -25.641 -19.484 3.018 1 96.94 78 ASP B O 1
ATOM 2425 N N . LEU B 1 79 ? -24.562 -21.125 4.059 1 97.25 79 LEU B N 1
ATOM 2426 C CA . LEU B 1 79 ? -23.969 -20.188 5.004 1 97.25 79 LEU B CA 1
ATOM 2427 C C . LEU B 1 79 ? -23.078 -19.188 4.281 1 97.25 79 LEU B C 1
ATOM 2429 O O . LEU B 1 79 ? -23.125 -17.984 4.578 1 97.25 79 LEU B O 1
ATOM 2433 N N . ASN B 1 80 ? -22.312 -19.672 3.35 1 97.25 80 ASN B N 1
ATOM 2434 C CA . ASN B 1 80 ? -21.453 -18.797 2.559 1 97.25 80 ASN B CA 1
ATOM 2435 C C . ASN B 1 80 ? -22.281 -17.734 1.823 1 97.25 80 ASN B C 1
ATOM 2437 O O . ASN B 1 80 ? -21.891 -16.562 1.78 1 97.25 80 ASN B O 1
ATOM 2441 N N . THR B 1 81 ? -23.375 -18.141 1.365 1 96.31 81 THR B N 1
ATOM 2442 C CA . THR B 1 81 ? -24.234 -17.219 0.626 1 96.31 81 THR B CA 1
ATOM 2443 C C . THR B 1 81 ? -24.844 -16.172 1.56 1 96.31 81 THR B C 1
ATOM 2445 O O . THR B 1 81 ? -24.938 -15 1.205 1 96.31 81 THR B O 1
ATOM 2448 N N . VAL B 1 82 ? -25.234 -16.547 2.719 1 97.44 82 VAL B N 1
ATOM 2449 C CA . VAL B 1 82 ? -25.797 -15.609 3.691 1 97.44 82 VAL B CA 1
ATOM 2450 C C . VAL B 1 82 ? -24.734 -14.578 4.09 1 97.44 82 VAL B C 1
ATOM 2452 O O . VAL B 1 82 ? -25.016 -13.383 4.137 1 97.44 82 VAL B O 1
ATOM 2455 N N . LEU B 1 83 ? -23.547 -15.039 4.301 1 97.38 83 LEU B N 1
ATOM 2456 C CA . LEU B 1 83 ? -22.469 -14.133 4.672 1 97.38 83 LEU B CA 1
ATOM 2457 C C . LEU B 1 83 ? -22.094 -13.234 3.504 1 97.38 83 LEU B C 1
ATOM 2459 O O . LEU B 1 83 ? -21.75 -12.07 3.703 1 97.38 83 LEU B O 1
ATOM 2463 N N . ALA B 1 84 ? -22.188 -13.789 2.33 1 96.88 84 ALA B N 1
ATOM 2464 C CA . ALA B 1 84 ? -21.984 -12.977 1.133 1 96.88 84 ALA B CA 1
ATOM 2465 C C . ALA B 1 84 ? -23 -11.852 1.041 1 96.88 84 ALA B C 1
ATOM 2467 O O . ALA B 1 84 ? -22.656 -10.711 0.717 1 96.88 84 ALA B O 1
ATOM 2468 N N . ALA B 1 85 ? -24.219 -12.18 1.346 1 96.94 85 ALA B N 1
ATOM 2469 C CA . ALA B 1 85 ? -25.297 -11.18 1.331 1 96.94 85 ALA B CA 1
ATOM 2470 C C . ALA B 1 85 ? -25.031 -10.078 2.352 1 96.94 85 ALA B C 1
ATOM 2472 O O . ALA B 1 85 ? -25.188 -8.898 2.051 1 96.94 85 ALA B O 1
ATOM 2473 N N . LEU B 1 86 ? -24.578 -10.453 3.482 1 96.81 86 LEU B N 1
ATOM 2474 C CA . LEU B 1 86 ? -24.266 -9.484 4.527 1 96.81 86 LEU B CA 1
ATOM 2475 C C . LEU B 1 86 ? -23.125 -8.57 4.109 1 96.81 86 LEU B C 1
ATOM 2477 O O . LEU B 1 86 ? -23.172 -7.359 4.324 1 96.81 86 LEU B O 1
ATOM 2481 N N . ASN B 1 87 ? -22.109 -9.141 3.512 1 97 87 ASN B N 1
ATOM 2482 C CA . ASN B 1 87 ? -21.016 -8.344 3.002 1 97 87 ASN B CA 1
ATOM 2483 C C . ASN B 1 87 ? -21.469 -7.387 1.906 1 97 87 ASN B C 1
ATOM 2485 O O . ASN B 1 87 ? -21 -6.25 1.83 1 97 87 ASN B O 1
ATOM 2489 N N . SER B 1 88 ? -22.344 -7.883 1.12 1 96.38 88 SER B N 1
ATOM 2490 C CA . SER B 1 88 ? -22.859 -7.039 0.048 1 96.38 88 SER B CA 1
ATOM 2491 C C . SER B 1 88 ? -23.672 -5.879 0.605 1 96.38 88 SER B C 1
ATOM 2493 O O . SER B 1 88 ? -23.609 -4.762 0.085 1 96.38 88 SER B O 1
ATOM 2495 N N . VAL B 1 89 ? -24.422 -6.105 1.627 1 96.94 89 VAL B N 1
ATOM 2496 C CA . VAL B 1 89 ? -25.156 -5.035 2.301 1 96.94 89 VAL B CA 1
ATOM 2497 C C . VAL B 1 89 ? -24.172 -3.99 2.826 1 96.94 89 VAL B C 1
ATOM 2499 O O . VAL B 1 89 ? -24.406 -2.787 2.693 1 96.94 89 VAL B O 1
ATOM 2502 N N . LEU B 1 90 ? -23.094 -4.473 3.381 1 97.5 90 LEU B N 1
ATOM 2503 C CA . LEU B 1 90 ? -22.062 -3.541 3.857 1 97.5 90 LEU B CA 1
ATOM 2504 C C . LEU B 1 90 ? -21.5 -2.727 2.703 1 97.5 90 LEU B C 1
ATOM 2506 O O . LEU B 1 90 ? -21.219 -1.537 2.857 1 97.5 90 LEU B O 1
ATOM 2510 N N . GLY B 1 91 ? -21.297 -3.395 1.609 1 95.75 91 GLY B N 1
ATOM 2511 C CA . GLY B 1 91 ? -20.859 -2.684 0.419 1 95.75 91 GLY B CA 1
ATOM 2512 C C . GLY B 1 91 ? -21.781 -1.56 0.015 1 95.75 91 GLY B C 1
ATOM 2513 O O . GLY B 1 91 ? -21.344 -0.436 -0.233 1 95.75 91 GLY B O 1
ATOM 2514 N N . VAL B 1 92 ? -23.047 -1.815 0.032 1 95.62 92 VAL B N 1
ATOM 2515 C CA . VAL B 1 92 ? -24.047 -0.822 -0.326 1 95.62 92 VAL B CA 1
ATOM 2516 C C . VAL B 1 92 ? -24.109 0.271 0.739 1 95.62 92 VAL B C 1
ATOM 2518 O O . VAL B 1 92 ? -24.234 1.454 0.418 1 95.62 92 VAL B O 1
ATOM 2521 N N . MET B 1 93 ? -23.922 -0.09 1.956 1 96.88 93 MET B N 1
ATOM 2522 C CA . MET B 1 93 ? -23.969 0.859 3.064 1 96.88 93 MET B CA 1
ATOM 2523 C C . MET B 1 93 ? -22.828 1.867 2.965 1 96.88 93 MET B C 1
ATOM 2525 O O . MET B 1 93 ? -23.031 3.061 3.201 1 96.88 93 MET B O 1
ATOM 2529 N N . GLN B 1 94 ? -21.688 1.366 2.662 1 96.62 94 GLN B N 1
ATOM 2530 C CA . GLN B 1 94 ? -20.562 2.307 2.602 1 96.62 94 GLN B CA 1
ATOM 2531 C C . GLN B 1 94 ? -20.719 3.275 1.434 1 96.62 94 GLN B C 1
ATOM 2533 O O . GLN B 1 94 ? -20.422 4.465 1.56 1 96.62 94 GLN B O 1
ATOM 2538 N N . ILE B 1 95 ? -21.219 2.783 0.313 1 96.31 95 ILE B N 1
ATOM 2539 C CA . ILE B 1 95 ? -21.453 3.641 -0.844 1 96.31 95 ILE B CA 1
ATOM 2540 C C . ILE B 1 95 ? -22.516 4.684 -0.504 1 96.31 95 ILE B C 1
ATOM 2542 O O . ILE B 1 95 ? -22.328 5.871 -0.774 1 96.31 95 ILE B O 1
ATOM 2546 N N . THR B 1 96 ? -23.578 4.246 0.116 1 97.31 96 THR B N 1
ATOM 2547 C CA . THR B 1 96 ? -24.672 5.133 0.496 1 97.31 96 THR B CA 1
ATOM 2548 C C . THR B 1 96 ? -24.188 6.191 1.485 1 97.31 96 THR B C 1
ATOM 2550 O O . THR B 1 96 ? -24.531 7.371 1.357 1 97.31 96 THR B O 1
ATOM 2553 N N . TYR B 1 97 ? -23.406 5.762 2.381 1 97.88 97 TYR B N 1
ATOM 2554 C CA . TYR B 1 97 ? -22.906 6.715 3.365 1 97.88 97 TYR B CA 1
ATOM 2555 C C . TYR B 1 97 ? -22 7.758 2.713 1 97.88 97 TYR B C 1
ATOM 2557 O O . TYR B 1 97 ? -22.141 8.953 2.969 1 97.88 97 TYR B O 1
ATOM 2565 N N . ILE B 1 98 ? -21.078 7.332 1.898 1 98 98 ILE B N 1
ATOM 2566 C CA . ILE B 1 98 ? -20.062 8.203 1.322 1 98 98 ILE B CA 1
ATOM 2567 C C . ILE B 1 98 ? -20.703 9.156 0.323 1 98 98 ILE B C 1
ATOM 2569 O O . ILE B 1 98 ? -20.484 10.367 0.387 1 98 98 ILE B O 1
ATOM 2573 N N . ILE B 1 99 ? -21.578 8.625 -0.508 1 95.75 99 ILE B N 1
ATOM 2574 C CA . ILE B 1 99 ? -22.094 9.422 -1.621 1 95.75 99 ILE B CA 1
ATOM 2575 C C . ILE B 1 99 ? -23.375 10.117 -1.203 1 95.75 99 ILE B C 1
ATOM 2577 O O . ILE B 1 99 ? -23.453 11.352 -1.234 1 95.75 99 ILE B O 1
ATOM 2581 N N . ALA B 1 100 ? -24.328 9.398 -0.72 1 95.5 100 ALA B N 1
ATOM 2582 C CA . ALA B 1 100 ? -25.656 9.953 -0.447 1 95.5 100 ALA B CA 1
ATOM 2583 C C . ALA B 1 100 ? -25.656 10.766 0.843 1 95.5 100 ALA B C 1
ATOM 2585 O O . ALA B 1 100 ? -26.094 11.922 0.856 1 95.5 100 ALA B O 1
ATOM 2586 N N . TRP B 1 101 ? -25.094 10.188 1.855 1 95.69 101 TRP B N 1
ATOM 2587 C CA . TRP B 1 101 ? -25.203 10.836 3.16 1 95.69 101 TRP B CA 1
ATOM 2588 C C . TRP B 1 101 ? -24.172 11.938 3.312 1 95.69 101 TRP B C 1
ATOM 2590 O O . TRP B 1 101 ? -24.516 13.109 3.475 1 95.69 101 TRP B O 1
ATOM 2600 N N . ALA B 1 102 ? -22.906 11.594 3.205 1 96.25 102 ALA B N 1
ATOM 2601 C CA . ALA B 1 102 ? -21.844 12.555 3.477 1 96.25 102 ALA B CA 1
ATOM 2602 C C . ALA B 1 102 ? -21.812 13.664 2.426 1 96.25 102 ALA B C 1
ATOM 2604 O O . ALA B 1 102 ? -21.812 14.852 2.762 1 96.25 102 ALA B O 1
ATOM 2605 N N . TRP B 1 103 ? -21.875 13.289 1.208 1 94.56 103 TRP B N 1
ATOM 2606 C CA . TRP B 1 103 ? -21.719 14.281 0.148 1 94.56 103 TRP B CA 1
ATOM 2607 C C . TRP B 1 103 ? -23.062 14.945 -0.165 1 94.56 103 TRP B C 1
ATOM 2609 O O . TRP B 1 103 ? -23.25 16.125 0.1 1 94.56 103 TRP B O 1
ATOM 2619 N N . LEU B 1 104 ? -24.078 14.211 -0.577 1 91.75 104 LEU B N 1
ATOM 2620 C CA . LEU B 1 104 ? -25.297 14.773 -1.122 1 91.75 104 LEU B CA 1
ATOM 2621 C C . LEU B 1 104 ? -26.172 15.375 -0.015 1 91.75 104 LEU B C 1
ATOM 2623 O O . LEU B 1 104 ? -26.766 16.438 -0.195 1 91.75 104 LEU B O 1
ATOM 2627 N N . MET B 1 105 ? -26.234 14.742 1.115 1 92.75 105 MET B N 1
ATOM 2628 C CA . MET B 1 105 ? -27.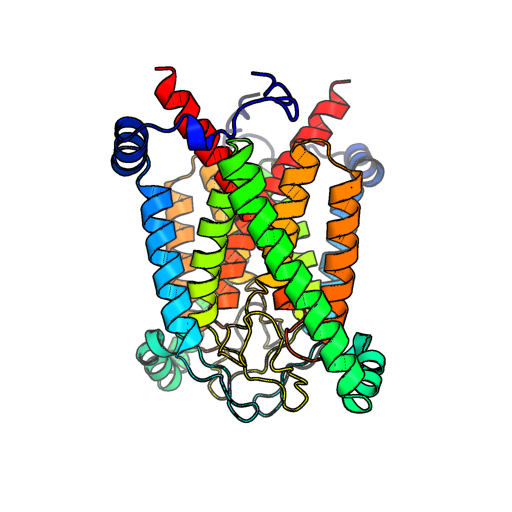109 15.219 2.188 1 92.75 105 MET B CA 1
ATOM 2629 C C . MET B 1 105 ? -26.391 16.266 3.047 1 92.75 105 MET B C 1
ATOM 2631 O O . MET B 1 105 ? -26.938 17.344 3.301 1 92.75 105 MET B O 1
ATOM 2635 N N . GLU B 1 106 ? -25.125 15.984 3.383 1 94 106 GLU B N 1
ATOM 2636 C CA . GLU B 1 106 ? -24.469 16.844 4.363 1 94 106 GLU B CA 1
ATOM 2637 C C . GLU B 1 106 ? -23.484 17.797 3.688 1 94 106 GLU B C 1
ATOM 2639 O O . GLU B 1 106 ? -22.938 18.688 4.332 1 94 106 GLU B O 1
ATOM 2644 N N . GLY B 1 107 ? -23.141 17.547 2.463 1 91.5 107 GLY B N 1
ATOM 2645 C CA . GLY B 1 107 ? -22.359 18.516 1.702 1 91.5 107 GLY B CA 1
ATOM 2646 C C . GLY B 1 107 ? -20.859 18.375 1.938 1 91.5 107 GLY B C 1
ATOM 2647 O O . GLY B 1 107 ? -20.109 19.312 1.728 1 91.5 107 GLY B O 1
ATOM 2648 N N . ARG B 1 108 ? -20.438 17.219 2.402 1 94.38 108 ARG B N 1
ATOM 2649 C CA . ARG B 1 108 ? -19.016 16.984 2.646 1 94.38 108 ARG B CA 1
ATOM 2650 C C . ARG B 1 108 ? -18.406 16.094 1.557 1 94.38 108 ARG B C 1
ATOM 2652 O O . ARG B 1 108 ? -18.547 14.875 1.597 1 94.38 108 ARG B O 1
ATOM 2659 N N . PRO B 1 109 ? -17.656 16.594 0.691 1 93.69 109 PRO B N 1
ATOM 2660 C CA . PRO B 1 109 ? -17.219 15.828 -0.481 1 93.69 109 PRO B CA 1
ATOM 2661 C C . PRO B 1 109 ? -15.938 15.031 -0.224 1 93.69 109 PRO B C 1
ATOM 2663 O O . PRO B 1 109 ? -15.523 14.234 -1.065 1 93.69 109 PRO B O 1
ATOM 2666 N N . ARG B 1 110 ? -15.281 15.211 0.897 1 95.75 110 ARG B N 1
ATOM 2667 C CA . ARG B 1 110 ? -13.953 14.656 1.125 1 95.75 110 ARG B CA 1
ATOM 2668 C C . ARG B 1 110 ? -13.961 13.141 0.97 1 95.75 110 ARG B C 1
ATOM 2670 O O . ARG B 1 110 ? -13.102 12.57 0.295 1 95.75 110 ARG B O 1
ATOM 2677 N N . ALA B 1 111 ? -14.922 12.5 1.617 1 98.06 111 ALA B N 1
ATOM 2678 C CA . ALA B 1 111 ? -14.992 11.047 1.528 1 98.06 111 ALA B CA 1
ATOM 2679 C C . ALA B 1 111 ? -15.188 10.594 0.085 1 98.06 111 ALA B C 1
ATOM 2681 O O . ALA B 1 111 ? -14.633 9.578 -0.336 1 98.06 111 ALA B O 1
ATOM 2682 N N . THR B 1 112 ? -15.969 11.297 -0.657 1 96.81 112 THR B N 1
ATOM 2683 C CA . THR B 1 112 ? -16.203 10.984 -2.062 1 96.81 112 THR B CA 1
ATOM 2684 C C . THR B 1 112 ? -14.93 11.195 -2.879 1 96.81 112 THR B C 1
ATOM 2686 O O . THR B 1 112 ? -14.57 10.367 -3.713 1 96.81 112 THR B O 1
ATOM 2689 N N . ILE B 1 113 ? -14.266 12.258 -2.658 1 95.5 113 ILE B N 1
ATOM 2690 C CA . ILE B 1 113 ? -13.008 12.531 -3.338 1 95.5 113 ILE B CA 1
ATOM 2691 C C . ILE B 1 113 ? -11.992 11.438 -3.006 1 95.5 113 ILE B C 1
ATOM 2693 O O . ILE B 1 113 ? -11.281 10.953 -3.889 1 95.5 113 ILE B O 1
ATOM 2697 N N . THR B 1 114 ? -11.938 11.07 -1.737 1 98 114 THR B N 1
ATOM 2698 C CA . THR B 1 114 ? -11.078 9.969 -1.307 1 98 114 THR B CA 1
ATOM 2699 C C . THR B 1 114 ? -11.383 8.703 -2.1 1 98 114 THR B C 1
ATOM 2701 O O . THR B 1 114 ? -10.469 8.055 -2.615 1 98 114 THR B O 1
ATOM 2704 N N . ALA B 1 115 ? -12.648 8.391 -2.158 1 97.81 115 ALA B N 1
ATOM 2705 C CA . ALA B 1 115 ? -13.07 7.18 -2.861 1 97.81 115 ALA B CA 1
ATOM 2706 C C . ALA B 1 115 ? -12.672 7.238 -4.332 1 97.81 115 ALA B C 1
ATOM 2708 O O . ALA B 1 115 ? -12.211 6.238 -4.895 1 97.81 115 ALA B O 1
ATOM 2709 N N . LEU B 1 116 ? -12.812 8.367 -4.949 1 96.12 116 LEU B N 1
ATOM 2710 C CA . LEU B 1 116 ? -12.461 8.508 -6.359 1 96.12 116 LEU B CA 1
ATOM 2711 C C . LEU B 1 116 ? -10.969 8.297 -6.574 1 96.12 116 LEU B C 1
ATOM 2713 O O . LEU B 1 116 ? -10.562 7.562 -7.477 1 96.12 116 LEU B O 1
ATOM 2717 N N . PHE B 1 117 ? -10.164 8.953 -5.727 1 95.94 117 PHE B N 1
ATOM 2718 C CA . PHE B 1 117 ? -8.719 8.758 -5.801 1 95.94 117 PHE B CA 1
ATOM 2719 C C . PHE B 1 117 ? -8.359 7.289 -5.594 1 95.94 117 PHE B C 1
ATOM 2721 O O . PHE B 1 117 ? -7.613 6.715 -6.383 1 95.94 117 PHE B O 1
ATOM 2728 N N . LEU B 1 118 ? -8.898 6.766 -4.609 1 97.44 118 LEU B N 1
ATOM 2729 C CA . LEU B 1 118 ? -8.539 5.422 -4.172 1 97.44 118 LEU B CA 1
ATOM 2730 C C . LEU B 1 118 ? -8.945 4.383 -5.215 1 97.44 118 LEU B C 1
ATOM 2732 O O . LEU B 1 118 ? -8.125 3.551 -5.613 1 97.44 118 LEU B O 1
ATOM 2736 N N . PHE B 1 119 ? -10.117 4.422 -5.719 1 96.31 119 PHE B N 1
ATOM 2737 C CA . PHE B 1 119 ? -10.617 3.375 -6.605 1 96.31 119 PHE B CA 1
ATOM 2738 C C . PHE B 1 119 ? -10.008 3.51 -7.996 1 96.31 119 PHE B C 1
ATOM 2740 O O . PHE B 1 119 ? -9.82 2.514 -8.695 1 96.31 119 PHE B O 1
ATOM 2747 N N . THR B 1 120 ? -9.664 4.754 -8.391 1 95.06 120 THR B N 1
ATOM 2748 C CA . THR B 1 120 ? -8.906 4.906 -9.625 1 95.06 120 THR B CA 1
ATOM 2749 C C . THR B 1 120 ? -7.52 4.281 -9.492 1 95.06 120 THR B C 1
ATOM 2751 O O . THR B 1 120 ? -7.09 3.521 -10.367 1 95.06 120 THR B O 1
ATOM 2754 N N . CYS B 1 121 ? -6.914 4.555 -8.414 1 95.31 121 CYS B N 1
ATOM 2755 C CA . CYS B 1 121 ? -5.602 3.969 -8.156 1 95.31 121 CYS B CA 1
ATOM 2756 C C . CYS B 1 121 ? -5.688 2.449 -8.062 1 95.31 121 CYS B C 1
ATOM 2758 O O . CYS B 1 121 ? -4.844 1.739 -8.617 1 95.31 121 CYS B O 1
ATOM 2760 N N . ARG B 1 122 ? -6.672 2.023 -7.375 1 96.62 122 ARG B N 1
ATOM 2761 C CA . ARG B 1 122 ? -6.891 0.586 -7.258 1 96.62 122 ARG B CA 1
ATOM 2762 C C . ARG B 1 122 ? -7.051 -0.057 -8.633 1 96.62 122 ARG B C 1
ATOM 2764 O O . ARG B 1 122 ? -6.527 -1.145 -8.883 1 96.62 122 ARG B O 1
ATOM 2771 N N . GLY B 1 123 ? -7.848 0.604 -9.461 1 94.56 123 GLY B N 1
ATOM 2772 C CA . GLY B 1 123 ? -8.023 0.074 -10.805 1 94.56 123 GLY B CA 1
ATOM 2773 C C . GLY B 1 123 ? -6.727 -0.031 -11.586 1 94.56 123 GLY B C 1
ATOM 2774 O O . GLY B 1 123 ? -6.473 -1.04 -12.242 1 94.56 123 GLY B O 1
ATOM 2775 N N . VAL B 1 124 ? -5.906 0.908 -11.477 1 94.56 124 VAL B N 1
ATOM 2776 C CA . VAL B 1 124 ? -4.629 0.937 -12.18 1 94.56 124 VAL B CA 1
ATOM 2777 C C . VAL B 1 124 ? -3.705 -0.145 -11.617 1 94.56 124 VAL B C 1
ATOM 2779 O O . VAL B 1 124 ? -3.119 -0.921 -12.375 1 94.56 124 VAL B O 1
ATOM 2782 N N . LEU B 1 125 ? -3.633 -0.257 -10.336 1 96.56 125 LEU B N 1
ATOM 2783 C CA . LEU B 1 125 ? -2.752 -1.237 -9.719 1 96.56 125 LEU B CA 1
ATOM 2784 C C . LEU B 1 125 ? -3.275 -2.654 -9.93 1 96.56 125 LEU B C 1
ATOM 2786 O O . LEU B 1 125 ? -2.498 -3.576 -10.188 1 96.56 125 LEU B O 1
ATOM 2790 N N . GLY B 1 126 ? -4.578 -2.754 -9.781 1 94.88 126 GLY B N 1
ATOM 2791 C CA . GLY B 1 126 ? -5.188 -4.055 -10.008 1 94.88 126 GLY B CA 1
ATOM 2792 C C . GLY B 1 126 ? -4.973 -4.574 -11.414 1 94.88 126 GLY B C 1
ATOM 2793 O O . GLY B 1 126 ? -4.773 -5.777 -11.617 1 94.88 126 GLY B O 1
ATOM 2794 N N . TYR B 1 127 ? -5.023 -3.676 -12.32 1 94.06 127 TYR B N 1
ATOM 2795 C CA . TYR B 1 127 ? -4.77 -4.066 -13.703 1 94.06 127 TYR B CA 1
ATOM 2796 C C . TYR B 1 127 ? -3.293 -4.387 -13.914 1 94.06 127 TYR B C 1
ATOM 2798 O O . TYR B 1 127 ? -2.951 -5.301 -14.664 1 94.06 127 TYR B O 1
ATOM 2806 N N . SER B 1 128 ? -2.467 -3.703 -13.289 1 95.38 128 SER B N 1
ATOM 2807 C CA . SER B 1 128 ? -1.029 -3.832 -13.5 1 95.38 128 SER B CA 1
ATOM 2808 C C . SER B 1 128 ? -0.519 -5.184 -13.016 1 95.38 128 SER B C 1
ATOM 2810 O O . SER B 1 128 ? 0.35 -5.789 -13.641 1 95.38 128 SER B O 1
ATOM 2812 N N . THR B 1 129 ? -1.003 -5.578 -11.875 1 94.94 129 THR B N 1
ATOM 2813 C CA . THR B 1 129 ? -0.63 -6.879 -11.336 1 94.94 129 THR B CA 1
ATOM 2814 C C . THR B 1 129 ? -1.872 -7.688 -10.969 1 94.94 129 THR B C 1
ATOM 2816 O O . THR B 1 129 ? -2.65 -7.285 -10.102 1 94.94 129 THR B O 1
ATOM 2819 N N . GLN B 1 130 ? -2.059 -8.742 -11.617 1 92.31 130 GLN B N 1
ATOM 2820 C CA . GLN B 1 130 ? -3.189 -9.633 -11.375 1 92.31 130 GLN B CA 1
ATOM 2821 C C . GLN B 1 130 ? -2.721 -10.977 -10.828 1 92.31 130 GLN B C 1
ATOM 2823 O O . GLN B 1 130 ? -2.023 -11.727 -11.516 1 92.31 130 GLN B O 1
ATOM 2828 N N . LEU B 1 131 ? -3.109 -11.211 -9.641 1 88.5 131 LEU B N 1
ATOM 2829 C CA . LEU B 1 131 ? -2.76 -12.477 -9 1 88.5 131 LEU B CA 1
ATOM 2830 C C . LEU B 1 131 ? -3.76 -13.57 -9.367 1 88.5 131 LEU B C 1
ATOM 2832 O O . LEU B 1 131 ? -4.934 -13.281 -9.625 1 88.5 131 LEU B O 1
ATOM 2836 N N . PRO B 1 132 ? -3.262 -14.727 -9.359 1 87.44 132 PRO B N 1
ATOM 2837 C CA . PRO B 1 132 ? -4.188 -15.812 -9.695 1 87.44 132 PRO B CA 1
ATOM 2838 C C . PRO B 1 132 ? -5.246 -16.047 -8.625 1 87.44 132 PRO B C 1
ATOM 2840 O O . PRO B 1 132 ? -4.973 -15.852 -7.434 1 87.44 132 PRO B O 1
ATOM 2843 N N . LEU B 1 133 ? -6.336 -16.5 -9.117 1 86.69 133 LEU B N 1
ATOM 2844 C CA . LEU B 1 133 ? -7.391 -16.938 -8.211 1 86.69 133 LEU B CA 1
ATOM 2845 C C . LEU B 1 133 ? -6.98 -18.203 -7.473 1 86.69 133 LEU B C 1
ATOM 2847 O O . LEU B 1 133 ? -6.379 -19.109 -8.062 1 86.69 133 LEU B O 1
ATOM 2851 N N . SER B 1 134 ? -7.27 -18.219 -6.219 1 89.12 134 SER B N 1
ATOM 2852 C CA . SER B 1 134 ? -6.969 -19.438 -5.473 1 89.12 134 SER B CA 1
ATOM 2853 C C . SER B 1 134 ? -7.809 -20.609 -5.969 1 89.12 134 SER B C 1
ATOM 2855 O O . SER B 1 134 ? -8.984 -20.438 -6.312 1 89.12 134 SER B O 1
ATOM 2857 N N . GLN B 1 135 ? -7.227 -21.75 -5.996 1 89.44 135 GLN B N 1
ATOM 2858 C CA . GLN B 1 135 ? -7.965 -22.953 -6.344 1 89.44 135 GLN B CA 1
ATOM 2859 C C . GLN B 1 135 ? -9.086 -23.219 -5.34 1 89.44 135 GLN B C 1
ATOM 2861 O O . GLN B 1 135 ? -10.078 -23.875 -5.668 1 89.44 135 GLN B O 1
ATOM 2866 N N . GLU B 1 136 ? -8.891 -22.656 -4.195 1 94.19 136 GLU B N 1
ATOM 2867 C CA . GLU B 1 136 ? -9.82 -22.906 -3.104 1 94.19 136 GLU B CA 1
ATOM 2868 C C . GLU B 1 136 ? -10.836 -21.781 -2.955 1 94.19 136 GLU B C 1
ATOM 2870 O O . GLU B 1 136 ? -11.555 -21.703 -1.956 1 94.19 136 GLU B O 1
ATOM 2875 N N . TYR B 1 137 ? -10.922 -20.953 -3.887 1 94.31 137 TYR B N 1
ATOM 2876 C CA . TYR B 1 137 ? -11.805 -19.797 -3.801 1 94.31 137 TYR B CA 1
ATOM 2877 C C . TYR B 1 137 ? -13.266 -20.234 -3.703 1 94.31 137 TYR B C 1
ATOM 2879 O O . TYR B 1 137 ? -13.719 -21.078 -4.488 1 94.31 137 TYR B O 1
ATOM 2887 N N . LEU B 1 138 ? -13.969 -19.656 -2.729 1 95.25 138 LEU B N 1
ATOM 2888 C CA . LEU B 1 138 ? -15.391 -19.906 -2.51 1 95.25 138 LEU B CA 1
ATOM 2889 C C . LEU B 1 138 ? -16.219 -18.656 -2.807 1 95.25 138 LEU B C 1
ATOM 2891 O O . LEU B 1 138 ? -16.625 -17.938 -1.888 1 95.25 138 LEU B O 1
ATOM 2895 N N . GLY B 1 139 ? -16.531 -18.422 -4.07 1 92.12 139 GLY B N 1
ATOM 2896 C CA . GLY B 1 139 ? -17.344 -17.266 -4.438 1 92.12 139 GLY B CA 1
ATOM 2897 C C . GLY B 1 139 ? -18.828 -17.547 -4.363 1 92.12 139 GLY B C 1
ATOM 2898 O O . GLY B 1 139 ? -19.25 -18.703 -4.332 1 92.12 139 GLY B O 1
ATOM 2899 N N . SER B 1 140 ? -19.562 -16.469 -4.16 1 92.88 140 SER B N 1
ATOM 2900 C CA . SER B 1 140 ? -21.031 -16.5 -4.234 1 92.88 140 SER B CA 1
ATOM 2901 C C . SER B 1 140 ? -21.547 -15.5 -5.27 1 92.88 140 SER B C 1
ATOM 2903 O O . SER B 1 140 ? -20.969 -14.43 -5.457 1 92.88 140 SER B O 1
ATOM 2905 N N . ALA B 1 141 ? -22.625 -15.797 -5.883 1 91.19 141 ALA B N 1
ATOM 2906 C CA . ALA B 1 141 ? -23.219 -14.93 -6.891 1 91.19 141 ALA B CA 1
ATOM 2907 C C . ALA B 1 141 ? -23.688 -13.617 -6.27 1 91.19 141 ALA B C 1
ATOM 2909 O O . ALA B 1 141 ? -23.906 -12.625 -6.973 1 91.19 141 ALA B O 1
ATOM 2910 N N . ILE B 1 142 ? -23.797 -13.641 -5.016 1 93.06 142 ILE B N 1
ATOM 2911 C CA . ILE B 1 142 ? -24.328 -12.438 -4.387 1 93.06 142 ILE B CA 1
ATOM 2912 C C . ILE B 1 142 ? -23.188 -11.633 -3.77 1 93.06 142 ILE B C 1
ATOM 2914 O O . ILE B 1 142 ? -23.406 -10.602 -3.143 1 93.06 142 ILE B O 1
ATOM 2918 N N . ASP B 1 143 ? -22 -12.062 -3.98 1 92.56 143 ASP B N 1
ATOM 2919 C CA . ASP B 1 143 ? -20.844 -11.258 -3.574 1 92.56 143 ASP B CA 1
ATOM 2920 C C . ASP B 1 143 ? -20.844 -9.906 -4.285 1 92.56 143 ASP B C 1
ATOM 2922 O O . ASP B 1 143 ? -21.141 -9.828 -5.48 1 92.56 143 ASP B O 1
ATOM 2926 N N . PHE B 1 144 ? -20.5 -8.906 -3.547 1 88.38 144 PHE B N 1
ATOM 2927 C CA . PHE B 1 144 ? -20.359 -7.574 -4.125 1 88.38 144 PHE B CA 1
ATOM 2928 C C . PHE B 1 144 ? -19.031 -7.449 -4.871 1 88.38 144 PHE B C 1
ATOM 2930 O O . PHE B 1 144 ? -17.969 -7.738 -4.312 1 88.38 144 PHE B O 1
ATOM 2937 N N . PRO B 1 145 ? -18.969 -6.941 -6.047 1 81.69 145 PRO B N 1
ATOM 2938 C CA . PRO B 1 145 ? -20.141 -6.57 -6.855 1 81.69 145 PRO B CA 1
ATOM 2939 C C . PRO B 1 145 ? -20.969 -7.781 -7.285 1 81.69 145 PRO B C 1
ATOM 2941 O O . PRO B 1 145 ? -20.406 -8.852 -7.551 1 81.69 145 PRO B O 1
ATOM 2944 N N . ILE B 1 146 ? -22.188 -7.598 -7.383 1 81.06 146 ILE B N 1
ATOM 2945 C CA . ILE B 1 146 ? -23.141 -8.703 -7.543 1 81.06 146 ILE B CA 1
ATOM 2946 C C . ILE B 1 146 ? -23.062 -9.242 -8.969 1 81.06 146 ILE B C 1
ATOM 2948 O O . ILE B 1 146 ? -22.938 -8.469 -9.922 1 81.06 146 ILE B O 1
ATOM 2952 N N . GLY B 1 147 ? -23.141 -10.641 -9.117 1 77.75 147 GLY B N 1
ATOM 2953 C CA . GLY B 1 147 ? -23.281 -11.25 -10.43 1 77.75 147 GLY B CA 1
ATOM 2954 C C . GLY B 1 147 ? -22.016 -11.977 -10.883 1 77.75 147 GLY B C 1
ATOM 2955 O O . GLY B 1 147 ? -21.797 -12.141 -12.078 1 77.75 147 GLY B O 1
ATOM 2956 N N . ASN B 1 148 ? -21.203 -12.297 -10.039 1 76.19 148 ASN B N 1
ATOM 2957 C CA . ASN B 1 148 ? -19.984 -13.031 -10.352 1 76.19 148 ASN B CA 1
ATOM 2958 C C . ASN B 1 148 ? -19.141 -12.312 -11.406 1 76.19 148 ASN B C 1
ATOM 2960 O O . ASN B 1 148 ? -18.688 -12.93 -12.375 1 76.19 148 ASN B O 1
ATOM 2964 N N . ILE B 1 149 ? -19.109 -11.062 -11.266 1 78.81 149 ILE B N 1
ATOM 2965 C CA . ILE B 1 149 ? -18.312 -10.297 -12.219 1 78.81 149 ILE B CA 1
ATOM 2966 C C . ILE B 1 149 ? -16.844 -10.352 -11.812 1 78.81 149 ILE B C 1
ATOM 2968 O O . ILE B 1 149 ? -16.516 -10.664 -10.664 1 78.81 149 ILE B O 1
ATOM 2972 N N . SER B 1 150 ? -16.062 -10.086 -12.797 1 83.94 150 SER B N 1
ATOM 2973 C CA . SER B 1 150 ? -14.617 -10.055 -12.562 1 83.94 150 SER B CA 1
ATOM 2974 C C . SER B 1 150 ? -14.227 -8.898 -11.648 1 83.94 150 SER B C 1
ATOM 2976 O O . SER B 1 150 ? -14.922 -7.879 -11.602 1 83.94 150 SER B O 1
ATOM 2978 N N . PHE B 1 151 ? -13.156 -9.156 -10.914 1 85.12 151 PHE B N 1
ATOM 2979 C CA . PHE B 1 151 ? -12.68 -8.117 -10 1 85.12 151 PHE B CA 1
ATOM 2980 C C . PHE B 1 151 ? -11.172 -8.219 -9.805 1 85.12 151 PHE B C 1
ATOM 2982 O O . PHE B 1 151 ? -10.586 -9.289 -9.969 1 85.12 151 PHE B O 1
ATOM 2989 N N . PHE B 1 152 ? -10.594 -7.105 -9.445 1 88.88 152 PHE B N 1
ATOM 2990 C CA . PHE B 1 152 ? -9.188 -7.086 -9.078 1 88.88 152 PHE B CA 1
ATOM 2991 C C . PHE B 1 152 ? -9.008 -7.418 -7.605 1 88.88 152 PHE B C 1
ATOM 2993 O O . PHE B 1 152 ? -9.766 -6.941 -6.758 1 88.88 152 PHE B O 1
ATOM 3000 N N . PHE B 1 153 ? -7.949 -8.203 -7.363 1 87.75 153 PHE B N 1
ATOM 3001 C CA . PHE B 1 153 ? -7.648 -8.57 -5.984 1 87.75 153 PHE B CA 1
ATOM 3002 C C . PHE B 1 153 ? -7.031 -7.391 -5.234 1 87.75 153 PHE B C 1
ATOM 3004 O O . PHE B 1 153 ? -7.445 -7.078 -4.117 1 87.75 153 PHE B O 1
ATOM 3011 N N . PHE B 1 154 ? -6.066 -6.855 -5.887 1 92.62 154 PHE B N 1
ATOM 3012 C CA . PHE B 1 154 ? -5.211 -5.898 -5.199 1 92.62 154 PHE B CA 1
ATOM 3013 C C . PHE B 1 154 ? -5.672 -4.469 -5.465 1 92.62 154 PHE B C 1
ATOM 3015 O O . PHE B 1 154 ? -5.809 -4.059 -6.617 1 92.62 154 PHE B O 1
ATOM 3022 N N . PHE B 1 155 ? -5.883 -3.801 -4.531 1 96.25 155 PHE B N 1
ATOM 3023 C CA . PHE B 1 155 ? -6.156 -4.133 -3.139 1 96.25 155 PHE B CA 1
ATOM 3024 C C . PHE B 1 155 ? -7.656 -4.137 -2.869 1 96.25 155 PHE B C 1
ATOM 3026 O O . PHE B 1 155 ? -8.453 -3.799 -3.746 1 96.25 155 PHE B O 1
ATOM 3033 N N . SER B 1 156 ? -8.047 -4.516 -1.756 1 97.06 156 SER B N 1
ATOM 3034 C CA . SER B 1 156 ? -9.453 -4.742 -1.468 1 97.06 156 SER B CA 1
ATOM 3035 C C . SER B 1 156 ? -10.227 -3.426 -1.41 1 97.06 156 SER B C 1
ATOM 3037 O O . SER B 1 156 ? -10.023 -2.619 -0.5 1 97.06 156 SER B O 1
ATOM 3039 N N . GLY B 1 157 ? -11.133 -3.254 -2.318 1 95.81 157 GLY B N 1
ATOM 3040 C CA . GLY B 1 157 ? -12.023 -2.102 -2.297 1 95.81 157 GLY B CA 1
ATOM 3041 C C . GLY B 1 157 ? -13.047 -2.158 -1.178 1 95.81 157 GLY B C 1
ATOM 3042 O O . GLY B 1 157 ? -13.492 -1.121 -0.684 1 95.81 157 GLY B O 1
ATOM 3043 N N . HIS B 1 158 ? -13.445 -3.428 -0.796 1 96 158 HIS B N 1
ATOM 3044 C CA . HIS B 1 158 ? -14.375 -3.611 0.313 1 96 158 HIS B CA 1
ATOM 3045 C C . HIS B 1 158 ? -13.828 -2.992 1.596 1 96 158 HIS B C 1
ATOM 3047 O O . HIS B 1 158 ? -14.484 -2.143 2.207 1 96 158 HIS B O 1
ATOM 3053 N N . VAL B 1 159 ? -12.664 -3.381 1.852 1 98.25 159 VAL B N 1
ATOM 3054 C CA . VAL B 1 159 ? -12.023 -2.959 3.096 1 98.25 159 VAL B CA 1
ATOM 3055 C C . VAL B 1 159 ? -11.719 -1.465 3.035 1 98.25 159 VAL B C 1
ATOM 3057 O O . VAL B 1 159 ? -11.953 -0.735 4.004 1 98.25 159 VAL B O 1
ATOM 3060 N N . ALA B 1 160 ? -11.266 -1.059 1.918 1 98.62 160 ALA B N 1
ATOM 3061 C CA . ALA B 1 160 ? -10.898 0.345 1.741 1 98.62 160 ALA B CA 1
ATOM 3062 C C . ALA B 1 160 ? -12.117 1.249 1.867 1 98.62 160 ALA B C 1
ATOM 3064 O O . ALA B 1 160 ? -12.086 2.26 2.574 1 98.62 160 ALA B O 1
ATOM 3065 N N . GLY B 1 161 ? -13.195 0.875 1.177 1 98.19 161 GLY B N 1
ATOM 3066 C CA . GLY B 1 161 ? -14.406 1.668 1.229 1 98.19 161 GLY B CA 1
ATOM 3067 C C . GLY B 1 161 ? -14.969 1.808 2.631 1 98.19 161 GLY B C 1
ATOM 3068 O O . GLY B 1 161 ? -15.359 2.902 3.045 1 98.19 161 GLY B O 1
ATOM 3069 N N . THR B 1 162 ? -14.969 0.75 3.318 1 98.69 162 THR B N 1
ATOM 3070 C CA . THR B 1 162 ? -15.469 0.765 4.688 1 98.69 162 THR B CA 1
ATOM 3071 C C . THR B 1 162 ? -14.578 1.626 5.578 1 98.69 162 THR B C 1
ATOM 3073 O O . THR B 1 162 ? -15.07 2.338 6.457 1 98.69 162 THR B O 1
ATOM 3076 N N . THR B 1 163 ? -13.328 1.536 5.305 1 98.81 163 THR B N 1
ATOM 3077 C CA . THR B 1 163 ? -12.391 2.35 6.07 1 98.81 163 THR B CA 1
ATOM 3078 C C . THR B 1 163 ? -12.617 3.834 5.797 1 98.81 163 THR B C 1
ATOM 3080 O O . THR B 1 163 ? -12.602 4.648 6.723 1 98.81 163 THR B O 1
ATOM 3083 N N . ILE B 1 164 ? -12.836 4.18 4.562 1 98.81 164 ILE B N 1
ATOM 3084 C CA . ILE B 1 164 ? -13.102 5.566 4.203 1 98.81 164 ILE B CA 1
ATOM 3085 C C . ILE B 1 164 ? -14.32 6.074 4.965 1 98.81 164 ILE B C 1
ATOM 3087 O O . ILE B 1 164 ? -14.289 7.164 5.543 1 98.81 164 ILE B O 1
ATOM 3091 N N . ALA B 1 165 ? -15.398 5.258 4.941 1 98.81 165 ALA B N 1
ATOM 3092 C CA . ALA B 1 165 ? -16.625 5.641 5.641 1 98.81 165 ALA B CA 1
ATOM 3093 C C . ALA B 1 165 ? -16.359 5.844 7.133 1 98.81 165 ALA B C 1
ATOM 3095 O O . ALA B 1 165 ? -16.781 6.848 7.711 1 98.81 165 ALA B O 1
ATOM 3096 N N . SER B 1 166 ? -15.648 4.926 7.707 1 98.75 166 SER B N 1
ATOM 3097 C CA . SER B 1 166 ? -15.352 4.992 9.133 1 98.75 166 SER B CA 1
ATOM 3098 C C . SER B 1 166 ? -14.539 6.238 9.469 1 98.75 166 SER B C 1
ATOM 3100 O O . SER B 1 166 ? -14.789 6.883 10.492 1 98.75 166 SER B O 1
ATOM 3102 N N . LEU B 1 167 ? -13.578 6.582 8.648 1 98.56 167 LEU B N 1
ATOM 3103 C CA . LEU B 1 167 ? -12.758 7.766 8.867 1 98.56 167 LEU B CA 1
ATOM 3104 C C . LEU B 1 167 ? -13.609 9.031 8.852 1 98.56 167 LEU B C 1
ATOM 3106 O O . LEU B 1 167 ? -13.414 9.922 9.688 1 98.56 167 LEU B O 1
ATOM 3110 N N . ASP B 1 168 ? -14.484 9.094 7.918 1 98.56 168 ASP B N 1
ATOM 3111 C CA . ASP B 1 168 ? -15.367 10.25 7.852 1 98.56 168 ASP B CA 1
ATOM 3112 C C . ASP B 1 168 ? -16.266 10.328 9.078 1 98.56 168 ASP B C 1
ATOM 3114 O O . ASP B 1 168 ? -16.484 11.414 9.633 1 98.56 168 ASP B O 1
ATOM 3118 N N . MET B 1 169 ? -16.812 9.188 9.484 1 98.5 169 MET B N 1
ATOM 3119 C CA . MET B 1 169 ? -17.656 9.133 10.672 1 98.5 169 MET B CA 1
ATOM 3120 C C . MET B 1 169 ? -16.891 9.633 11.898 1 98.5 169 MET B C 1
ATOM 3122 O O . MET B 1 169 ? -17.453 10.359 12.727 1 98.5 169 MET B O 1
ATOM 3126 N N . ARG B 1 170 ? -15.672 9.266 12.008 1 98.06 170 ARG B N 1
ATOM 3127 C CA . ARG B 1 170 ? -14.859 9.711 13.141 1 98.06 170 ARG B CA 1
ATOM 3128 C C . ARG B 1 170 ? -14.633 11.219 13.086 1 98.06 170 ARG B C 1
ATOM 3130 O O . ARG B 1 170 ? -14.68 11.898 14.117 1 98.06 170 ARG B O 1
ATOM 3137 N N . ARG B 1 171 ? -14.344 11.711 11.938 1 96.69 171 ARG B N 1
ATOM 3138 C CA . ARG B 1 171 ? -14.148 13.148 11.781 1 96.69 171 ARG B CA 1
ATOM 3139 C C . ARG B 1 171 ? -15.391 13.922 12.211 1 96.69 171 ARG B C 1
ATOM 3141 O O . ARG B 1 171 ? -15.289 15.039 12.727 1 96.69 171 ARG B O 1
ATOM 3148 N N . MET B 1 172 ? -16.547 13.281 12.023 1 97 172 MET B N 1
ATOM 3149 C CA . MET B 1 172 ? -17.828 13.898 12.375 1 97 172 MET B CA 1
ATOM 3150 C C . MET B 1 172 ? -18.234 13.531 13.789 1 97 172 MET B C 1
ATOM 3152 O O . MET B 1 172 ? -19.391 13.758 14.18 1 97 172 MET B O 1
ATOM 3156 N N . GLN B 1 173 ? -17.406 12.836 14.477 1 97.62 173 GLN B N 1
ATOM 3157 C CA . GLN B 1 173 ? -17.594 12.469 15.875 1 97.62 173 GLN B CA 1
ATOM 3158 C C . GLN B 1 173 ? -18.734 11.477 16.031 1 97.62 173 GLN B C 1
ATOM 3160 O O . GLN B 1 173 ? -19.453 11.516 17.047 1 97.62 173 GLN B O 1
ATOM 3165 N N . ARG B 1 174 ? -19.047 10.789 15.023 1 97.69 174 ARG B N 1
ATOM 3166 C CA . ARG B 1 174 ? -19.969 9.656 15.086 1 97.69 174 ARG B CA 1
ATOM 3167 C C . ARG B 1 174 ? -19.234 8.367 15.445 1 97.69 174 ARG B C 1
ATOM 3169 O O . ARG B 1 174 ? -19.266 7.398 14.688 1 97.69 174 ARG B O 1
ATOM 3176 N N . LEU B 1 175 ? -18.75 8.273 16.609 1 98.25 175 LEU B N 1
ATOM 3177 C CA . LEU B 1 17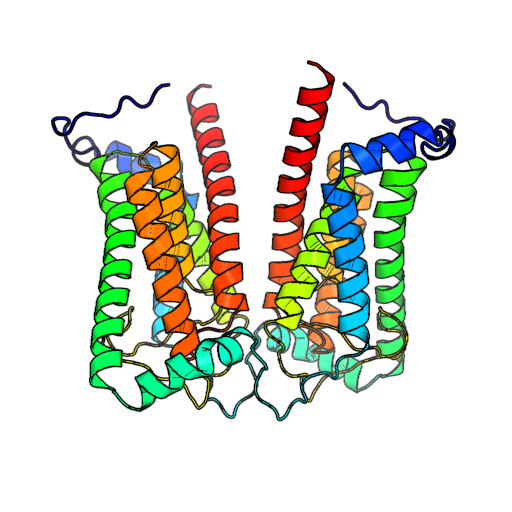5 ? -17.781 7.262 17.031 1 98.25 175 LEU B CA 1
ATOM 3178 C C . LEU B 1 175 ? -18.438 5.887 17.125 1 98.25 175 LEU B C 1
ATOM 3180 O O . LEU B 1 175 ? -17.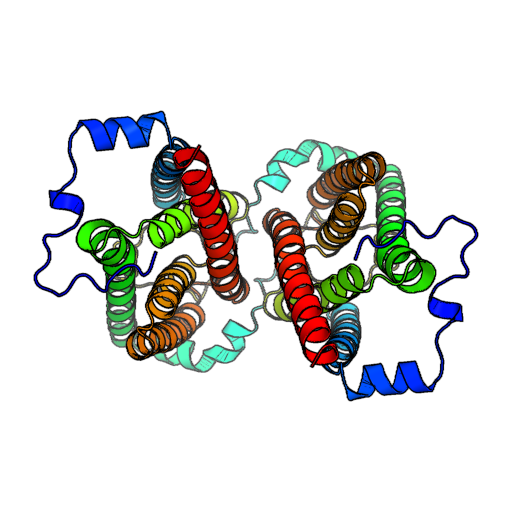828 4.875 16.781 1 98.25 175 LEU B O 1
ATOM 3184 N N . ARG B 1 176 ? -19.656 5.852 17.625 1 98.12 176 ARG B N 1
ATOM 3185 C CA . ARG B 1 176 ? -20.328 4.562 17.734 1 98.12 176 ARG B CA 1
ATOM 3186 C C . ARG B 1 176 ? -20.562 3.945 16.359 1 98.12 176 ARG B C 1
ATOM 3188 O O . ARG B 1 176 ? -20.328 2.75 16.172 1 98.12 176 ARG B O 1
ATOM 3195 N N . LEU B 1 177 ? -21.031 4.734 15.445 1 97.94 177 LEU B N 1
ATOM 3196 C CA . LEU B 1 177 ? -21.25 4.258 14.086 1 97.94 177 LEU B CA 1
ATOM 3197 C C . LEU B 1 177 ? -19.938 3.816 13.445 1 97.94 177 LEU B C 1
ATOM 3199 O O . LEU B 1 177 ? -19.906 2.801 12.742 1 97.94 177 LEU B O 1
ATOM 3203 N N . ALA B 1 178 ? -18.906 4.59 13.656 1 98.62 178 ALA B N 1
ATOM 3204 C CA . ALA B 1 178 ? -17.578 4.23 13.156 1 98.62 178 ALA B CA 1
ATOM 3205 C C . ALA B 1 178 ? -17.141 2.875 13.695 1 98.62 178 ALA B C 1
ATOM 3207 O O . ALA B 1 178 ? -16.609 2.051 12.953 1 98.62 178 ALA B O 1
ATOM 3208 N N . MET B 1 179 ? -17.438 2.676 14.93 1 98.56 179 MET B N 1
ATOM 3209 C CA . MET B 1 179 ? -17.047 1.414 15.555 1 98.56 179 MET B CA 1
ATOM 3210 C C . MET B 1 179 ? -17.812 0.247 14.938 1 98.56 179 MET B C 1
ATOM 3212 O O . MET B 1 179 ? -17.25 -0.834 14.75 1 98.56 179 MET B O 1
ATOM 3216 N N . VAL B 1 180 ? -19.047 0.46 14.688 1 98.44 180 VAL B N 1
ATOM 3217 C CA . VAL B 1 180 ? -19.844 -0.575 14.031 1 98.44 180 VAL B CA 1
ATOM 3218 C C . VAL B 1 180 ? -19.234 -0.905 12.672 1 98.44 180 VAL B C 1
ATOM 3220 O O . VAL B 1 180 ? -19.062 -2.078 12.336 1 98.44 180 VAL B O 1
ATOM 3223 N N . PHE B 1 181 ? -18.875 0.089 11.914 1 98.69 181 PHE B N 1
ATOM 3224 C CA . PHE B 1 181 ? -18.281 -0.129 10.602 1 98.69 181 PHE B CA 1
ATOM 3225 C C . PHE B 1 181 ? -16.922 -0.823 10.727 1 98.69 181 PHE B C 1
ATOM 3227 O O . PHE B 1 181 ? -16.578 -1.674 9.906 1 98.69 181 PHE B O 1
ATOM 3234 N N . ASP B 1 182 ? -16.172 -0.5 11.75 1 98.56 182 ASP B N 1
ATOM 3235 C CA . ASP B 1 182 ? -14.898 -1.162 11.977 1 98.56 182 ASP B CA 1
ATOM 3236 C C . ASP B 1 182 ? -15.094 -2.648 12.266 1 98.56 182 ASP B C 1
ATOM 3238 O O . ASP B 1 182 ? -14.367 -3.492 11.742 1 98.56 182 ASP B O 1
ATOM 3242 N N . ILE B 1 183 ? -16.047 -2.93 13.117 1 98.56 183 ILE B N 1
ATOM 3243 C CA . ILE B 1 183 ? -16.312 -4.316 13.477 1 98.56 183 ILE B CA 1
ATOM 3244 C C . ILE B 1 183 ? -16.766 -5.09 12.234 1 98.56 183 ILE B C 1
ATOM 3246 O O . ILE B 1 183 ? -16.281 -6.191 11.969 1 98.56 183 ILE B O 1
ATOM 3250 N N . LEU B 1 184 ? -17.641 -4.527 11.484 1 98.5 184 LEU B N 1
ATOM 3251 C CA . LEU B 1 184 ? -18.125 -5.168 10.266 1 98.5 184 LEU B CA 1
ATOM 3252 C C . LEU B 1 184 ? -17 -5.352 9.258 1 98.5 184 LEU B C 1
ATOM 3254 O O . LEU B 1 184 ? -16.969 -6.348 8.531 1 98.5 184 LEU B O 1
ATOM 3258 N N . ASN B 1 185 ? -16.094 -4.406 9.227 1 98.62 185 ASN B N 1
ATOM 3259 C CA . ASN B 1 185 ? -14.953 -4.492 8.328 1 98.62 185 ASN B CA 1
ATOM 3260 C C . ASN B 1 185 ? -14.023 -5.641 8.711 1 98.62 185 ASN B C 1
ATOM 3262 O O . ASN B 1 185 ? -13.477 -6.316 7.84 1 98.62 185 ASN B O 1
ATOM 3266 N N . VAL B 1 186 ? -13.859 -5.848 10.008 1 98.5 186 VAL B N 1
ATOM 3267 C CA . VAL B 1 186 ? -13.062 -6.973 10.484 1 98.5 186 VAL B CA 1
ATOM 3268 C C . VAL B 1 186 ? -13.734 -8.289 10.102 1 98.5 186 VAL B C 1
ATOM 3270 O O . VAL B 1 186 ? -13.086 -9.203 9.594 1 98.5 186 VAL B O 1
ATOM 3273 N N . LEU B 1 187 ? -15.008 -8.359 10.305 1 98.12 187 LEU B N 1
ATOM 3274 C CA . LEU B 1 187 ? -15.758 -9.555 9.945 1 98.12 187 LEU B CA 1
ATOM 3275 C C . LEU B 1 187 ? -15.703 -9.797 8.445 1 98.12 187 LEU B C 1
ATOM 3277 O O . LEU B 1 187 ? -15.523 -10.938 8 1 98.12 187 LEU B O 1
ATOM 3281 N N . GLN B 1 188 ? -15.867 -8.773 7.695 1 98.19 188 GLN B N 1
ATOM 3282 C CA . GLN B 1 188 ? -15.742 -8.859 6.246 1 98.19 188 GLN B CA 1
ATOM 3283 C C . GLN B 1 188 ? -14.359 -9.367 5.84 1 98.19 188 GLN B C 1
ATOM 3285 O O . GLN B 1 188 ? -14.227 -10.172 4.914 1 98.19 188 GLN B O 1
ATOM 3290 N N . SER B 1 189 ? -13.328 -8.906 6.477 1 98.5 189 SER B N 1
ATOM 3291 C CA . SER B 1 189 ? -11.961 -9.328 6.188 1 98.5 189 SER B CA 1
ATOM 3292 C C . SER B 1 189 ? -11.773 -10.82 6.449 1 98.5 189 SER B C 1
ATOM 3294 O O . SER B 1 189 ? -11.133 -11.516 5.664 1 98.5 189 SER B O 1
ATOM 3296 N N . ILE B 1 190 ? -12.328 -11.234 7.527 1 98.31 190 ILE B N 1
ATOM 3297 C CA . ILE B 1 190 ? -12.242 -12.648 7.879 1 98.31 190 ILE B CA 1
ATOM 3298 C C . ILE B 1 190 ? -12.914 -13.492 6.793 1 98.31 190 ILE B C 1
ATOM 3300 O O . ILE B 1 190 ? -12.367 -14.508 6.363 1 98.31 190 ILE B O 1
ATOM 3304 N N . ARG B 1 191 ? -14.008 -13.062 6.348 1 98.06 191 ARG B N 1
ATOM 3305 C CA . ARG B 1 191 ? -14.695 -13.828 5.312 1 98.06 191 ARG B CA 1
ATOM 3306 C C . ARG B 1 191 ? -13.93 -13.781 3.996 1 98.06 191 ARG B C 1
ATOM 3308 O O . ARG B 1 191 ? -13.844 -14.781 3.285 1 98.06 191 ARG B O 1
ATOM 3315 N N . LEU B 1 192 ? -13.438 -12.617 3.66 1 97.44 192 LEU B N 1
ATOM 3316 C CA . LEU B 1 192 ? -12.695 -12.477 2.416 1 97.44 192 LEU B CA 1
ATOM 3317 C C . LEU B 1 192 ? -11.461 -13.375 2.416 1 97.44 192 LEU B C 1
ATOM 3319 O O . LEU B 1 192 ? -11.109 -13.953 1.384 1 97.44 192 LEU B O 1
ATOM 3323 N N . LEU B 1 193 ? -10.852 -13.516 3.561 1 98.06 193 LEU B N 1
ATOM 3324 C CA . LEU B 1 193 ? -9.727 -14.438 3.697 1 98.06 193 LEU B CA 1
ATOM 3325 C C . LEU B 1 193 ? -10.219 -15.883 3.711 1 98.06 193 LEU B C 1
ATOM 3327 O O . LEU B 1 193 ? -9.633 -16.75 3.053 1 98.06 193 LEU B O 1
ATOM 3331 N N . GLY B 1 194 ? -11.273 -16.109 4.41 1 98.19 194 GLY B N 1
ATOM 3332 C CA . GLY B 1 194 ? -11.82 -17.453 4.527 1 98.19 194 GLY B CA 1
ATOM 3333 C C . GLY B 1 194 ? -12.281 -18.031 3.199 1 98.19 194 GLY B C 1
ATOM 3334 O O . GLY B 1 194 ? -12.18 -19.25 2.975 1 98.19 194 GLY B O 1
ATOM 3335 N N . THR B 1 195 ? -12.766 -17.188 2.318 1 97.5 195 THR B N 1
ATOM 3336 C CA . THR B 1 195 ? -13.242 -17.641 1.016 1 97.5 195 THR B CA 1
ATOM 3337 C C . THR B 1 195 ? -12.117 -17.594 -0.013 1 97.5 195 THR B C 1
ATOM 3339 O O . THR B 1 195 ? -12.305 -18 -1.164 1 97.5 195 THR B O 1
ATOM 3342 N N . ARG B 1 196 ? -10.969 -17.062 0.4 1 96.38 196 ARG B N 1
ATOM 3343 C CA . ARG B 1 196 ? -9.797 -16.938 -0.457 1 96.38 196 ARG B CA 1
ATOM 3344 C C . ARG B 1 196 ? -10.055 -15.938 -1.582 1 96.38 196 ARG B C 1
ATOM 3346 O O . ARG B 1 196 ? -9.547 -16.109 -2.693 1 96.38 196 ARG B O 1
ATOM 3353 N N . GLY B 1 197 ? -10.906 -14.961 -1.261 1 93.75 197 GLY B N 1
ATOM 3354 C CA . GLY B 1 197 ? -11.227 -13.938 -2.248 1 93.75 197 GLY B CA 1
ATOM 3355 C C . GLY B 1 197 ? -10.234 -12.789 -2.256 1 93.75 197 GLY B C 1
ATOM 3356 O O . GLY B 1 197 ? -10.211 -11.984 -3.189 1 93.75 197 GLY B O 1
ATOM 3357 N N . HIS B 1 198 ? -9.406 -12.703 -1.248 1 95.69 198 HIS B N 1
ATOM 3358 C CA . HIS B 1 198 ? -8.328 -11.719 -1.136 1 95.69 198 HIS B CA 1
ATOM 3359 C C . HIS B 1 198 ? -7.141 -12.289 -0.367 1 95.69 198 HIS B C 1
ATOM 3361 O O . HIS B 1 198 ? -7.312 -13.141 0.505 1 95.69 198 HIS B O 1
ATOM 3367 N N . TYR B 1 199 ? -6.004 -11.844 -0.698 1 95.31 199 TYR B N 1
ATOM 3368 C CA . TYR B 1 199 ? -4.82 -12.117 0.11 1 95.31 199 TYR B CA 1
ATOM 3369 C C . TYR B 1 199 ? -4.688 -11.109 1.242 1 95.31 199 TYR B C 1
ATOM 3371 O O . TYR B 1 199 ? -5.309 -10.039 1.207 1 95.31 199 TYR B O 1
ATOM 3379 N N . THR B 1 200 ? -3.873 -11.414 2.164 1 97.19 200 THR B N 1
ATOM 3380 C CA . THR B 1 200 ? -3.684 -10.57 3.34 1 97.19 200 THR B CA 1
ATOM 3381 C C . THR B 1 200 ? -3.195 -9.18 2.938 1 97.19 200 THR B C 1
ATOM 3383 O O . THR B 1 200 ? -3.666 -8.172 3.467 1 97.19 200 THR B O 1
ATOM 3386 N N . ILE B 1 201 ? -2.314 -9.078 1.964 1 96.75 201 ILE B N 1
ATOM 3387 C CA . ILE B 1 201 ? -1.756 -7.785 1.583 1 96.75 201 ILE B CA 1
ATOM 3388 C C . ILE B 1 201 ? -2.834 -6.93 0.923 1 96.75 201 ILE B C 1
ATOM 3390 O O . ILE B 1 201 ? -2.795 -5.703 1.002 1 96.75 201 ILE B O 1
ATOM 3394 N N . ASP B 1 202 ? -3.855 -7.566 0.288 1 97.38 202 ASP B N 1
ATOM 3395 C CA . ASP B 1 202 ? -4.961 -6.816 -0.299 1 97.38 202 ASP B CA 1
ATOM 3396 C C . ASP B 1 202 ? -5.727 -6.039 0.77 1 97.38 202 ASP B C 1
ATOM 3398 O O . ASP B 1 202 ? -6.098 -4.883 0.559 1 97.38 202 ASP B O 1
ATOM 3402 N N . LEU B 1 203 ? -5.93 -6.719 1.872 1 98.25 203 LEU B N 1
ATOM 3403 C CA . LEU B 1 203 ? -6.699 -6.125 2.959 1 98.25 203 LEU B CA 1
ATOM 3404 C C . LEU B 1 203 ? -5.898 -5.035 3.662 1 98.25 203 LEU B C 1
ATOM 3406 O O . LEU B 1 203 ? -6.41 -3.941 3.904 1 98.25 203 LEU B O 1
ATOM 3410 N N . ALA B 1 204 ? -4.629 -5.363 3.943 1 97.94 204 ALA B N 1
ATOM 3411 C CA . ALA B 1 204 ? -3.771 -4.414 4.645 1 97.94 204 ALA B CA 1
ATOM 3412 C C . ALA B 1 204 ? -3.58 -3.141 3.828 1 97.94 204 ALA B C 1
ATOM 3414 O O . ALA B 1 204 ? -3.695 -2.031 4.359 1 97.94 204 ALA B O 1
ATOM 3415 N N . VAL B 1 205 ? -3.301 -3.291 2.561 1 97.94 205 VAL B N 1
ATOM 3416 C CA . VAL B 1 205 ? -3.092 -2.133 1.698 1 97.94 205 VAL B CA 1
ATOM 3417 C C . VAL B 1 205 ? -4.406 -1.378 1.519 1 97.94 205 VAL B C 1
ATOM 3419 O O . VAL B 1 205 ? -4.414 -0.15 1.409 1 97.94 205 VAL B O 1
ATOM 3422 N N . GLY B 1 206 ? -5.543 -2.115 1.515 1 98.38 206 GLY B N 1
ATOM 3423 C CA . GLY B 1 206 ? -6.832 -1.444 1.48 1 98.38 206 GLY B CA 1
ATOM 3424 C C . GLY B 1 206 ? -7.016 -0.444 2.605 1 98.38 206 GLY B C 1
ATOM 3425 O O . GLY B 1 206 ? -7.426 0.694 2.371 1 98.38 206 GLY B O 1
ATOM 3426 N N . VAL B 1 207 ? -6.676 -0.857 3.787 1 98.31 207 VAL B N 1
ATOM 3427 C CA . VAL B 1 207 ? -6.777 0.022 4.949 1 98.31 207 VAL B CA 1
ATOM 3428 C C . VAL B 1 207 ? -5.805 1.189 4.797 1 98.31 207 VAL B C 1
ATOM 3430 O O . VAL B 1 207 ? -6.188 2.35 4.961 1 98.31 207 VAL B O 1
ATOM 3433 N N . GLY B 1 208 ? -4.559 0.833 4.441 1 97.44 208 GLY B N 1
ATOM 3434 C CA . GLY B 1 208 ? -3.539 1.858 4.293 1 97.44 208 GLY B CA 1
ATOM 3435 C C . GLY B 1 208 ? -3.867 2.875 3.215 1 97.44 208 GLY B C 1
ATOM 3436 O O . GLY B 1 208 ? -3.652 4.074 3.4 1 97.44 208 GLY B O 1
ATOM 3437 N N . ALA B 1 209 ? -4.336 2.404 2.102 1 98.12 209 ALA B N 1
ATOM 3438 C CA . ALA B 1 209 ? -4.695 3.285 0.994 1 98.12 209 ALA B CA 1
ATOM 3439 C C . ALA B 1 209 ? -5.824 4.234 1.394 1 98.12 209 ALA B C 1
ATOM 3441 O O . ALA B 1 209 ? -5.809 5.41 1.029 1 98.12 209 ALA B O 1
ATOM 3442 N N . ALA B 1 210 ? -6.801 3.707 2.15 1 98.69 210 ALA B N 1
ATOM 3443 C CA . ALA B 1 210 ? -7.902 4.559 2.602 1 98.69 210 ALA B CA 1
ATOM 3444 C C . ALA B 1 210 ? -7.387 5.719 3.447 1 98.69 210 ALA B C 1
ATOM 3446 O O . ALA B 1 210 ? -7.781 6.867 3.238 1 98.69 210 ALA B O 1
ATOM 3447 N N . ILE B 1 211 ? -6.508 5.465 4.355 1 97.88 211 ILE B N 1
ATOM 3448 C CA . ILE B 1 211 ? -5.945 6.484 5.234 1 97.88 211 ILE B CA 1
ATOM 3449 C C . ILE B 1 211 ? -5.105 7.461 4.418 1 97.88 211 ILE B C 1
ATOM 3451 O O . ILE B 1 211 ? -5.211 8.68 4.59 1 97.88 211 ILE B O 1
ATOM 3455 N N . PHE B 1 212 ? -4.352 6.922 3.506 1 97.38 212 PHE B N 1
ATOM 3456 C CA . PHE B 1 212 ? -3.453 7.703 2.668 1 97.38 212 PHE B CA 1
ATOM 3457 C C . PHE B 1 212 ? -4.238 8.672 1.792 1 97.38 212 PHE B C 1
ATOM 3459 O O . PHE B 1 212 ? -3.977 9.875 1.8 1 97.38 212 PHE B O 1
ATOM 3466 N N . PHE B 1 213 ? -5.191 8.172 1.102 1 97.44 213 PHE B N 1
ATOM 3467 C CA . PHE B 1 213 ? -5.918 9 0.148 1 97.44 213 PHE B CA 1
ATOM 3468 C C . PHE B 1 213 ? -6.871 9.945 0.87 1 97.44 213 PHE B C 1
ATOM 3470 O O . PHE B 1 213 ? -7.191 11.023 0.36 1 97.44 213 PHE B O 1
ATOM 3477 N N . ASP B 1 214 ? -7.344 9.531 2.066 1 97.75 214 ASP B N 1
ATOM 3478 C CA . ASP B 1 214 ? -8.117 10.461 2.879 1 97.75 214 ASP B CA 1
ATOM 3479 C C . ASP B 1 214 ? -7.285 11.688 3.252 1 97.75 214 ASP B C 1
ATOM 3481 O O . ASP B 1 214 ? -7.777 12.812 3.217 1 97.75 214 ASP B O 1
ATOM 3485 N N . SER B 1 215 ? -6.055 11.445 3.643 1 95.19 215 SER B N 1
ATOM 3486 C CA . SER B 1 215 ? -5.145 12.547 3.955 1 95.19 215 SER B CA 1
ATOM 3487 C C . SER B 1 215 ? -4.922 13.438 2.74 1 95.19 215 SER B C 1
ATOM 3489 O O . SER B 1 215 ? -4.914 14.664 2.859 1 95.19 215 SER B O 1
ATOM 3491 N N . LEU B 1 216 ? -4.742 12.875 1.603 1 94.25 216 LEU B N 1
ATOM 3492 C CA . LEU B 1 216 ? -4.531 13.633 0.374 1 94.25 216 LEU B CA 1
ATOM 3493 C C . LEU B 1 216 ? -5.77 14.453 0.02 1 94.25 216 LEU B C 1
ATOM 3495 O O . LEU B 1 216 ? -5.66 15.602 -0.411 1 94.25 216 LEU B O 1
ATOM 3499 N N . ALA B 1 217 ? -6.891 13.82 0.175 1 96 217 ALA B N 1
ATOM 3500 C CA . ALA B 1 217 ? -8.141 14.523 -0.089 1 96 217 ALA B CA 1
ATOM 3501 C C . ALA B 1 217 ? -8.305 15.719 0.842 1 96 217 ALA B C 1
ATOM 3503 O O . ALA B 1 217 ? -8.797 16.781 0.43 1 96 217 ALA B O 1
ATOM 3504 N N . GLY B 1 218 ? -7.914 15.547 2.096 1 94.44 218 GLY B N 1
ATOM 3505 C CA . GLY B 1 218 ? -7.934 16.656 3.033 1 94.44 218 GLY B CA 1
ATOM 3506 C C . GLY B 1 218 ? -7.055 17.812 2.604 1 94.44 218 GLY B C 1
ATOM 3507 O O . GLY B 1 218 ? -7.465 18.969 2.674 1 94.44 218 GLY B O 1
ATOM 3508 N N . LYS B 1 219 ? -5.902 17.5 2.193 1 91.69 219 LYS B N 1
ATOM 3509 C CA . LYS B 1 219 ? -4.992 18.531 1.698 1 91.69 219 LYS B CA 1
ATOM 3510 C C . LYS B 1 219 ? -5.566 19.219 0.463 1 91.69 219 LYS B C 1
ATOM 3512 O O . LYS B 1 219 ? -5.441 20.438 0.31 1 91.69 219 LYS B O 1
ATOM 3517 N N . TYR B 1 220 ? -6.113 18.422 -0.405 1 91.12 220 TYR B N 1
ATOM 3518 C CA . TYR B 1 220 ? -6.738 18.953 -1.609 1 91.12 220 TYR B CA 1
ATOM 3519 C C . TYR B 1 220 ? -7.852 19.922 -1.257 1 91.12 220 TYR B C 1
ATOM 3521 O O . TYR B 1 220 ? -7.934 21.016 -1.826 1 91.12 220 TYR B O 1
ATOM 3529 N N . GLU B 1 221 ? -8.672 19.578 -0.376 1 90 221 GLU B N 1
ATOM 3530 C CA . GLU B 1 221 ? -9.766 20.438 0.063 1 90 221 GLU B CA 1
ATOM 3531 C C . GLU B 1 221 ? -9.234 21.734 0.666 1 90 221 GLU B C 1
ATOM 3533 O O . GLU B 1 221 ? -9.781 22.812 0.425 1 90 221 GLU B O 1
ATOM 3538 N N . ALA B 1 222 ? -8.234 21.609 1.41 1 89.94 222 ALA B N 1
ATOM 3539 C CA . ALA B 1 222 ? -7.641 22.781 2.047 1 89.94 222 ALA B CA 1
ATOM 3540 C C . ALA B 1 222 ? -7.082 23.734 1.004 1 89.94 222 ALA B C 1
ATOM 3542 O O . ALA B 1 222 ? -7.184 24.953 1.159 1 89.94 222 ALA B O 1
ATOM 3543 N N . THR B 1 223 ? -6.52 23.234 0.022 1 87.56 223 THR B N 1
ATOM 3544 C CA . THR B 1 223 ? -5.961 24.047 -1.046 1 87.56 223 THR B CA 1
ATOM 3545 C C . THR B 1 223 ? -7.062 24.781 -1.795 1 87.56 223 THR B C 1
ATOM 3547 O O . THR B 1 223 ? -6.914 25.969 -2.125 1 87.56 223 THR B O 1
ATOM 3550 N N . ILE B 1 224 ? -8.164 24.109 -2.059 1 82.69 224 ILE B N 1
ATOM 3551 C CA . ILE B 1 224 ? -9.297 24.719 -2.758 1 82.69 224 ILE B CA 1
ATOM 3552 C C . ILE B 1 224 ? -9.891 25.844 -1.907 1 82.69 224 ILE B C 1
ATOM 3554 O O . ILE B 1 224 ? -10.242 26.906 -2.426 1 82.69 224 ILE B O 1
ATOM 3558 N N . MET B 1 225 ? -9.984 25.656 -0.659 1 82.44 225 MET B N 1
ATOM 3559 C CA . MET B 1 225 ? -10.531 26.641 0.254 1 82.44 225 MET B CA 1
ATOM 3560 C C . MET B 1 225 ? -9.625 27.875 0.34 1 82.44 225 MET B C 1
ATOM 3562 O O . MET B 1 225 ? -10.109 29 0.426 1 82.44 225 MET B O 1
ATOM 3566 N N . ARG B 1 226 ? -8.414 27.641 0.344 1 85.19 226 ARG B N 1
ATOM 3567 C CA . ARG B 1 226 ? -7.457 28.734 0.389 1 85.19 226 ARG B CA 1
ATOM 3568 C C . ARG B 1 226 ? -7.531 29.578 -0.881 1 85.19 226 ARG B C 1
ATOM 3570 O O . ARG B 1 226 ? -7.434 30.812 -0.826 1 85.19 226 ARG B O 1
ATOM 3577 N N . LYS B 1 227 ? -7.707 29.062 -1.938 1 79.62 227 LYS B N 1
ATOM 3578 C CA . LYS B 1 227 ? -7.793 29.766 -3.219 1 79.62 227 LYS B CA 1
ATOM 3579 C C . LYS B 1 227 ? -9.078 30.578 -3.314 1 79.62 227 LYS B C 1
ATOM 3581 O O . LYS B 1 227 ? -9.109 31.625 -3.969 1 79.62 227 LYS B O 1
ATOM 3586 N N . ARG B 1 228 ? -10.109 30.062 -2.705 1 74.31 228 ARG B N 1
ATOM 3587 C CA . ARG B 1 228 ? -11.383 30.781 -2.707 1 74.31 228 ARG B CA 1
ATOM 3588 C C . ARG B 1 228 ? -11.312 32.031 -1.827 1 74.31 228 ARG B C 1
ATOM 3590 O O . ARG B 1 228 ? -12.023 33 -2.07 1 74.31 228 ARG B O 1
ATOM 3597 N N . GLN B 1 229 ? -10.516 32.031 -0.851 1 72.75 229 GLN B N 1
ATOM 3598 C CA . GLN B 1 229 ? -10.391 33.125 0.07 1 72.75 229 GLN B CA 1
ATOM 3599 C C . GLN B 1 229 ? -9.5 34.25 -0.52 1 72.75 229 GLN B C 1
ATOM 3601 O O . GLN B 1 229 ? -9.578 35.406 -0.102 1 72.75 229 GLN B O 1
ATOM 3606 N N . VAL B 1 230 ? -8.773 34 -1.495 1 66.94 230 VAL B N 1
ATOM 3607 C CA . VAL B 1 230 ? -7.984 35.031 -2.158 1 66.94 230 VAL B CA 1
ATOM 3608 C C . VAL B 1 230 ? -8.719 35.531 -3.395 1 66.94 230 VAL B C 1
ATOM 3610 O O . VAL B 1 230 ? -9.344 34.75 -4.117 1 66.94 230 VAL B O 1
#

Nearest PDB structures (foldseek):
  6ebu-assembly1_A  TM=6.257E-01  e=4.790E-02  Aquifex aeolicus VF5
  7ra4-assembly1_B-2  TM=3.116E-01  e=6.832E+00  Neisseria gonorrhoeae FA 1090
  6ebu-assembly1_A  TM=6.255E-01  e=4.790E-02  Aquifex aeolicus VF5
  7ra4-assembly1_B-2  TM=3.116E-01  e=6.832E+00  Neisseria gonorrhoeae FA 1090

pLDDT: mean 90.51, std 11.69, range [27.73, 98.81]

Solvent-accessible surface area (backbone atoms only — not comparable to full-atom values): 23156 Å² total; per-residue (Å²): 130,81,78,66,79,69,55,96,78,51,74,44,39,57,75,72,61,46,73,66,53,53,51,46,42,59,69,73,43,44,63,61,52,54,28,48,53,45,28,54,50,34,52,53,51,37,51,67,44,79,72,44,51,55,89,43,75,62,48,39,46,44,44,63,75,23,44,68,54,24,52,53,37,71,74,29,61,65,60,41,41,53,52,26,42,53,48,25,50,50,52,51,48,30,50,44,41,28,47,49,42,35,23,37,39,66,57,41,50,51,54,40,47,17,49,31,53,42,50,28,49,32,36,54,44,13,66,28,32,33,65,41,41,49,87,72,45,59,84,43,59,51,26,68,68,67,64,68,53,37,70,58,49,38,39,26,59,68,44,15,45,38,42,36,40,26,52,50,28,46,76,69,67,36,52,69,62,20,48,51,42,49,53,51,42,52,54,45,49,50,48,34,24,22,23,41,66,36,55,46,53,14,46,54,46,9,45,50,46,26,55,49,33,41,52,50,29,50,53,51,52,50,52,54,52,52,57,69,75,99,130,79,76,65,78,71,54,94,80,52,75,45,37,57,76,72,60,46,72,67,53,53,51,45,42,58,69,73,43,45,62,61,53,53,28,46,54,43,30,53,51,34,51,53,52,37,51,68,43,78,72,43,50,54,91,42,75,61,47,39,46,44,45,64,74,22,43,67,54,25,51,54,37,70,73,29,59,64,59,42,43,54,53,26,44,54,48,25,50,50,53,52,48,32,51,43,43,28,46,50,42,36,23,38,38,66,58,41,50,52,51,41,48,16,48,30,54,42,51,29,50,33,38,54,45,13,65,28,34,33,66,41,42,50,86,72,45,59,84,45,58,52,27,68,68,67,65,66,54,38,70,58,50,39,38,26,60,70,46,15,45,38,42,37,39,26,52,51,29,45,75,69,67,36,53,68,60,21,48,51,42,51,53,52,43,52,54,46,49,50,48,34,26,23,23,41,67,36,55,46,53,15,46,53,46,10,45,50,46,28,56,50,33,40,53,50,30,50,53,50,52,50,52,55,53,54,56,68,74,97

Foldseek 3Di:
DPPPPQPPPDPDPVVVDDPVNVVCCVVPVVVVVVVVVVVVVVVVVVVPDDDDDPPDADDFPLLVVLVVVLVVCVVPVPVLQVVQLVLVVLVVVLVCCQPVNQPVPVNHNLLVQLLVVLVVVQVVVLVVDAGDQDPSANDDQSHPVHGPDDDGQAADSSLLSLLSSLVVCVVVVVNVVSVVSVVVSVVVSSSCSSNSVYGPVNNVVSNVSSVVSSVVSVVVVVVVVVVVVD/DPPPPQPPPDPDPVVVDDPVNVVCCVVPVVVVVVVVVVVVVVVVVVVPDDDDDPPDADDFPLLVVLVVVLVVCVVPVPVLQVVQLVLVVLVVVLVCCQPVNQPVPVNHNLLVQLLVVLVVVQVVVLVVDAGDQDPSANDDQSHPVHGPDDDGQAADSSLLSLLSSLVVCVVVVVNVVSVVSVVVSVVVSSSCSSNSVYGPVNNVVSNVSSVVSSVVSVVVVVVVVVVVVD

Radius of gyration: 23.83 Å; Cα contacts (8 Å, |Δi|>4): 608; chains: 2; bounding box: 67×62×53 Å

Organism: Eutrema salsugineum (NCBI:txid72664)

Secondary structure (DSSP, 8-state):
-------TTS--GGGG--HHHHHHHHHH-HHHHHHHHHHHHHHHHHHHSPPPPTTSPPEEHHHHHTHHHHHHHHH-HHHHHHHHHHHHHHHHHHHIIIIIIIIIIT---HHHHHHHHHHHHHHHHHHHEEPPPPTT----TTSSSTTT-----SS-HHHHHHHHHHHHHHHTT-HHHHHHHHHHHHHHHHHHHHTTSS-HHHHHHHHHHHHHHHHHHHHHHHHHHHHHH-/-------TTS--GGGG--HHHHHHHHHH-HHHHHHHHHHHHHHHHHHHSPPPPTTSPPEEHHHHHTHHHHHHHHH-HHHHHHHHHHHHHHHHHHHIIIIIIIIIIT---HHHHHHHHHHHHHHHHHHHEEPPPPTT----TTSSSTTT-----SS-HHHHHHHHHHHHHHHTT-HHHHHHHHHHHHHHHHHHHHTTSS-HHHHHHHHHHHHHHHHHHHHHHHHHHHHHH-

InterPro domains:
  IPR055311 Phosphatidylcholine:diacylglycerol cholinephosphotransferase 1/2-like [PTHR34674] (5-227)
  IPR056361 AtPDCT1/2, transmembrane domain [PF24788] (59-219)